Protein AF-A0A938UM24-F1 (afdb_monomer)

Mean predicted aligned error: 14.33 Å

Secondary structure (DSSP, 8-state):
--SSPPPTTEEE-SSPPEEPPP--GGGEEEEEEEEEEE-SS-EEEEEEEEETTS-EEEESGGGTS--TTHHHHHHHHHHHHTSPPEEEE-SSEEEEEEEEEE--SSS-TTT-EEEEEEEEEEEE-SS----EEEEEEEEEEHHHHHHHHHHHHSSPEEESTT--EEE--EEEE-S-HHHHHHT-SEEEE-------TTS----HHHHHHHHHHHHHHHHHHHHHH-SSSHHHHS---BS--HHHHHHHHHTTPEEETTEEEE--TTS--EEEEPPPBP-HHHHHHHHHHHHHHHHTTT-S-HHHHHHHTTEEE-SPPP-----PPPPP---------------------TTGGGT---------------------------------PPPPPGGGGGG-

Radius of gyration: 28.02 Å; Cα contacts (8 Å, |Δi|>4): 651; chains: 1; bounding box: 81×69×80 Å

Nearest PDB structures (foldseek):
  7ope-assembly1_0  TM=1.272E-01  e=2.680E-01  Bacillus subtilis subsp. subtilis str. 168

pLDDT: mean 76.03, std 21.21, range [28.14, 97.38]

Structure (mmCIF, N/CA/C/O backbone):
data_AF-A0A938UM24-F1
#
_entry.id   AF-A0A938UM24-F1
#
loop_
_atom_site.group_PDB
_atom_site.id
_atom_site.type_symbol
_atom_site.label_atom_id
_atom_site.label_alt_id
_atom_site.label_comp_id
_atom_site.label_asym_id
_atom_site.label_entity_id
_atom_site.label_seq_id
_atom_site.pdbx_PDB_ins_code
_atom_site.Cartn_x
_atom_site.Cartn_y
_atom_site.Cartn_z
_atom_site.occupancy
_atom_site.B_iso_or_equiv
_atom_site.auth_seq_id
_atom_site.auth_comp_id
_atom_site.auth_asym_id
_atom_site.auth_atom_id
_atom_site.pdbx_PDB_model_num
ATOM 1 N N . MET A 1 1 ? -2.644 -13.363 26.433 1.00 44.47 1 MET A N 1
ATOM 2 C CA . MET A 1 1 ? -3.229 -13.835 25.159 1.00 44.47 1 MET A CA 1
ATOM 3 C C . MET A 1 1 ? -4.357 -12.906 24.751 1.00 44.47 1 MET A C 1
ATOM 5 O O . MET A 1 1 ? -5.141 -12.555 25.632 1.00 44.47 1 MET A O 1
ATOM 9 N N . PRO A 1 2 ? -4.442 -12.501 23.475 1.00 47.75 2 PRO A N 1
ATOM 10 C CA . PRO A 1 2 ? -5.580 -11.743 22.968 1.00 47.75 2 PRO A CA 1
ATOM 11 C C . PRO A 1 2 ? -6.864 -12.579 23.058 1.00 47.75 2 PRO A C 1
ATOM 13 O O . PRO A 1 2 ? -6.826 -13.803 22.943 1.00 47.75 2 PRO A O 1
ATOM 16 N N . THR A 1 3 ? -8.002 -11.929 23.304 1.00 50.56 3 THR A N 1
ATOM 17 C CA . THR A 1 3 ? -9.302 -12.603 23.487 1.00 50.56 3 THR A CA 1
ATOM 18 C C . THR A 1 3 ? -10.086 -12.805 22.187 1.00 50.56 3 THR A C 1
ATOM 20 O O . THR A 1 3 ? -11.150 -13.421 22.216 1.00 50.56 3 THR A O 1
ATOM 23 N N . GLY A 1 4 ? -9.567 -12.313 21.060 1.00 64.50 4 GLY A N 1
ATOM 24 C CA . GLY A 1 4 ? -10.076 -12.555 19.709 1.00 64.50 4 GLY A CA 1
ATOM 25 C C . GLY A 1 4 ? -8.992 -13.147 18.797 1.00 64.50 4 GLY A C 1
ATOM 26 O O . GLY A 1 4 ? -7.808 -13.071 19.142 1.00 64.50 4 GLY A O 1
ATOM 27 N N . PRO A 1 5 ? -9.377 -13.751 17.658 1.00 80.44 5 PRO A N 1
ATOM 28 C CA . PRO A 1 5 ? -8.429 -14.253 16.668 1.00 80.44 5 PRO A CA 1
ATOM 29 C C . PRO A 1 5 ? -7.620 -13.105 16.048 1.00 80.44 5 PRO A C 1
ATOM 31 O O . PRO A 1 5 ? -8.107 -11.982 15.947 1.00 80.44 5 PRO A O 1
ATOM 34 N N . LEU A 1 6 ? -6.392 -13.403 15.624 1.00 90.12 6 LEU A N 1
ATOM 35 C CA . LEU A 1 6 ? -5.612 -12.538 14.731 1.00 90.12 6 LEU A CA 1
ATOM 36 C C . LEU A 1 6 ? -6.188 -12.613 13.300 1.00 90.12 6 LEU A C 1
ATOM 38 O O . LEU A 1 6 ? -6.908 -13.572 13.000 1.00 90.12 6 LEU A O 1
ATOM 42 N N . PRO A 1 7 ? -5.855 -11.666 12.401 1.00 92.12 7 PRO A N 1
ATOM 43 C CA . PRO A 1 7 ? -6.153 -11.796 10.977 1.00 92.12 7 PRO A CA 1
ATOM 44 C C . PRO A 1 7 ? -5.663 -13.143 10.429 1.00 92.12 7 PRO A C 1
ATOM 46 O O . PRO A 1 7 ? -4.552 -13.572 10.737 1.00 92.12 7 PRO A O 1
ATOM 49 N N . ARG A 1 8 ? -6.474 -13.801 9.594 1.00 92.12 8 ARG A N 1
ATOM 50 C CA . ARG A 1 8 ? -6.256 -15.162 9.075 1.00 92.12 8 ARG A CA 1
ATOM 51 C C . ARG A 1 8 ? -4.894 -15.346 8.400 1.00 92.12 8 ARG A C 1
ATOM 53 O O . ARG A 1 8 ? -4.319 -16.426 8.491 1.00 92.12 8 ARG A O 1
ATOM 60 N N . TYR A 1 9 ? -4.390 -14.305 7.737 1.00 93.31 9 TYR A N 1
ATOM 61 C CA . TYR A 1 9 ? -3.117 -14.319 7.007 1.00 93.31 9 TYR A CA 1
ATOM 62 C C . TYR A 1 9 ? -1.963 -13.639 7.761 1.00 93.31 9 TYR A C 1
ATOM 64 O O . TYR A 1 9 ? -0.918 -13.369 7.167 1.00 93.31 9 TYR A O 1
ATOM 72 N N . PHE A 1 10 ? -2.140 -13.341 9.054 1.00 95.88 10 PHE A N 1
ATOM 73 C CA . PHE A 1 10 ? -1.097 -12.780 9.908 1.00 95.88 10 PHE A CA 1
ATOM 74 C C . PHE A 1 10 ? -0.447 -13.863 10.778 1.00 95.88 10 PHE A C 1
ATOM 76 O O . PHE A 1 10 ? -1.109 -14.522 11.580 1.00 95.88 10 PHE A O 1
ATOM 83 N N . VAL A 1 11 ? 0.872 -14.001 10.658 1.00 95.25 11 VAL A N 1
ATOM 84 C CA . VAL A 1 11 ? 1.699 -14.875 11.493 1.00 95.25 11 VAL A CA 1
ATOM 85 C C . VAL A 1 11 ? 2.486 -14.003 12.463 1.00 95.25 11 VAL A C 1
ATOM 87 O O . VAL A 1 11 ? 3.344 -13.227 12.046 1.00 95.25 11 VAL A O 1
ATOM 90 N N . ALA A 1 12 ? 2.192 -14.125 13.756 1.00 94.62 12 ALA A N 1
ATOM 91 C CA . ALA A 1 12 ? 2.945 -13.444 14.802 1.00 94.62 12 ALA A CA 1
ATOM 92 C C . ALA A 1 12 ? 4.370 -14.006 14.918 1.00 94.62 12 ALA A C 1
ATOM 94 O O . ALA A 1 12 ? 4.564 -15.223 14.865 1.00 94.62 12 ALA A O 1
ATOM 95 N N . ASP A 1 13 ? 5.347 -13.127 15.133 1.00 92.38 13 ASP A N 1
ATOM 96 C CA . ASP A 1 13 ? 6.695 -13.534 15.526 1.00 92.38 13 ASP A CA 1
ATOM 97 C C . ASP A 1 13 ? 6.725 -14.028 16.986 1.00 92.38 13 ASP A C 1
ATOM 99 O O . ASP A 1 13 ? 5.757 -13.902 17.742 1.00 92.38 13 ASP A O 1
ATOM 103 N N . ALA A 1 14 ? 7.852 -14.616 17.397 1.00 80.00 14 ALA A N 1
ATOM 104 C CA . ALA A 1 14 ? 8.055 -15.149 18.743 1.00 80.00 14 ALA A CA 1
ATOM 105 C C . ALA A 1 14 ? 8.203 -14.030 19.800 1.00 80.00 14 ALA A C 1
ATOM 107 O O . ALA A 1 14 ? 9.290 -13.776 20.318 1.00 80.00 14 ALA A O 1
ATOM 108 N N . GLY A 1 15 ? 7.094 -13.369 20.136 1.00 76.50 15 GLY A N 1
ATOM 109 C CA . GLY A 1 15 ? 7.015 -12.312 21.141 1.00 76.50 15 GLY A CA 1
ATOM 110 C C . GLY A 1 15 ? 5.625 -12.210 21.771 1.00 76.50 15 GLY A C 1
ATOM 111 O O . GLY A 1 15 ? 4.619 -12.600 21.178 1.00 76.50 15 GLY A O 1
ATOM 112 N N . GLU A 1 16 ? 5.551 -11.692 22.997 1.00 81.25 16 GLU A N 1
ATOM 113 C CA . GLU A 1 16 ? 4.261 -11.490 23.661 1.00 81.25 16 GLU A CA 1
ATOM 114 C C . GLU A 1 16 ? 3.536 -10.240 23.120 1.00 81.25 16 GLU A C 1
ATOM 116 O O . GLU A 1 16 ? 4.159 -9.178 23.000 1.00 81.25 16 GLU A O 1
ATOM 121 N N . PRO A 1 17 ? 2.218 -10.316 22.836 1.00 88.50 17 PRO A N 1
ATOM 122 C CA . PRO A 1 17 ? 1.439 -9.152 22.431 1.00 88.50 17 PRO A CA 1
ATOM 123 C C . PRO A 1 17 ? 1.460 -8.070 23.517 1.00 88.50 17 PRO A C 1
ATOM 125 O O . PRO A 1 17 ? 1.055 -8.303 24.659 1.00 88.50 17 PRO A O 1
ATOM 128 N N . ARG A 1 18 ? 1.896 -6.862 23.151 1.00 89.56 18 ARG A N 1
ATOM 129 C CA . ARG A 1 18 ? 2.012 -5.714 24.058 1.00 89.56 18 ARG A CA 1
ATOM 130 C C . ARG A 1 18 ? 0.671 -4.989 24.126 1.00 89.56 18 ARG A C 1
ATOM 132 O O . ARG A 1 18 ? 0.194 -4.506 23.104 1.00 89.56 18 ARG A O 1
ATOM 139 N N . ALA A 1 19 ? 0.064 -4.878 25.306 1.00 89.31 19 ALA A N 1
ATOM 140 C CA . ALA A 1 19 ? -1.173 -4.110 25.468 1.00 89.31 19 ALA A CA 1
ATOM 141 C C . ALA A 1 19 ? -0.981 -2.652 25.006 1.00 89.31 19 ALA A C 1
ATOM 143 O O . ALA A 1 19 ? 0.028 -2.018 25.335 1.00 89.31 19 ALA A O 1
ATOM 144 N N . LEU A 1 20 ? -1.940 -2.122 24.244 1.00 86.56 20 LEU A N 1
ATOM 145 C CA . LEU A 1 20 ? -1.941 -0.710 23.875 1.00 86.56 20 LEU A CA 1
ATOM 146 C C . LEU A 1 20 ? -2.506 0.125 25.033 1.00 86.56 20 LEU A C 1
ATOM 148 O O . LEU A 1 20 ? -3.444 -0.316 25.704 1.00 86.56 20 LEU A O 1
ATOM 152 N N . PRO A 1 21 ? -1.938 1.316 25.301 1.00 81.19 21 PRO A N 1
ATOM 153 C CA . PRO A 1 21 ? -2.508 2.224 26.285 1.00 81.19 21 PRO A CA 1
ATOM 154 C C . PRO A 1 21 ? -3.910 2.658 25.842 1.00 81.19 21 PRO A C 1
ATOM 156 O O . PRO A 1 21 ? -4.210 2.725 24.648 1.00 81.19 21 PRO A O 1
ATOM 159 N N . GLN A 1 22 ? -4.769 3.007 26.803 1.00 77.88 22 GLN A N 1
ATOM 160 C CA . GLN A 1 22 ? -5.949 3.796 26.456 1.00 77.88 22 GLN A CA 1
ATOM 161 C C . GLN A 1 22 ? -5.476 5.153 25.913 1.00 77.88 22 GLN A C 1
ATOM 163 O O . GLN A 1 22 ? -4.592 5.756 26.528 1.00 77.88 22 GLN A O 1
ATOM 168 N N . PRO A 1 23 ? -6.027 5.640 24.789 1.00 70.81 23 PRO A N 1
ATOM 169 C CA . PRO A 1 23 ? -5.589 6.895 24.200 1.00 70.81 23 PRO A CA 1
ATOM 170 C C . PRO A 1 23 ? -5.941 8.064 25.122 1.00 70.81 23 PRO A C 1
ATOM 172 O O . PRO A 1 23 ? -7.103 8.433 25.269 1.00 70.81 23 PRO A O 1
ATOM 175 N N . GLN A 1 24 ? -4.922 8.653 25.741 1.00 69.75 24 GLN A N 1
ATOM 176 C CA . GLN A 1 24 ? -5.032 9.882 26.525 1.00 69.75 24 GLN A CA 1
ATOM 177 C C . GLN A 1 24 ? -4.437 11.029 25.714 1.00 69.75 24 GLN A C 1
ATOM 179 O O . GLN A 1 24 ? -3.388 10.841 25.101 1.00 69.75 24 GLN A O 1
ATOM 184 N N . ALA A 1 25 ? -5.046 12.219 25.736 1.00 64.38 25 ALA A N 1
ATOM 185 C CA . ALA A 1 25 ? -4.606 13.351 24.910 1.00 64.38 25 ALA A CA 1
ATOM 186 C C . ALA A 1 25 ? -3.092 13.637 25.022 1.00 64.38 25 ALA A C 1
ATOM 188 O O . ALA A 1 25 ? -2.422 13.792 24.009 1.00 64.38 25 ALA A O 1
ATOM 189 N N . ALA A 1 26 ? -2.531 13.575 26.237 1.00 61.16 26 ALA A N 1
ATOM 190 C CA . ALA A 1 26 ? -1.104 13.790 26.509 1.00 61.16 26 ALA A CA 1
ATOM 191 C C . ALA A 1 26 ? -0.146 12.711 25.945 1.00 61.16 26 ALA A C 1
ATOM 193 O O . ALA A 1 26 ? 1.067 12.858 26.053 1.00 61.16 26 ALA A O 1
ATOM 194 N N . THR A 1 27 ? -0.671 11.618 25.381 1.00 67.12 27 THR A N 1
ATOM 195 C CA . THR A 1 27 ? 0.107 10.521 24.769 1.00 67.12 27 THR A CA 1
ATOM 196 C C . THR A 1 27 ? 0.043 10.510 23.241 1.00 67.12 27 THR A C 1
ATOM 198 O O . THR A 1 27 ? 0.725 9.697 22.619 1.00 67.12 27 THR A O 1
ATOM 201 N N . LEU A 1 28 ? -0.768 11.388 22.637 1.00 70.06 28 LEU A N 1
ATOM 202 C CA . LEU A 1 28 ? -0.963 11.464 21.190 1.00 70.06 28 LEU A CA 1
ATOM 203 C C . LEU A 1 28 ? 0.011 12.479 20.586 1.00 70.06 28 LEU A C 1
ATOM 205 O O . LEU A 1 28 ? 0.044 13.630 21.013 1.00 70.06 28 LEU A O 1
ATOM 209 N N . CYS A 1 29 ? 0.783 12.061 19.585 1.00 70.94 29 CYS A N 1
ATOM 210 C CA . CYS A 1 29 ? 1.823 12.900 18.980 1.00 70.94 29 CYS A CA 1
ATOM 211 C C . CYS A 1 29 ? 1.461 13.368 17.575 1.00 70.94 29 CYS A C 1
ATOM 213 O O . CYS A 1 29 ? 1.752 14.499 17.198 1.00 70.94 29 CYS A O 1
ATOM 215 N N . GLU A 1 30 ? 0.837 12.488 16.798 1.00 80.00 30 GLU A N 1
ATOM 216 C CA . GLU A 1 30 ? 0.706 12.651 15.356 1.00 80.00 30 GLU A CA 1
ATOM 217 C C . GLU A 1 30 ? -0.653 12.128 14.886 1.00 80.00 30 GLU A C 1
ATOM 219 O O . GLU A 1 30 ? -1.087 11.051 15.303 1.00 80.00 30 GLU A O 1
ATOM 224 N N . ALA A 1 31 ? -1.325 12.874 14.009 1.00 82.81 31 ALA A N 1
ATOM 225 C CA . ALA A 1 31 ? -2.489 12.385 13.278 1.00 82.81 31 ALA A CA 1
ATOM 226 C C . ALA A 1 31 ? -2.028 11.753 11.958 1.00 82.81 31 ALA A C 1
ATOM 228 O O . ALA A 1 31 ? -1.295 12.380 11.201 1.00 82.81 31 ALA A O 1
ATOM 229 N N . VAL A 1 32 ? -2.478 10.527 11.697 1.00 87.38 32 VAL A N 1
ATOM 230 C CA . VAL A 1 32 ? -2.068 9.692 10.555 1.00 87.38 32 VAL A CA 1
ATOM 231 C C . VAL A 1 32 ? -3.199 9.576 9.527 1.00 87.38 32 VAL A C 1
ATOM 233 O O . VAL A 1 32 ? -2.945 9.549 8.326 1.00 87.38 32 VAL A O 1
ATOM 236 N N . ASP A 1 33 ? -4.457 9.513 9.981 1.00 88.56 33 ASP A N 1
ATOM 237 C CA . ASP A 1 33 ? -5.648 9.498 9.120 1.00 88.56 33 ASP A CA 1
ATOM 238 C C . ASP A 1 33 ? -6.914 9.899 9.899 1.00 88.56 33 ASP A C 1
ATOM 240 O O . ASP A 1 33 ? -6.935 9.904 11.133 1.00 88.56 33 ASP A O 1
ATOM 244 N N . VAL A 1 34 ? -8.010 10.169 9.182 1.00 87.12 34 VAL A N 1
ATOM 245 C CA . VAL A 1 34 ? -9.359 10.286 9.765 1.00 87.12 34 VAL A CA 1
ATOM 246 C C . VAL A 1 34 ? -10.324 9.412 8.976 1.00 87.12 34 VAL A C 1
ATOM 248 O O . VAL A 1 34 ? -10.621 9.681 7.804 1.00 87.12 34 VAL A O 1
ATOM 251 N N . VAL A 1 35 ? -10.837 8.386 9.653 1.00 86.88 35 VAL A N 1
ATOM 252 C CA . VAL A 1 35 ? -11.687 7.334 9.087 1.00 86.88 35 VAL A CA 1
ATOM 253 C C . VAL A 1 35 ? -13.045 7.330 9.783 1.00 86.88 35 VAL A C 1
ATOM 255 O O . VAL A 1 35 ? -13.128 7.452 11.001 1.00 86.88 35 VAL A O 1
ATOM 258 N N . THR A 1 36 ? -14.131 7.169 9.035 1.00 85.38 36 THR A N 1
ATOM 259 C CA . THR A 1 36 ? -15.451 6.878 9.605 1.00 85.38 36 THR A CA 1
ATOM 260 C C . THR A 1 36 ? -15.696 5.382 9.500 1.00 85.38 36 THR A C 1
ATOM 262 O O . THR A 1 36 ? -15.870 4.872 8.396 1.00 85.38 36 THR A O 1
ATOM 265 N N . LEU A 1 37 ? -15.720 4.679 10.632 1.00 84.44 37 LEU A N 1
ATOM 266 C CA . LEU A 1 37 ? -16.090 3.267 10.676 1.00 84.44 37 LEU A CA 1
ATOM 267 C C . LEU A 1 37 ? -17.609 3.131 10.682 1.00 84.44 37 LEU A C 1
ATOM 269 O O . LEU A 1 37 ? -18.276 3.766 11.494 1.00 84.44 37 LEU A O 1
ATOM 273 N N . GLY A 1 38 ? -18.154 2.316 9.784 1.00 75.88 38 GLY A N 1
ATOM 274 C CA . GLY A 1 38 ? -19.580 2.000 9.747 1.00 75.88 38 GLY A CA 1
ATOM 275 C C . GLY A 1 38 ? -19.869 0.560 10.143 1.00 75.88 38 GLY A C 1
ATOM 276 O O . GLY A 1 38 ? -19.432 -0.358 9.450 1.00 75.88 38 GLY A O 1
ATOM 277 N N . ASP A 1 39 ? -20.667 0.376 11.194 1.00 71.00 39 ASP A N 1
ATOM 278 C CA . ASP A 1 39 ? -21.250 -0.908 11.590 1.00 71.00 39 ASP A CA 1
ATOM 279 C C . ASP A 1 39 ? -22.797 -0.848 11.578 1.00 71.00 39 ASP A C 1
ATOM 281 O O . ASP A 1 39 ? -23.403 0.100 11.073 1.00 71.00 39 ASP A O 1
ATOM 285 N N . ALA A 1 40 ? -23.457 -1.865 12.142 1.00 61.19 40 ALA A N 1
ATOM 286 C CA . ALA A 1 40 ? -24.917 -1.914 12.269 1.00 61.19 40 ALA A CA 1
ATOM 287 C C . ALA A 1 40 ? -25.513 -0.913 13.288 1.00 61.19 40 ALA A C 1
ATOM 289 O O . ALA A 1 40 ? -26.735 -0.799 13.379 1.00 61.19 40 ALA A O 1
ATOM 290 N N . ARG A 1 41 ? -24.684 -0.214 14.075 1.00 63.56 41 ARG A N 1
ATOM 291 C CA . ARG A 1 41 ? -25.086 0.799 15.067 1.00 63.56 41 ARG A CA 1
ATOM 292 C C . ARG A 1 41 ? -24.931 2.220 14.528 1.00 63.56 41 ARG A C 1
ATOM 294 O O . ARG A 1 41 ? -25.632 3.114 14.994 1.00 63.56 41 ARG A O 1
ATOM 301 N N . GLY A 1 42 ? -24.058 2.419 13.542 1.00 71.25 42 GLY A N 1
ATOM 302 C CA . GLY A 1 42 ? -23.948 3.652 12.768 1.00 71.25 42 GLY A CA 1
ATOM 303 C C . GLY A 1 42 ? -22.503 4.072 12.478 1.00 71.25 42 GLY A C 1
ATOM 304 O O . GLY A 1 42 ? -21.556 3.402 12.885 1.00 71.25 42 GLY A O 1
ATOM 305 N N . PRO A 1 43 ? -22.312 5.186 11.750 1.00 80.06 43 PRO A N 1
ATOM 306 C CA . PRO A 1 43 ? -20.991 5.738 11.476 1.00 80.06 43 PRO A CA 1
ATOM 307 C C . PRO A 1 43 ? -20.358 6.371 12.727 1.00 80.06 43 PRO A C 1
ATOM 309 O O . PRO A 1 43 ? -20.904 7.319 13.290 1.00 80.06 43 PRO A O 1
ATOM 312 N N . ALA A 1 44 ? -19.163 5.914 13.103 1.00 79.88 44 ALA A N 1
ATOM 313 C CA . ALA A 1 44 ? -18.306 6.526 14.117 1.00 79.88 44 ALA A CA 1
ATOM 314 C C . ALA A 1 44 ? -17.024 7.068 13.464 1.00 79.88 44 ALA A C 1
ATOM 316 O O . ALA A 1 44 ? -16.266 6.315 12.854 1.00 79.88 44 ALA A O 1
ATOM 317 N N . THR A 1 45 ? -16.773 8.375 13.569 1.00 83.62 45 THR A N 1
ATOM 318 C CA . THR A 1 45 ? -15.541 8.986 13.042 1.00 83.62 45 THR A CA 1
ATOM 319 C C . THR A 1 45 ? -14.419 8.882 14.065 1.00 83.62 45 THR A C 1
ATOM 321 O O . THR A 1 45 ? -14.533 9.404 15.167 1.00 83.62 45 THR A O 1
ATOM 324 N N . CYS A 1 46 ? -13.326 8.242 13.666 1.00 85.00 46 CYS A N 1
ATOM 325 C CA . CYS A 1 46 ? -12.136 8.001 14.464 1.00 85.00 46 CYS A CA 1
ATOM 326 C C . CYS A 1 46 ? -10.927 8.706 13.841 1.00 85.00 46 CYS A C 1
ATOM 328 O O . CYS A 1 46 ? -10.763 8.716 12.618 1.00 85.00 46 CYS A O 1
ATOM 330 N N . ALA A 1 47 ? -10.036 9.225 14.681 1.00 86.50 47 ALA A N 1
ATOM 331 C CA . ALA A 1 47 ? -8.683 9.557 14.250 1.00 86.50 47 ALA A CA 1
ATOM 332 C C . ALA A 1 47 ? -7.798 8.304 14.346 1.00 86.50 47 ALA A C 1
ATOM 334 O O . ALA A 1 47 ? -7.854 7.586 15.349 1.00 86.50 47 ALA A O 1
ATOM 335 N N . VAL A 1 48 ? -6.980 8.054 13.325 1.00 89.69 48 VAL A N 1
ATOM 336 C CA . VAL A 1 48 ? -5.810 7.177 13.435 1.00 89.69 48 VAL A CA 1
ATOM 337 C C . VAL A 1 48 ? -4.654 8.062 13.873 1.00 89.69 48 VAL A C 1
ATOM 339 O O . VAL A 1 48 ? -4.377 9.076 13.231 1.00 89.69 48 VAL A O 1
ATOM 342 N N . VAL A 1 49 ? -4.010 7.713 14.982 1.00 87.25 49 VAL A N 1
ATOM 343 C CA . VAL A 1 49 ? -2.958 8.531 15.596 1.00 87.25 49 VAL A CA 1
ATOM 344 C C . VAL A 1 49 ? -1.762 7.682 16.000 1.00 87.25 49 VAL A C 1
ATOM 346 O O . VAL A 1 49 ? -1.899 6.480 16.240 1.00 87.25 49 VAL A O 1
ATOM 349 N N . ARG A 1 50 ? -0.600 8.326 16.102 1.00 85.81 50 ARG A N 1
ATOM 350 C CA . ARG A 1 50 ? 0.636 7.726 16.598 1.00 85.81 50 ARG A CA 1
ATOM 351 C C . ARG A 1 50 ? 0.930 8.182 18.026 1.00 85.81 50 ARG A C 1
ATOM 353 O O . ARG A 1 50 ? 0.800 9.371 18.330 1.00 85.81 50 ARG A O 1
ATOM 360 N N . ASP A 1 51 ? 1.314 7.243 18.889 1.00 83.44 51 ASP A N 1
ATOM 361 C CA . ASP A 1 51 ? 1.780 7.538 20.251 1.00 83.44 51 ASP A CA 1
ATOM 362 C C . ASP A 1 51 ? 3.289 7.856 20.310 1.00 83.44 51 ASP A C 1
ATOM 364 O O . ASP A 1 51 ? 4.026 7.648 19.342 1.00 83.44 51 ASP A O 1
ATOM 368 N N . LEU A 1 52 ? 3.765 8.323 21.473 1.00 79.38 52 LEU A N 1
ATOM 369 C CA . LEU A 1 52 ? 5.191 8.596 21.750 1.00 79.38 52 LEU A CA 1
ATOM 370 C C . LEU A 1 52 ? 6.121 7.387 21.522 1.00 79.38 52 LEU A C 1
ATOM 372 O O . LEU A 1 52 ? 7.328 7.559 21.378 1.00 79.38 52 LEU A O 1
ATOM 376 N N . ALA A 1 53 ? 5.586 6.163 21.526 1.00 82.94 53 ALA A N 1
ATOM 377 C CA . ALA A 1 53 ? 6.328 4.931 21.277 1.00 82.94 53 ALA A CA 1
ATOM 378 C C . ALA A 1 53 ? 6.218 4.464 19.811 1.00 82.94 53 ALA A C 1
ATOM 380 O O . ALA A 1 53 ? 6.613 3.341 19.493 1.00 82.94 53 ALA A O 1
ATOM 381 N N . GLY A 1 54 ? 5.678 5.306 18.924 1.00 82.81 54 GLY A N 1
ATOM 382 C CA . GLY A 1 54 ? 5.550 5.054 17.495 1.00 82.81 54 GLY A CA 1
ATOM 383 C C . GLY A 1 54 ? 4.399 4.123 17.099 1.00 82.81 54 GLY A C 1
ATOM 384 O O . GLY A 1 54 ? 4.332 3.749 15.925 1.00 82.81 54 GLY A O 1
ATOM 385 N N . ARG A 1 55 ? 3.514 3.745 18.032 1.00 88.56 55 ARG A N 1
ATOM 386 C CA . ARG A 1 55 ? 2.430 2.765 17.833 1.00 88.56 55 ARG A CA 1
ATOM 387 C C . ARG A 1 55 ? 1.183 3.432 17.274 1.00 88.56 55 ARG A C 1
ATOM 389 O O . ARG A 1 55 ? 0.885 4.570 17.630 1.00 88.56 55 ARG A O 1
ATOM 396 N N . LEU A 1 56 ? 0.419 2.705 16.460 1.00 91.12 56 LEU A N 1
ATOM 397 C CA . LEU A 1 56 ? -0.873 3.181 15.969 1.00 91.12 56 LEU A CA 1
ATOM 398 C C . LEU A 1 56 ? -2.008 2.889 16.956 1.00 91.12 56 LEU A C 1
ATOM 400 O O . LEU A 1 56 ? -2.187 1.759 17.414 1.00 91.12 56 LEU A O 1
ATOM 404 N N . LEU A 1 57 ? -2.814 3.916 17.218 1.00 89.44 57 LEU A N 1
ATOM 405 C CA . LEU A 1 57 ? -4.046 3.858 17.998 1.00 89.44 57 LEU A CA 1
ATOM 406 C C . LEU A 1 57 ? -5.220 4.326 17.129 1.00 89.44 57 LEU A C 1
ATOM 408 O O . LEU A 1 57 ? -5.088 5.276 16.352 1.00 89.44 57 LEU A O 1
ATOM 412 N N . LEU A 1 58 ? -6.385 3.691 17.288 1.00 88.44 58 LEU A N 1
ATOM 413 C CA . LEU A 1 58 ? -7.645 4.194 16.744 1.00 88.44 58 LEU A CA 1
ATOM 414 C C . LEU A 1 58 ? -8.455 4.871 17.852 1.00 88.44 58 LEU A C 1
ATOM 416 O O . LEU A 1 58 ? -8.847 4.231 18.828 1.00 88.44 58 LEU A O 1
ATOM 420 N N . CYS A 1 59 ? -8.748 6.154 17.670 1.00 84.44 59 CYS A N 1
ATOM 421 C CA . CYS A 1 59 ? -9.333 6.993 18.706 1.00 84.44 59 CYS A CA 1
ATOM 422 C C . CYS A 1 59 ? -10.684 7.571 18.243 1.00 84.44 59 CYS A C 1
ATOM 424 O O . CYS A 1 59 ? -10.691 8.590 17.544 1.00 84.44 59 CYS A O 1
ATOM 426 N N . PRO A 1 60 ? -11.832 6.970 18.625 1.00 76.69 60 PRO A N 1
ATOM 427 C CA . PRO A 1 60 ? -13.157 7.490 18.269 1.00 76.69 60 PRO A CA 1
ATOM 428 C C . PRO A 1 60 ? -13.429 8.860 18.902 1.00 76.69 60 PRO A C 1
ATOM 430 O O . PRO A 1 60 ? -13.985 9.750 18.268 1.00 76.69 60 PRO A O 1
ATOM 433 N N . GLU A 1 61 ? -12.981 9.073 20.140 1.00 70.19 61 GLU A N 1
ATOM 434 C CA . GLU A 1 61 ? -13.222 10.331 20.852 1.00 70.19 61 GLU A CA 1
ATOM 435 C C . GLU A 1 61 ? -12.200 11.424 20.517 1.00 70.19 61 GLU A C 1
ATOM 437 O O . GLU A 1 61 ? -12.477 12.595 20.763 1.00 70.19 61 GLU A O 1
ATOM 442 N N . ALA A 1 62 ? -11.056 11.099 19.899 1.00 67.06 62 ALA A N 1
ATOM 443 C CA . ALA A 1 62 ? -9.990 12.077 19.648 1.00 67.06 62 ALA A CA 1
ATOM 444 C C . ALA A 1 62 ? -10.390 13.208 18.692 1.00 67.06 62 ALA A C 1
ATOM 446 O O . ALA A 1 62 ? -9.767 14.258 18.732 1.00 67.06 62 ALA A O 1
ATOM 447 N N . VAL A 1 63 ? -11.434 13.048 17.871 1.00 66.69 63 VAL A N 1
ATOM 448 C CA . VAL A 1 63 ? -11.970 14.157 17.056 1.00 66.69 63 VAL A CA 1
ATOM 449 C C . VAL A 1 63 ? -12.748 15.159 17.923 1.00 66.69 63 VAL A C 1
ATOM 451 O O . VAL A 1 63 ? -12.679 16.365 17.691 1.00 66.69 63 VAL A O 1
ATOM 454 N N . ALA A 1 64 ? -13.457 14.681 18.951 1.00 66.62 64 ALA A N 1
ATOM 455 C CA . ALA A 1 64 ? -14.227 15.512 19.879 1.00 66.62 64 ALA A CA 1
ATOM 456 C C . ALA A 1 64 ? -13.364 16.083 21.021 1.00 66.62 64 ALA A C 1
ATOM 458 O O . ALA A 1 64 ? -13.553 17.227 21.429 1.00 66.62 64 ALA A O 1
ATOM 459 N N . GLN A 1 65 ? -12.403 15.292 21.505 1.00 66.00 65 GLN A N 1
ATOM 460 C CA . GLN A 1 65 ? -11.485 15.602 22.605 1.00 66.00 65 GLN A CA 1
ATOM 461 C C . GLN A 1 65 ? -10.111 16.099 22.121 1.00 66.00 65 GLN A C 1
ATOM 463 O O . GLN A 1 65 ? -9.180 16.180 22.920 1.00 66.00 65 GLN A O 1
ATOM 468 N N . ALA A 1 66 ? -9.971 16.426 20.829 1.00 67.38 66 ALA A N 1
ATOM 469 C CA . ALA A 1 66 ? -8.742 16.974 20.262 1.00 67.38 66 ALA A CA 1
ATOM 470 C C . ALA A 1 66 ? -8.272 18.193 21.070 1.00 67.38 66 ALA A C 1
ATOM 472 O O . ALA A 1 66 ? -8.996 19.190 21.186 1.00 67.38 66 ALA A O 1
ATOM 473 N N . ASP A 1 67 ? -7.055 18.110 21.598 1.00 69.25 67 ASP A N 1
ATOM 474 C CA . ASP A 1 67 ? -6.408 19.198 22.316 1.00 69.25 67 ASP A CA 1
ATOM 475 C C . ASP A 1 67 ? -5.954 20.311 21.348 1.00 69.25 67 ASP A C 1
ATOM 477 O O . ASP A 1 67 ? -6.198 20.273 20.136 1.00 69.25 67 ASP A O 1
ATOM 481 N N . ALA A 1 68 ? -5.278 21.332 21.877 1.00 68.56 68 ALA A N 1
ATOM 482 C CA . ALA A 1 68 ? -4.753 22.428 21.063 1.00 68.56 68 ALA A CA 1
ATOM 483 C C . ALA A 1 68 ? -3.698 21.979 20.026 1.00 68.56 68 ALA A C 1
ATOM 485 O O . ALA A 1 68 ? -3.464 22.709 19.064 1.00 68.56 68 ALA A O 1
ATOM 486 N N . THR A 1 69 ? -3.101 20.795 20.200 1.00 68.88 69 THR A N 1
ATOM 487 C CA . THR A 1 69 ? -2.045 20.229 19.349 1.00 68.88 69 THR A CA 1
ATOM 488 C C . THR A 1 69 ? -2.628 19.427 18.184 1.00 68.88 69 THR A C 1
ATOM 490 O O . THR A 1 69 ? -2.288 19.660 17.024 1.00 68.88 69 THR A O 1
ATOM 493 N N . LEU A 1 70 ? -3.560 18.513 18.471 1.00 72.94 70 LEU A N 1
ATOM 494 C CA . LEU A 1 70 ? -4.159 17.606 17.492 1.00 72.94 70 LEU A CA 1
ATOM 495 C C . LEU A 1 70 ? -5.231 18.303 16.639 1.00 72.94 70 LEU A C 1
ATOM 497 O O . LEU A 1 70 ? -5.363 18.035 15.443 1.00 72.94 70 LEU A O 1
ATOM 501 N N . LYS A 1 71 ? -6.002 19.227 17.229 1.00 77.69 71 LYS A N 1
ATOM 502 C CA . LYS A 1 71 ? -7.153 19.860 16.562 1.00 77.69 71 LYS A CA 1
ATOM 503 C C . LYS A 1 71 ? -6.782 20.642 15.291 1.00 77.69 71 LYS A C 1
ATOM 505 O O . LYS A 1 71 ? -7.490 20.475 14.297 1.00 77.69 71 LYS A O 1
ATOM 510 N N . PRO A 1 72 ? -5.696 21.444 15.246 1.00 74.81 72 PRO A N 1
ATOM 511 C CA . PRO A 1 72 ? -5.266 22.108 14.016 1.00 74.81 72 PRO A CA 1
ATOM 512 C C . PRO A 1 72 ? -4.865 21.135 12.901 1.00 74.81 72 PRO A C 1
ATOM 514 O O .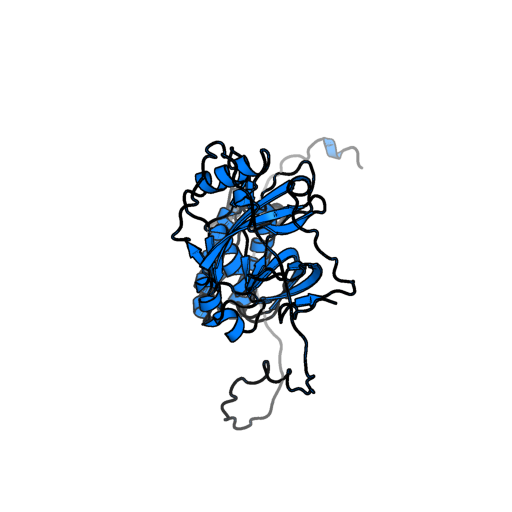 PRO A 1 72 ? -5.123 21.436 11.738 1.00 74.81 72 PRO A O 1
ATOM 517 N N . LEU A 1 73 ? -4.277 19.979 13.236 1.00 73.12 73 LEU A N 1
ATOM 518 C CA . LEU A 1 73 ? -3.886 18.955 12.259 1.00 73.12 73 LEU A CA 1
ATOM 519 C C . LEU A 1 73 ? -5.116 18.286 11.637 1.00 73.12 73 LEU A C 1
ATOM 521 O O . LEU A 1 73 ? -5.229 18.233 10.415 1.00 73.12 73 LEU A O 1
ATOM 525 N N . LEU A 1 74 ? -6.076 17.858 12.465 1.00 77.06 74 LEU A N 1
ATOM 526 C CA . LEU A 1 74 ? -7.326 17.245 11.999 1.00 77.06 74 LEU A CA 1
ATOM 527 C C . LEU A 1 74 ? -8.143 18.206 11.118 1.00 77.06 74 LEU A C 1
ATOM 529 O O . LEU A 1 74 ? -8.610 17.817 10.048 1.00 77.06 74 LEU A O 1
ATOM 533 N N . VAL A 1 75 ? -8.268 19.473 11.535 1.00 76.75 75 VAL A N 1
ATOM 534 C CA . VAL A 1 75 ? -8.954 20.518 10.753 1.00 76.75 75 VAL A CA 1
ATOM 535 C C . VAL A 1 75 ? -8.208 20.817 9.452 1.00 76.75 75 VAL A C 1
ATOM 537 O O . VAL A 1 75 ? -8.843 20.979 8.412 1.00 76.75 75 VAL A O 1
ATOM 540 N N . HIS A 1 76 ? -6.872 20.877 9.473 1.00 74.62 76 HIS A N 1
ATOM 541 C CA . HIS A 1 76 ? -6.113 21.104 8.248 1.00 74.62 76 HIS A CA 1
ATOM 542 C C . HIS A 1 76 ? -6.285 19.953 7.254 1.00 74.62 76 HIS A C 1
ATOM 544 O O . HIS A 1 76 ? -6.571 20.215 6.091 1.00 74.62 76 HIS A O 1
ATOM 550 N N . ALA A 1 77 ? -6.189 18.700 7.702 1.00 73.31 77 ALA A N 1
ATOM 551 C CA . ALA A 1 77 ? -6.357 17.540 6.835 1.00 73.31 77 ALA A CA 1
ATOM 552 C C . ALA A 1 77 ? -7.762 17.456 6.208 1.00 73.31 77 ALA A C 1
ATOM 554 O O . ALA A 1 77 ? -7.895 17.042 5.056 1.00 73.31 77 ALA A O 1
ATOM 555 N N . GLU A 1 78 ? -8.814 17.886 6.919 1.00 73.75 78 GLU A N 1
ATOM 556 C CA . GLU A 1 78 ? -10.161 18.014 6.343 1.00 73.75 78 GLU A CA 1
ATOM 557 C C . GLU A 1 78 ? -10.211 19.085 5.239 1.00 73.75 78 GLU A C 1
ATOM 559 O O . GLU A 1 78 ? -10.718 18.814 4.147 1.00 73.75 78 GLU A O 1
ATOM 564 N N . ILE A 1 79 ? -9.643 20.272 5.493 1.00 74.94 79 ILE A N 1
ATOM 565 C CA . ILE A 1 79 ? -9.598 21.382 4.526 1.00 74.94 79 ILE A CA 1
ATOM 566 C C . ILE A 1 79 ? -8.772 21.000 3.289 1.00 74.94 79 ILE A C 1
ATOM 568 O O . ILE A 1 79 ? -9.246 21.164 2.167 1.00 74.94 79 ILE A O 1
ATOM 572 N N . ALA A 1 80 ? -7.564 20.470 3.485 1.00 73.00 80 ALA A N 1
ATOM 573 C CA . ALA A 1 80 ? -6.630 20.119 2.418 1.00 73.00 80 ALA A CA 1
ATOM 574 C C . ALA A 1 80 ? -7.139 18.968 1.541 1.00 73.00 80 ALA A C 1
ATOM 576 O O . ALA A 1 80 ? -6.976 19.010 0.325 1.00 73.00 80 ALA A O 1
ATOM 577 N N . ARG A 1 81 ? -7.820 17.968 2.122 1.00 71.94 81 ARG A N 1
ATOM 578 C CA . ARG A 1 81 ? -8.439 16.890 1.334 1.00 71.94 81 ARG A CA 1
ATOM 579 C C . ARG A 1 81 ? -9.664 17.368 0.541 1.00 71.94 81 ARG A C 1
ATOM 581 O O . ARG A 1 81 ? -10.078 16.683 -0.391 1.00 71.94 81 ARG A O 1
ATOM 588 N N . GLY A 1 82 ? -10.293 18.485 0.927 1.00 70.62 82 GLY A N 1
ATOM 589 C CA . GLY A 1 82 ? -11.478 19.044 0.256 1.00 70.62 82 GLY A CA 1
ATOM 590 C C . GLY A 1 82 ? -12.699 18.110 0.223 1.00 70.62 82 GLY A C 1
ATOM 591 O O . GLY A 1 82 ? -13.638 18.332 -0.541 1.00 70.62 82 GLY A O 1
ATOM 592 N N . ALA A 1 83 ? -12.685 17.041 1.023 1.00 68.69 83 ALA A N 1
ATOM 593 C CA . ALA A 1 83 ? -13.632 15.934 0.970 1.00 68.69 83 ALA A CA 1
ATOM 594 C C . ALA A 1 83 ? -13.852 15.339 2.373 1.00 68.69 83 ALA A C 1
ATOM 596 O O . ALA A 1 83 ? -12.912 15.322 3.181 1.00 68.69 83 ALA A O 1
ATOM 597 N N . PRO A 1 84 ? -15.056 14.808 2.670 1.00 69.81 84 PRO A N 1
ATOM 598 C CA . PRO A 1 84 ? -15.370 14.213 3.969 1.00 69.81 84 PRO A CA 1
ATOM 599 C C . PRO A 1 84 ? -14.489 12.984 4.270 1.00 69.81 84 PRO A C 1
ATOM 601 O O . PRO A 1 84 ? -13.890 12.423 3.345 1.00 69.81 84 PRO A O 1
ATOM 604 N N . PRO A 1 85 ? -14.389 12.557 5.548 1.00 75.88 85 PRO A N 1
ATOM 605 C CA . PRO A 1 85 ? -13.636 11.371 5.957 1.00 75.88 85 PRO A CA 1
ATOM 606 C C . PRO A 1 85 ? -13.895 10.147 5.079 1.00 75.88 85 PRO A C 1
ATOM 608 O O . PRO A 1 85 ? -15.013 9.939 4.592 1.00 75.88 85 PRO A O 1
ATOM 611 N N . ARG A 1 86 ? -12.863 9.313 4.891 1.00 84.44 86 ARG A N 1
ATOM 612 C CA . ARG A 1 86 ? -13.054 8.031 4.206 1.00 84.44 86 ARG A CA 1
ATOM 613 C C . ARG A 1 86 ? -13.975 7.177 5.070 1.00 84.44 86 ARG A C 1
ATOM 615 O O . ARG A 1 86 ? -13.721 6.999 6.259 1.00 84.44 86 ARG A O 1
ATOM 622 N N . PHE A 1 87 ? -15.060 6.692 4.489 1.00 85.00 87 PHE A N 1
ATOM 623 C CA . PHE A 1 87 ? -15.951 5.756 5.150 1.00 85.00 87 PHE A CA 1
ATOM 624 C C . PHE A 1 87 ? -15.432 4.348 4.899 1.00 85.00 87 PHE A C 1
ATOM 626 O O . PHE A 1 87 ? -15.246 3.973 3.745 1.00 85.00 87 PHE A O 1
ATOM 633 N N . VAL A 1 88 ? -15.192 3.591 5.964 1.00 86.44 88 VAL A N 1
ATOM 634 C CA . VAL A 1 88 ? -14.790 2.186 5.909 1.00 86.44 88 VAL A CA 1
ATOM 635 C C . VAL A 1 88 ? -15.887 1.389 6.597 1.00 86.44 88 VAL A C 1
ATOM 637 O O . VAL A 1 88 ? -16.066 1.480 7.812 1.00 86.44 88 VAL A O 1
ATOM 640 N N . GLN A 1 89 ? -16.657 0.627 5.826 1.00 86.81 89 GLN A N 1
ATOM 641 C CA . GLN A 1 89 ? -17.682 -0.238 6.403 1.00 86.81 89 GLN A CA 1
ATOM 642 C C . GLN A 1 89 ? -17.012 -1.490 6.978 1.00 86.81 89 GLN A C 1
ATOM 644 O O . GLN A 1 89 ? -16.681 -2.410 6.233 1.00 86.81 89 GLN A O 1
ATOM 649 N N . ALA A 1 90 ? -16.793 -1.506 8.293 1.00 85.69 90 ALA A N 1
ATOM 650 C CA . ALA A 1 90 ? -16.106 -2.587 8.985 1.00 85.69 90 ALA A CA 1
ATOM 651 C C . ALA A 1 90 ? -16.677 -2.813 10.391 1.00 85.69 90 ALA A C 1
ATOM 653 O O . ALA A 1 90 ? -16.836 -1.870 11.166 1.00 85.69 90 ALA A O 1
ATOM 654 N N . SER A 1 91 ? -16.927 -4.076 10.743 1.00 80.88 91 SER A N 1
ATOM 655 C CA . SER A 1 91 ? -17.262 -4.488 12.113 1.00 80.88 91 SER A CA 1
ATOM 656 C C . SER A 1 91 ? -16.021 -4.718 12.982 1.00 80.88 91 SER A C 1
ATOM 658 O O . SER A 1 91 ? -16.108 -4.633 14.206 1.00 80.88 91 SER A O 1
ATOM 660 N N . SER A 1 92 ? -14.877 -5.016 12.360 1.00 84.69 92 SER A N 1
ATOM 661 C CA . SER A 1 92 ? -13.567 -5.064 13.011 1.00 84.69 92 SER A CA 1
ATOM 662 C C . SER A 1 92 ? -12.481 -4.591 12.046 1.00 84.69 92 SER A C 1
ATOM 664 O O . SER A 1 92 ? -12.498 -4.904 10.853 1.00 84.69 92 SER A O 1
ATOM 666 N N . LEU A 1 93 ? -11.557 -3.795 12.575 1.00 90.75 93 LEU A N 1
ATOM 667 C CA . LEU A 1 93 ? -10.460 -3.176 11.848 1.00 90.75 93 LEU A CA 1
ATOM 668 C C . LEU A 1 93 ? -9.150 -3.406 12.601 1.00 90.75 93 LEU A C 1
ATOM 670 O O . LEU A 1 93 ? -9.065 -3.198 13.811 1.00 90.75 93 LEU A O 1
ATOM 674 N N . TRP A 1 94 ? -8.109 -3.745 11.861 1.00 94.50 94 TRP A N 1
ATOM 675 C CA . TRP A 1 94 ? -6.732 -3.757 12.327 1.00 94.50 94 TRP A CA 1
ATOM 676 C C . TRP A 1 94 ? -5.952 -2.637 11.646 1.00 94.50 94 TRP A C 1
ATOM 678 O O . TRP A 1 94 ? -6.194 -2.324 10.479 1.00 94.50 94 TRP A O 1
ATOM 688 N N . LEU A 1 95 ? -5.003 -2.045 12.362 1.00 95.75 95 LEU A N 1
ATOM 689 C CA . LEU A 1 95 ? -4.036 -1.113 11.789 1.00 95.75 95 LEU A CA 1
ATOM 690 C C . LEU A 1 95 ? -2.696 -1.839 11.677 1.00 95.75 95 LEU A C 1
ATOM 692 O O . LEU A 1 95 ? -2.276 -2.506 12.620 1.00 95.75 95 LEU A O 1
ATOM 696 N N . PHE A 1 96 ? -2.013 -1.729 10.546 1.00 96.75 96 PHE A N 1
ATOM 697 C CA . PHE A 1 96 ? -0.735 -2.404 10.327 1.00 96.75 96 PHE A CA 1
ATOM 698 C C . PHE A 1 96 ? 0.337 -1.391 9.938 1.00 96.75 96 PHE A C 1
ATOM 700 O O . PHE A 1 96 ? 0.100 -0.543 9.084 1.00 96.75 96 PHE A O 1
ATOM 707 N N . VAL A 1 97 ? 1.511 -1.469 10.558 1.00 95.50 97 VAL A N 1
ATOM 708 C CA . VAL A 1 97 ? 2.684 -0.680 10.163 1.00 95.50 97 VAL A CA 1
ATOM 709 C C . VAL A 1 97 ? 3.675 -1.637 9.508 1.00 95.50 97 VAL A C 1
ATOM 711 O O . VAL A 1 97 ? 4.462 -2.252 10.231 1.00 95.50 97 VAL A O 1
ATOM 714 N N . PRO A 1 98 ? 3.620 -1.833 8.176 1.00 95.12 98 PRO A N 1
ATOM 715 C CA . PRO A 1 98 ? 4.680 -2.535 7.468 1.00 95.12 98 PRO A CA 1
ATOM 716 C C . PRO A 1 98 ? 5.997 -1.760 7.615 1.00 95.12 98 PRO A C 1
ATOM 718 O O . PRO A 1 98 ? 6.024 -0.537 7.484 1.00 95.12 98 PRO A O 1
ATOM 721 N N . GLY A 1 99 ? 7.079 -2.484 7.890 1.00 91.62 99 GLY A N 1
ATOM 722 C CA . GLY A 1 99 ? 8.455 -1.986 7.887 1.00 91.62 99 GLY A CA 1
ATOM 723 C C . GLY A 1 99 ? 9.293 -2.546 6.733 1.00 91.62 99 GLY A C 1
ATOM 724 O O . GLY A 1 99 ? 10.245 -1.898 6.310 1.00 91.62 99 GLY A O 1
ATOM 725 N N . ALA A 1 100 ? 8.927 -3.713 6.194 1.00 92.12 100 ALA A N 1
ATOM 726 C CA . ALA A 1 100 ? 9.548 -4.313 5.014 1.00 92.12 100 ALA A CA 1
ATOM 727 C C . ALA A 1 100 ? 8.540 -5.178 4.240 1.00 92.12 100 ALA A C 1
ATOM 729 O O . ALA A 1 100 ? 7.505 -5.577 4.780 1.00 92.12 100 ALA A O 1
ATOM 730 N N . ALA A 1 101 ? 8.867 -5.495 2.989 1.00 93.12 101 ALA A N 1
ATOM 731 C CA . ALA A 1 101 ? 8.132 -6.437 2.158 1.00 93.12 101 ALA A CA 1
ATOM 732 C C . ALA A 1 101 ? 9.104 -7.469 1.568 1.00 93.12 101 ALA A C 1
ATOM 734 O O . ALA A 1 101 ? 10.176 -7.109 1.096 1.00 93.12 101 ALA A O 1
ATOM 735 N N . GLU A 1 102 ? 8.726 -8.743 1.586 1.00 93.38 102 GLU A N 1
ATOM 736 C CA . GLU A 1 102 ? 9.399 -9.822 0.863 1.00 93.38 102 GLU A CA 1
ATOM 737 C C . GLU A 1 102 ? 8.562 -10.159 -0.377 1.00 93.38 102 GLU A C 1
ATOM 739 O O . GLU A 1 102 ? 7.436 -10.664 -0.269 1.00 93.38 102 GLU A O 1
ATOM 744 N N . LEU A 1 103 ? 9.106 -9.851 -1.557 1.00 89.56 103 LEU A N 1
ATOM 745 C CA . LEU A 1 103 ? 8.482 -10.106 -2.851 1.00 89.56 103 LEU A CA 1
ATOM 746 C C . LEU A 1 103 ? 9.196 -11.287 -3.531 1.00 89.56 103 LEU A C 1
ATOM 748 O O . LEU A 1 103 ? 10.284 -11.095 -4.073 1.00 89.56 103 LEU A O 1
ATOM 752 N N . PRO A 1 104 ? 8.626 -12.509 -3.545 1.00 86.69 104 PRO A N 1
ATOM 753 C CA . PRO A 1 104 ? 9.206 -13.603 -4.323 1.00 86.69 104 PRO A CA 1
ATOM 754 C C . PRO A 1 104 ? 9.220 -13.233 -5.812 1.00 86.69 104 PRO A C 1
ATOM 756 O O . PRO A 1 104 ? 8.307 -12.555 -6.284 1.00 86.69 104 PRO A O 1
ATOM 759 N N . GLU A 1 105 ? 10.231 -13.669 -6.564 1.00 81.50 105 GLU A N 1
ATOM 760 C CA . GLU A 1 105 ? 10.329 -13.404 -8.011 1.00 81.50 105 GLU A CA 1
ATOM 761 C C . GLU A 1 105 ? 9.307 -14.232 -8.813 1.00 81.50 105 GLU A C 1
ATOM 763 O O . GLU A 1 105 ? 8.653 -13.722 -9.723 1.00 81.50 105 GLU A O 1
ATOM 768 N N . ASP A 1 106 ? 9.098 -15.490 -8.420 1.00 82.00 106 ASP A N 1
ATOM 769 C CA . ASP A 1 106 ? 8.215 -16.439 -9.103 1.00 82.00 106 ASP A CA 1
ATOM 770 C C . ASP A 1 106 ? 6.725 -16.274 -8.756 1.00 82.00 106 ASP A C 1
ATOM 772 O O . ASP A 1 106 ? 6.349 -15.748 -7.709 1.00 82.00 106 ASP A O 1
ATOM 776 N N . GLY A 1 107 ? 5.850 -16.788 -9.627 1.00 86.75 107 GLY A N 1
ATOM 777 C CA . GLY A 1 107 ? 4.407 -16.913 -9.387 1.00 86.75 107 GLY A CA 1
ATOM 778 C C . GLY A 1 107 ? 3.534 -15.971 -10.221 1.00 86.75 107 GLY A C 1
ATOM 779 O O . GLY A 1 107 ? 4.020 -15.045 -10.870 1.00 86.75 107 GLY A O 1
ATOM 780 N N . GLU A 1 108 ? 2.220 -16.219 -10.208 1.00 90.50 108 GLU A N 1
ATOM 781 C CA . GLU A 1 108 ? 1.258 -15.488 -11.042 1.00 90.50 108 GLU A CA 1
ATOM 782 C C . GLU A 1 108 ? 1.258 -13.970 -10.774 1.00 90.50 108 GLU A C 1
ATOM 784 O O . GLU A 1 108 ? 1.322 -13.560 -9.611 1.00 90.50 108 GLU A O 1
ATOM 789 N N . PRO A 1 109 ? 1.111 -13.117 -11.811 1.00 91.12 109 PRO A N 1
ATOM 790 C CA . PRO A 1 109 ? 1.235 -11.664 -11.684 1.00 91.12 109 PRO A CA 1
ATOM 791 C C . PRO A 1 109 ? 0.431 -11.044 -10.534 1.00 91.12 109 PRO A C 1
ATOM 793 O O . PRO A 1 109 ? 0.999 -10.359 -9.689 1.00 91.12 109 PRO A O 1
ATOM 796 N N . ALA A 1 110 ? -0.878 -11.304 -10.469 1.00 92.00 110 ALA A N 1
ATOM 797 C CA . ALA A 1 110 ? -1.741 -10.752 -9.424 1.00 92.00 110 ALA A CA 1
ATOM 798 C C . ALA A 1 110 ? -1.760 -11.593 -8.141 1.00 92.00 110 ALA A C 1
ATOM 800 O O . ALA A 1 110 ? -1.795 -11.024 -7.050 1.00 92.00 110 ALA A O 1
ATOM 801 N N . ALA A 1 111 ? -1.799 -12.923 -8.273 1.00 93.19 111 ALA A N 1
ATOM 802 C CA . ALA A 1 111 ? -2.157 -13.834 -7.187 1.00 93.19 111 ALA A CA 1
ATOM 803 C C . ALA A 1 111 ? -0.974 -14.313 -6.334 1.00 93.19 111 ALA A C 1
ATOM 805 O O . ALA A 1 111 ? -1.204 -14.829 -5.240 1.00 93.19 111 ALA A O 1
ATOM 806 N N . ALA A 1 112 ? 0.270 -14.138 -6.794 1.00 93.62 112 ALA A N 1
ATOM 807 C CA . ALA A 1 112 ? 1.441 -14.516 -6.012 1.00 93.62 112 ALA A CA 1
ATOM 808 C C . ALA A 1 112 ? 1.457 -13.814 -4.637 1.00 93.62 112 ALA A C 1
ATOM 810 O O . ALA A 1 112 ? 1.146 -12.616 -4.554 1.00 93.62 112 ALA A O 1
ATOM 811 N N . PRO A 1 113 ? 1.811 -14.540 -3.563 1.00 94.94 113 PRO A N 1
ATOM 812 C CA . PRO A 1 113 ? 1.873 -13.979 -2.225 1.00 94.94 113 PRO A CA 1
ATOM 813 C C . PRO A 1 113 ? 3.097 -13.073 -2.068 1.00 94.94 113 PRO A C 1
ATOM 815 O O . PRO A 1 113 ? 4.171 -13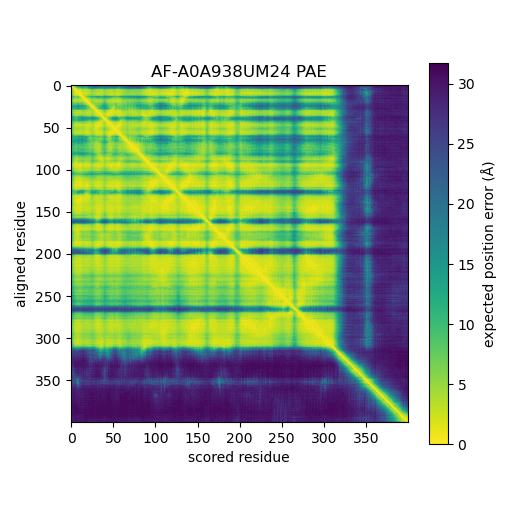.362 -2.589 1.00 94.94 113 PRO A O 1
ATOM 818 N N . ILE A 1 114 ? 2.941 -12.017 -1.281 1.00 95.31 114 ILE A N 1
ATOM 819 C CA . ILE A 1 114 ? 4.030 -11.232 -0.697 1.00 95.31 114 ILE A CA 1
ATOM 820 C C . ILE A 1 114 ? 3.886 -11.275 0.823 1.00 95.31 114 ILE A C 1
ATOM 822 O O . ILE A 1 114 ? 2.764 -11.362 1.336 1.00 95.31 114 ILE A O 1
ATOM 826 N N . GLN A 1 115 ? 4.999 -11.194 1.549 1.00 96.19 115 GLN A N 1
ATOM 827 C CA . GLN A 1 115 ? 4.971 -11.084 3.008 1.00 96.19 115 GLN A CA 1
ATOM 828 C C . GLN A 1 115 ? 5.322 -9.658 3.412 1.00 96.19 115 GLN A C 1
ATOM 830 O O . GLN A 1 115 ? 6.409 -9.174 3.119 1.00 96.19 115 GLN A O 1
ATOM 835 N N . LEU A 1 116 ? 4.406 -8.976 4.091 1.00 96.81 116 LEU A N 1
ATOM 836 C CA . LEU A 1 116 ? 4.650 -7.665 4.676 1.00 96.81 116 LEU A CA 1
ATOM 837 C C . LEU A 1 116 ? 5.048 -7.867 6.141 1.00 96.81 116 LEU A C 1
ATOM 839 O O . LEU A 1 116 ? 4.240 -8.340 6.940 1.00 96.81 116 LEU A O 1
ATOM 843 N N . LEU A 1 117 ? 6.285 -7.530 6.496 1.00 96.19 117 LEU A N 1
ATOM 844 C CA . LEU A 1 117 ? 6.804 -7.624 7.861 1.00 96.19 117 LEU A CA 1
ATOM 845 C C . LEU A 1 117 ? 6.511 -6.318 8.592 1.00 96.19 117 LEU A C 1
ATOM 847 O O . LEU A 1 117 ? 6.732 -5.242 8.034 1.00 96.19 117 LEU A O 1
ATOM 851 N N . GLY A 1 118 ? 6.033 -6.380 9.833 1.00 95.19 118 GLY A N 1
ATOM 852 C CA . GLY A 1 118 ? 5.687 -5.171 10.574 1.00 95.19 118 GLY A CA 1
ATOM 853 C C . GLY A 1 118 ? 4.912 -5.406 11.863 1.00 95.19 118 GLY A C 1
ATOM 854 O O . GLY A 1 118 ? 4.858 -6.516 12.392 1.00 95.19 118 GLY A O 1
ATOM 855 N N . THR A 1 119 ? 4.279 -4.342 12.357 1.00 95.81 119 THR A N 1
ATOM 856 C CA . THR A 1 119 ? 3.542 -4.361 13.628 1.00 95.81 119 THR A CA 1
ATOM 857 C C . THR A 1 119 ? 2.044 -4.204 13.399 1.00 95.81 119 THR A C 1
ATOM 859 O O . THR A 1 119 ? 1.568 -3.175 12.908 1.00 95.81 119 THR A O 1
ATOM 862 N N . LEU A 1 120 ? 1.283 -5.217 13.803 1.00 96.00 120 LEU A N 1
ATOM 863 C CA . LEU A 1 120 ? -0.174 -5.224 13.795 1.00 96.00 120 LEU A CA 1
ATOM 864 C C . LEU A 1 120 ? -0.712 -4.650 15.109 1.00 96.00 120 LEU A C 1
ATOM 866 O O . LEU A 1 120 ? -0.258 -5.021 16.188 1.00 96.00 120 LEU A O 1
ATOM 870 N N . HIS A 1 121 ? -1.693 -3.760 15.004 1.00 94.69 121 HIS A N 1
ATOM 871 C CA . HIS A 1 121 ? -2.327 -3.046 16.105 1.00 94.69 121 HIS A CA 1
ATOM 872 C C . HIS A 1 121 ? -3.842 -3.272 16.059 1.00 94.69 121 HIS A C 1
ATOM 874 O O . HIS A 1 121 ? -4.468 -3.095 15.010 1.00 94.69 121 HIS A O 1
ATOM 880 N N . GLY A 1 122 ? -4.445 -3.636 17.190 1.00 92.12 122 GLY A N 1
ATOM 881 C CA . GLY A 1 122 ? -5.890 -3.855 17.293 1.00 92.12 122 GLY A CA 1
ATOM 882 C C . GLY A 1 122 ? -6.248 -5.083 18.138 1.00 92.12 122 GLY A C 1
ATOM 883 O O . GLY A 1 122 ? -5.476 -5.436 19.028 1.00 92.12 122 GLY A O 1
ATOM 884 N N . PRO A 1 123 ? -7.413 -5.717 17.907 1.00 90.19 123 PRO A N 1
ATOM 885 C CA . PRO A 1 123 ? -8.451 -5.286 16.973 1.00 90.19 123 PRO A CA 1
ATOM 886 C C . PRO A 1 123 ? -9.151 -4.024 17.486 1.00 90.19 123 PRO A C 1
ATOM 888 O O . PRO A 1 123 ? -9.350 -3.847 18.689 1.00 90.19 123 PRO A O 1
ATOM 891 N N . PHE A 1 124 ? -9.580 -3.173 16.564 1.00 87.31 124 PHE A N 1
ATOM 892 C CA . PHE A 1 124 ? -10.443 -2.032 16.839 1.00 87.31 124 PHE A CA 1
ATOM 893 C C . PHE A 1 124 ? -11.855 -2.322 16.320 1.00 87.31 124 PHE A C 1
ATOM 895 O O . PHE A 1 124 ? -12.035 -2.860 15.229 1.00 87.31 124 PHE A O 1
ATOM 902 N N . GLY A 1 125 ? -12.875 -1.981 17.102 1.00 75.12 125 GLY A N 1
ATOM 903 C CA . GLY A 1 125 ? -14.268 -2.252 16.754 1.00 75.12 125 GLY A CA 1
ATOM 904 C C . GLY A 1 125 ? -15.252 -1.613 17.739 1.00 75.12 125 GLY A C 1
ATOM 905 O O . GLY A 1 125 ? -14.828 -1.001 18.720 1.00 75.12 125 GLY A O 1
ATOM 906 N N . PRO A 1 126 ? -16.569 -1.765 17.518 1.00 61.28 126 PRO A N 1
ATOM 907 C CA . PRO A 1 126 ? -17.637 -1.075 18.253 1.00 61.28 126 PRO A CA 1
ATOM 908 C C . PRO A 1 126 ? -17.888 -1.640 19.670 1.00 61.28 126 PRO A C 1
ATOM 910 O O . PRO A 1 126 ? -19.013 -1.643 20.174 1.00 61.28 126 PRO A O 1
ATOM 913 N N . GLY A 1 127 ? -16.868 -2.171 20.340 1.00 63.78 127 GLY A N 1
ATOM 914 C CA . GLY A 1 127 ? -16.980 -2.759 21.672 1.00 63.78 127 GLY A CA 1
ATOM 915 C C . GLY A 1 127 ? -15.667 -2.685 22.449 1.00 63.78 127 GLY A C 1
ATOM 916 O O . GLY A 1 127 ? -14.613 -2.505 21.839 1.00 63.78 127 GLY A O 1
ATOM 917 N N . PRO A 1 128 ? -15.711 -2.838 23.787 1.00 62.16 128 PRO A N 1
ATOM 918 C CA . PRO A 1 128 ? -14.541 -2.752 24.657 1.00 62.16 128 PRO A CA 1
ATOM 919 C C . PRO A 1 128 ? -13.649 -3.988 24.479 1.00 62.16 128 PRO A C 1
ATOM 921 O O . PRO A 1 128 ? -13.680 -4.925 25.278 1.00 62.16 128 PRO A O 1
ATOM 924 N N . THR A 1 129 ? -12.875 -3.986 23.399 1.00 70.19 129 THR A N 1
ATOM 925 C CA . THR A 1 129 ? -11.863 -4.994 23.091 1.00 70.19 129 THR A CA 1
ATOM 926 C C . THR A 1 129 ? -10.507 -4.413 23.455 1.00 70.19 129 THR A C 1
ATOM 928 O O . THR A 1 129 ? -10.187 -3.293 23.061 1.00 70.19 129 THR A O 1
ATOM 931 N N . ALA A 1 130 ? -9.725 -5.142 24.250 1.00 80.25 130 ALA A N 1
ATOM 932 C CA . ALA A 1 130 ? -8.387 -4.702 24.618 1.00 80.25 130 ALA A CA 1
ATOM 933 C C . ALA A 1 130 ? -7.482 -4.781 23.383 1.00 80.25 130 ALA A C 1
ATOM 935 O O . ALA A 1 130 ? -7.118 -5.877 22.955 1.00 80.25 130 ALA A O 1
ATOM 936 N N . ALA A 1 131 ? -7.156 -3.625 22.810 1.00 87.62 131 ALA A N 1
ATOM 937 C CA . ALA A 1 131 ? -6.241 -3.538 21.686 1.00 87.62 131 ALA A CA 1
ATOM 938 C C . ALA A 1 131 ? -4.795 -3.798 22.144 1.00 87.62 131 ALA A C 1
ATOM 940 O O . ALA A 1 131 ? -4.393 -3.457 23.260 1.00 87.62 131 ALA A O 1
ATOM 941 N N . PHE A 1 132 ? -4.005 -4.406 21.271 1.00 91.62 132 PHE A N 1
ATOM 942 C CA . PHE A 1 132 ? -2.606 -4.747 21.502 1.00 91.62 132 PHE A CA 1
ATOM 943 C C . PHE A 1 132 ? -1.784 -4.499 20.234 1.00 91.62 132 PHE A C 1
ATOM 945 O O . PHE A 1 132 ? -2.336 -4.374 19.143 1.00 91.62 132 PHE A O 1
ATOM 952 N N . ALA A 1 133 ? -0.467 -4.420 20.399 1.00 93.56 133 ALA A N 1
ATOM 953 C CA . ALA A 1 133 ? 0.519 -4.422 19.330 1.00 93.56 133 ALA A CA 1
ATOM 954 C C . ALA A 1 133 ? 1.248 -5.772 19.305 1.00 93.56 133 ALA A C 1
ATOM 956 O O . ALA A 1 133 ? 1.634 -6.293 20.356 1.00 93.56 133 ALA A O 1
ATOM 957 N N . ILE A 1 134 ? 1.450 -6.329 18.114 1.00 94.62 134 ILE A N 1
ATOM 958 C CA . ILE A 1 134 ? 2.175 -7.582 17.900 1.00 94.62 134 ILE A CA 1
ATOM 959 C C . ILE A 1 134 ? 3.017 -7.490 16.623 1.00 94.62 134 ILE A C 1
ATOM 961 O O . ILE A 1 134 ? 2.542 -7.023 15.589 1.00 94.62 134 ILE A O 1
ATOM 965 N N . GLU A 1 135 ? 4.281 -7.889 16.715 1.00 95.56 135 GLU A N 1
ATOM 966 C CA . GLU A 1 135 ? 5.206 -7.965 15.577 1.00 95.56 135 GLU A CA 1
ATOM 967 C C . GLU A 1 135 ? 4.967 -9.285 14.817 1.00 95.56 135 GLU A C 1
ATOM 969 O O . GLU A 1 135 ? 4.585 -10.297 15.416 1.00 95.56 135 GLU A O 1
ATOM 974 N N . GLY A 1 136 ? 5.111 -9.270 13.493 1.00 95.94 136 GLY A N 1
ATOM 975 C CA . GLY A 1 136 ? 4.871 -10.445 12.656 1.00 95.94 136 GLY A CA 1
ATOM 976 C C . GLY A 1 136 ? 4.814 -10.144 11.160 1.00 95.94 136 GLY A C 1
ATOM 977 O O . GLY A 1 136 ? 5.237 -9.084 10.691 1.00 95.94 136 GLY A O 1
ATOM 978 N N . ARG A 1 137 ? 4.258 -11.095 10.403 1.00 96.38 137 ARG A N 1
ATOM 979 C CA . ARG A 1 137 ? 4.161 -11.062 8.937 1.00 96.38 137 ARG A CA 1
ATOM 980 C C . ARG A 1 137 ? 2.711 -11.173 8.488 1.00 96.38 137 ARG A C 1
ATOM 982 O O . ARG A 1 137 ? 2.028 -12.128 8.852 1.00 96.38 137 ARG A O 1
ATOM 989 N N . LEU A 1 138 ? 2.249 -10.233 7.669 1.00 97.25 138 LEU A N 1
ATOM 990 C CA . LEU A 1 138 ? 0.964 -10.299 6.974 1.00 97.25 138 LEU A CA 1
ATOM 991 C C . LEU A 1 138 ? 1.192 -10.783 5.538 1.00 97.25 138 LEU A C 1
ATOM 993 O O . LEU A 1 138 ? 1.894 -10.125 4.773 1.00 97.25 138 LEU A O 1
ATOM 997 N N . THR A 1 139 ? 0.582 -11.904 5.157 1.00 96.88 139 THR A N 1
ATOM 998 C CA . THR A 1 139 ? 0.615 -12.383 3.766 1.00 96.88 139 THR A CA 1
ATOM 999 C C . THR A 1 139 ? -0.547 -11.783 2.977 1.00 96.88 139 THR A C 1
ATOM 1001 O O . THR A 1 139 ? -1.699 -11.925 3.381 1.00 96.88 139 THR A O 1
ATOM 1004 N N . VAL A 1 140 ? -0.263 -11.143 1.841 1.00 95.75 140 VAL A N 1
ATOM 1005 C CA . VAL A 1 140 ? -1.274 -10.624 0.894 1.00 95.75 140 VAL A CA 1
ATOM 1006 C C . VAL A 1 140 ? -0.880 -10.954 -0.544 1.00 95.75 140 VAL A C 1
ATOM 1008 O O . VAL A 1 140 ? 0.242 -11.388 -0.790 1.00 95.75 140 VAL A O 1
ATOM 1011 N N . ARG A 1 141 ? -1.777 -10.764 -1.517 1.00 95.38 141 ARG A N 1
ATOM 1012 C CA . ARG A 1 141 ? -1.448 -10.956 -2.941 1.00 95.38 141 ARG A CA 1
ATOM 1013 C C . ARG A 1 141 ? -0.788 -9.695 -3.511 1.00 95.38 141 ARG A C 1
ATOM 1015 O O . ARG A 1 141 ? -1.179 -8.587 -3.136 1.00 95.38 141 ARG A O 1
ATOM 1022 N N . ARG A 1 142 ? 0.140 -9.836 -4.471 1.00 95.12 142 ARG A N 1
ATOM 1023 C CA . ARG A 1 142 ? 0.756 -8.696 -5.200 1.00 95.12 142 ARG A CA 1
ATOM 1024 C C . ARG A 1 142 ? -0.292 -7.701 -5.711 1.00 95.12 142 ARG A C 1
ATOM 1026 O O . ARG A 1 142 ? -0.132 -6.492 -5.553 1.00 95.12 142 ARG A O 1
ATOM 1033 N N . GLY A 1 143 ? -1.382 -8.214 -6.290 1.00 96.06 143 GLY A N 1
ATOM 1034 C CA . GLY A 1 143 ? -2.483 -7.404 -6.809 1.00 96.06 143 GLY A CA 1
ATOM 1035 C C . GLY A 1 143 ? -3.228 -6.614 -5.729 1.00 96.06 143 GLY A C 1
ATOM 1036 O O . GLY A 1 143 ? -3.567 -5.452 -5.966 1.00 96.06 143 GLY A O 1
ATOM 1037 N N . ASP A 1 144 ? -3.465 -7.205 -4.551 1.00 96.38 144 ASP A N 1
ATOM 1038 C CA . ASP A 1 144 ? -4.151 -6.530 -3.436 1.00 96.38 144 ASP A CA 1
ATOM 1039 C C . ASP A 1 144 ? -3.272 -5.412 -2.862 1.00 96.38 144 ASP A C 1
ATOM 1041 O O . ASP A 1 144 ? -3.765 -4.330 -2.553 1.00 96.38 144 ASP A O 1
ATOM 1045 N N . TRP A 1 145 ? -1.957 -5.640 -2.772 1.00 96.56 145 TRP A N 1
ATOM 1046 C CA . TRP A 1 145 ? -1.001 -4.635 -2.304 1.00 96.56 145 TRP A CA 1
ATOM 1047 C C . TRP A 1 145 ? -0.890 -3.449 -3.264 1.00 96.56 145 TRP A C 1
ATOM 1049 O O . TRP A 1 145 ? -1.040 -2.304 -2.838 1.00 96.56 145 TRP A O 1
ATOM 1059 N N . LEU A 1 146 ? -0.731 -3.715 -4.567 1.00 97.38 146 LEU A N 1
ATOM 1060 C CA . LEU A 1 146 ? -0.721 -2.678 -5.601 1.00 97.38 146 LEU A CA 1
ATOM 1061 C C . LEU A 1 146 ? -2.023 -1.862 -5.588 1.00 97.38 146 LEU A C 1
ATOM 1063 O O . LEU A 1 146 ? -1.991 -0.632 -5.552 1.00 97.38 146 LEU A O 1
ATOM 1067 N N . LEU A 1 147 ? -3.176 -2.541 -5.595 1.00 96.69 147 LEU A N 1
ATOM 1068 C CA . LEU A 1 147 ? -4.485 -1.888 -5.600 1.00 96.69 147 LEU A CA 1
ATOM 1069 C C . LEU A 1 147 ? -4.731 -1.100 -4.307 1.00 96.69 147 LEU A C 1
ATOM 1071 O O . LEU A 1 147 ? -5.235 0.021 -4.366 1.00 96.69 147 LEU A O 1
ATOM 1075 N N . GLY A 1 148 ? -4.334 -1.649 -3.158 1.00 95.69 148 GLY A N 1
ATOM 1076 C CA . GLY A 1 148 ? -4.396 -0.993 -1.859 1.00 95.69 148 GLY A CA 1
ATOM 1077 C C . GLY A 1 148 ? -3.582 0.297 -1.821 1.00 95.69 148 GLY A C 1
ATOM 1078 O O . GLY A 1 148 ? -4.147 1.340 -1.493 1.00 95.69 148 GLY A O 1
ATOM 1079 N N . LEU A 1 149 ? -2.303 0.247 -2.213 1.00 95.44 149 LEU A N 1
ATOM 1080 C CA . LEU A 1 149 ? -1.431 1.424 -2.273 1.00 95.44 149 LEU A CA 1
ATOM 1081 C C . LEU A 1 149 ? -1.999 2.493 -3.212 1.00 95.44 149 LEU A C 1
ATOM 1083 O O . LEU A 1 149 ? -2.139 3.645 -2.802 1.00 95.44 149 LEU A O 1
ATOM 1087 N N . LEU A 1 150 ? -2.390 2.127 -4.437 1.00 95.31 150 LEU A N 1
ATOM 1088 C CA . LEU A 1 150 ? -2.951 3.076 -5.406 1.00 95.31 150 LEU A CA 1
ATOM 1089 C C . LEU A 1 150 ? -4.225 3.745 -4.867 1.00 95.31 150 LEU A C 1
ATOM 1091 O O . LEU A 1 150 ? -4.321 4.971 -4.851 1.00 95.31 150 LEU A O 1
ATOM 1095 N N . ARG A 1 151 ? -5.173 2.964 -4.330 1.00 92.69 151 ARG A N 1
ATOM 1096 C CA . ARG A 1 151 ? -6.416 3.498 -3.745 1.00 92.69 151 ARG A CA 1
ATOM 1097 C C . ARG A 1 151 ? -6.191 4.348 -2.503 1.00 92.69 151 ARG A C 1
ATOM 1099 O O . ARG A 1 151 ? -6.943 5.296 -2.279 1.00 92.69 151 ARG A O 1
ATOM 1106 N N . GLY A 1 152 ? -5.175 4.045 -1.701 1.00 90.56 152 GLY A N 1
ATOM 1107 C CA . GLY A 1 152 ? -4.858 4.858 -0.535 1.00 90.56 152 GLY A CA 1
ATOM 1108 C C . GLY A 1 152 ? -4.185 6.189 -0.870 1.00 90.56 152 GLY A C 1
ATOM 1109 O O . GLY A 1 152 ? -4.330 7.140 -0.100 1.00 90.56 152 GLY A O 1
ATOM 1110 N N . HIS A 1 153 ? -3.529 6.278 -2.032 1.00 90.88 153 HIS A N 1
ATOM 1111 C CA . HIS A 1 153 ? -2.917 7.498 -2.568 1.00 90.88 153 HIS A CA 1
ATOM 1112 C C . HIS A 1 153 ? -3.831 8.291 -3.519 1.00 90.88 153 HIS A C 1
ATOM 1114 O O . HIS A 1 153 ? -3.528 9.444 -3.805 1.00 90.88 153 HIS A O 1
ATOM 1120 N N . ASP A 1 154 ? -4.995 7.761 -3.922 1.00 87.69 154 ASP A N 1
ATOM 1121 C CA . ASP A 1 154 ? -6.060 8.568 -4.553 1.00 87.69 154 ASP A CA 1
ATOM 1122 C C . ASP A 1 154 ? -6.552 9.690 -3.603 1.00 87.69 154 ASP A C 1
ATOM 1124 O O . ASP A 1 154 ? -7.029 10.735 -4.051 1.00 87.69 154 ASP A O 1
ATOM 1128 N N . ARG A 1 155 ? -6.494 9.459 -2.277 1.00 82.81 155 ARG A N 1
ATOM 1129 C CA . ARG A 1 155 ? -6.903 10.399 -1.209 1.00 82.81 155 ARG A CA 1
ATOM 1130 C C . ARG A 1 155 ? -6.060 10.208 0.068 1.00 82.81 155 ARG A C 1
ATOM 1132 O O . ARG A 1 155 ? -6.585 9.653 1.051 1.00 82.81 155 ARG A O 1
ATOM 1139 N N . PRO A 1 156 ? -4.785 10.637 0.074 1.00 87.69 156 PRO A N 1
ATOM 1140 C CA . PRO A 1 156 ? -3.926 10.558 1.251 1.00 87.69 156 PRO A CA 1
ATOM 1141 C C . PRO A 1 156 ? -4.401 11.514 2.355 1.00 87.69 156 PRO A C 1
ATOM 1143 O O . PRO A 1 156 ? -5.221 12.409 2.131 1.00 87.69 156 PRO A O 1
ATOM 1146 N N . PHE A 1 157 ? -3.890 11.317 3.565 1.00 86.44 157 PHE A N 1
ATOM 1147 C CA . PHE A 1 157 ? -4.007 12.276 4.656 1.00 86.44 157 PHE A CA 1
ATOM 1148 C C . PHE A 1 157 ? -2.928 13.358 4.501 1.00 86.44 157 PHE A C 1
ATOM 1150 O O . PHE A 1 157 ? -1.756 13.032 4.324 1.00 86.44 157 PHE A O 1
ATOM 1157 N N . ALA A 1 158 ? -3.321 14.634 4.533 1.00 82.69 158 ALA A N 1
ATOM 1158 C CA . ALA A 1 158 ? -2.412 15.767 4.363 1.00 82.69 158 ALA A CA 1
ATOM 1159 C C . ALA A 1 158 ? -1.883 16.261 5.719 1.00 82.69 158 ALA A C 1
ATOM 1161 O O . ALA A 1 158 ? -2.658 16.548 6.634 1.00 82.69 158 ALA A O 1
ATOM 1162 N N . LEU A 1 159 ? -0.562 16.379 5.830 1.00 75.06 159 LEU A N 1
ATOM 1163 C CA . LEU A 1 159 ? 0.161 16.749 7.043 1.00 75.06 159 LEU A CA 1
ATOM 1164 C C . LEU A 1 159 ? 0.610 18.209 6.996 1.00 75.06 159 LEU A C 1
ATOM 1166 O O . LEU A 1 159 ? 1.312 18.620 6.074 1.00 75.06 159 LEU A O 1
ATOM 1170 N N . GLY A 1 160 ? 0.296 18.953 8.059 1.00 65.25 160 GLY A N 1
ATOM 1171 C CA . GLY A 1 160 ? 0.805 20.310 8.269 1.00 65.25 160 GLY A CA 1
ATOM 1172 C C . GLY A 1 160 ? 0.237 21.347 7.295 1.00 65.25 160 GLY A C 1
ATOM 1173 O O . GLY A 1 160 ? -0.177 21.045 6.186 1.00 65.25 160 GLY A O 1
ATOM 1174 N N . ARG A 1 161 ? 0.208 22.619 7.711 1.00 53.00 161 ARG A N 1
ATOM 1175 C CA . ARG A 1 161 ? -0.540 23.677 6.996 1.00 53.00 161 ARG A CA 1
ATOM 1176 C C . ARG A 1 161 ? 0.008 24.025 5.602 1.00 53.00 161 ARG A C 1
ATOM 1178 O O . ARG A 1 161 ? -0.663 24.754 4.877 1.00 53.00 161 ARG A O 1
ATOM 1185 N N . THR A 1 162 ? 1.206 23.548 5.266 1.00 51.41 162 THR A N 1
ATOM 1186 C CA . THR A 1 162 ? 1.911 23.765 3.994 1.00 51.41 162 THR A CA 1
ATOM 1187 C C . THR A 1 162 ? 1.677 22.653 2.966 1.00 51.41 162 THR A C 1
ATOM 1189 O O . THR A 1 162 ? 1.990 22.860 1.799 1.00 51.41 162 THR A O 1
ATOM 1192 N N . GLY A 1 163 ? 1.111 21.501 3.357 1.00 55.56 163 GLY A N 1
ATOM 1193 C CA . GLY A 1 163 ? 0.908 20.355 2.459 1.00 55.56 163 GLY A CA 1
ATOM 1194 C C . GLY A 1 163 ? 2.188 19.584 2.101 1.00 55.56 163 GLY A C 1
ATOM 1195 O O . GLY A 1 163 ? 2.177 18.774 1.179 1.00 55.56 163 GLY A O 1
ATOM 1196 N N . GLU A 1 164 ? 3.292 19.811 2.818 1.00 61.66 164 GLU A N 1
ATOM 1197 C CA . GLU A 1 164 ? 4.613 19.219 2.531 1.00 61.66 164 GLU A CA 1
ATOM 1198 C C . GLU A 1 164 ? 4.752 17.746 2.968 1.00 61.66 164 GLU A C 1
ATOM 1200 O O . GLU A 1 164 ? 5.810 17.142 2.808 1.00 61.66 164 GLU A O 1
ATOM 1205 N N . GLY A 1 165 ? 3.686 17.136 3.494 1.00 75.12 165 GLY A N 1
ATOM 1206 C CA . GLY A 1 165 ? 3.644 15.715 3.826 1.00 75.12 165 GLY A CA 1
ATOM 1207 C C . GLY A 1 165 ? 2.297 15.089 3.487 1.00 75.12 165 GLY A C 1
ATOM 1208 O O . GLY A 1 165 ? 1.240 15.660 3.753 1.00 75.12 165 GLY A O 1
ATOM 1209 N N . HIS A 1 166 ? 2.340 13.881 2.933 1.00 84.94 166 HIS A N 1
ATOM 1210 C CA . HIS A 1 166 ? 1.163 13.071 2.639 1.00 84.94 166 HIS A CA 1
ATOM 1211 C C . HIS A 1 166 ? 1.365 11.663 3.203 1.00 84.94 166 HIS A C 1
ATOM 1213 O O . HIS A 1 166 ? 2.429 11.073 3.009 1.00 84.94 166 HIS A O 1
ATOM 1219 N N . ILE A 1 167 ? 0.350 11.133 3.888 1.00 89.62 167 ILE A N 1
ATOM 1220 C CA . ILE A 1 167 ? 0.287 9.734 4.323 1.00 89.62 167 ILE A CA 1
ATOM 1221 C C . ILE A 1 167 ? -0.769 9.021 3.484 1.00 89.62 167 ILE A C 1
ATOM 1223 O O . ILE A 1 167 ? -1.975 9.220 3.657 1.00 89.62 167 ILE A O 1
ATOM 1227 N N . GLY A 1 168 ? -0.321 8.177 2.560 1.00 90.62 168 GLY A N 1
ATOM 1228 C CA . GLY A 1 168 ? -1.175 7.147 1.982 1.00 90.62 168 GLY A CA 1
ATOM 1229 C C . GLY A 1 168 ? -1.255 5.907 2.873 1.00 90.62 168 GLY A C 1
ATOM 1230 O O . GLY A 1 168 ? -0.555 5.772 3.874 1.00 90.62 168 GLY A O 1
ATOM 1231 N N . HIS A 1 169 ? -2.123 4.981 2.494 1.00 93.75 169 HIS A N 1
ATOM 1232 C CA . HIS A 1 169 ? -2.357 3.715 3.191 1.00 93.75 169 HIS A CA 1
ATOM 1233 C C . HIS A 1 169 ? -2.620 2.615 2.155 1.00 93.75 169 HIS A C 1
ATOM 1235 O O . HIS A 1 169 ? -2.610 2.873 0.953 1.00 93.75 169 HIS A O 1
ATOM 1241 N N . ALA A 1 170 ? -2.896 1.402 2.612 1.00 95.69 170 ALA A N 1
ATOM 1242 C CA . ALA A 1 170 ? -3.474 0.341 1.805 1.00 95.69 170 ALA A CA 1
ATOM 1243 C C . ALA A 1 170 ? -4.560 -0.370 2.615 1.00 95.69 170 ALA A C 1
ATOM 1245 O O . ALA A 1 170 ? -4.315 -0.796 3.743 1.00 95.69 170 ALA A O 1
ATOM 1246 N N . LEU A 1 171 ? -5.761 -0.505 2.049 1.00 95.81 171 LEU A N 1
ATOM 1247 C CA . LEU A 1 171 ? -6.761 -1.421 2.594 1.00 95.81 171 LEU A CA 1
ATOM 1248 C C . LEU A 1 171 ? -6.454 -2.831 2.085 1.00 95.81 171 LEU A C 1
ATOM 1250 O O . LEU A 1 171 ? -6.400 -3.040 0.875 1.00 95.81 171 LEU A O 1
ATOM 1254 N N . LEU A 1 172 ? -6.280 -3.769 3.009 1.00 96.12 172 LEU A N 1
ATOM 1255 C CA . LEU A 1 172 ? -5.871 -5.147 2.763 1.00 96.12 172 LEU A CA 1
ATOM 1256 C C . LEU A 1 172 ? -6.839 -6.139 3.424 1.00 96.12 172 LEU A C 1
ATOM 1258 O O . LEU A 1 172 ? -7.485 -5.804 4.427 1.00 96.12 172 LEU A O 1
ATOM 1262 N N . PRO A 1 173 ? -6.946 -7.368 2.890 1.00 92.88 173 PRO A N 1
ATOM 1263 C CA . PRO A 1 173 ? -7.725 -8.414 3.528 1.00 92.88 173 PRO A CA 1
ATOM 1264 C C . PRO A 1 173 ? -7.004 -8.937 4.777 1.00 92.88 173 PRO A C 1
ATOM 1266 O O . PRO A 1 173 ? -5.817 -9.255 4.734 1.00 92.88 173 PRO A O 1
ATOM 1269 N N . GLY A 1 174 ? -7.734 -9.077 5.882 1.00 90.69 174 GLY A N 1
ATOM 1270 C CA . GLY A 1 174 ? -7.288 -9.836 7.055 1.00 90.69 174 GLY A CA 1
ATOM 1271 C C . GLY A 1 174 ? -8.204 -11.008 7.415 1.00 90.69 174 GLY A C 1
ATOM 1272 O O . GLY A 1 174 ? -7.767 -11.906 8.128 1.00 90.69 174 GLY A O 1
ATOM 1273 N N . GLY A 1 175 ? -9.435 -11.051 6.902 1.00 87.44 175 GLY A N 1
ATOM 1274 C CA . GLY A 1 175 ? -10.315 -12.219 6.961 1.00 87.44 175 GLY A CA 1
ATOM 1275 C C . GLY A 1 175 ? -10.271 -13.064 5.685 1.00 87.44 175 GLY A C 1
ATOM 1276 O O . GLY A 1 175 ? -9.647 -12.698 4.688 1.00 87.44 175 GLY A O 1
ATOM 1277 N N . ASP A 1 176 ? -10.987 -14.188 5.685 1.00 89.12 176 ASP A N 1
ATOM 1278 C CA . ASP A 1 176 ? -11.307 -14.920 4.450 1.00 89.12 176 ASP A CA 1
ATOM 1279 C C . ASP A 1 176 ? -12.223 -14.092 3.505 1.00 89.12 176 ASP A C 1
ATOM 1281 O O . ASP A 1 176 ? -12.672 -12.999 3.877 1.00 89.12 176 ASP A O 1
ATOM 1285 N N . PRO A 1 177 ? -12.514 -14.547 2.268 1.00 87.50 177 PRO A N 1
ATOM 1286 C CA . PRO A 1 177 ? -13.355 -13.785 1.345 1.00 87.50 177 PRO A CA 1
ATOM 1287 C C . PRO A 1 177 ? -14.768 -13.482 1.861 1.00 87.50 177 PRO A C 1
ATOM 1289 O O . PRO A 1 177 ? -15.277 -12.396 1.591 1.00 87.50 177 PRO A O 1
ATOM 1292 N N . ALA A 1 178 ? -15.393 -14.377 2.633 1.00 87.50 178 ALA A N 1
ATOM 1293 C CA . ALA A 1 178 ? -16.727 -14.150 3.192 1.00 87.50 178 ALA A CA 1
ATOM 1294 C C . ALA A 1 178 ? -16.685 -13.149 4.359 1.00 87.50 178 ALA A C 1
ATOM 1296 O O . ALA A 1 178 ? -17.507 -12.239 4.428 1.00 87.50 178 ALA A O 1
ATOM 1297 N N . GLN A 1 179 ? -15.679 -13.252 5.229 1.00 87.75 179 GLN A N 1
ATOM 1298 C CA . GLN A 1 179 ? -15.408 -12.280 6.290 1.00 87.75 179 GLN A CA 1
ATOM 1299 C C . GLN A 1 179 ? -15.089 -10.892 5.721 1.00 87.75 179 GLN A C 1
ATOM 1301 O O . GLN A 1 179 ? -15.646 -9.894 6.174 1.00 87.75 179 GLN A O 1
ATOM 1306 N N . THR A 1 180 ? -14.258 -10.829 4.679 1.00 86.19 180 THR A N 1
ATOM 1307 C CA . THR A 1 180 ? -13.915 -9.583 3.980 1.00 86.19 180 THR A CA 1
ATOM 1308 C C . THR A 1 180 ? -15.152 -8.960 3.337 1.00 86.19 180 THR A C 1
ATOM 1310 O O . THR A 1 180 ? -15.374 -7.755 3.468 1.00 86.19 180 THR A O 1
ATOM 1313 N N . VAL A 1 181 ? -15.998 -9.775 2.689 1.00 84.50 181 VAL A N 1
ATOM 1314 C CA . VAL A 1 181 ? -17.315 -9.334 2.212 1.00 84.50 181 VAL A CA 1
ATOM 1315 C C . VAL A 1 181 ? -18.133 -8.781 3.374 1.00 84.50 181 VAL A C 1
ATOM 1317 O O . VAL A 1 181 ? -18.652 -7.686 3.226 1.00 84.50 181 VAL A O 1
ATOM 1320 N N . ASP A 1 182 ? -18.198 -9.429 4.535 1.00 84.25 182 ASP A N 1
ATOM 1321 C CA . ASP A 1 182 ? -18.933 -8.932 5.712 1.00 84.25 182 ASP A CA 1
ATOM 1322 C C . ASP A 1 182 ? -18.341 -7.661 6.364 1.00 84.25 182 ASP A C 1
ATOM 1324 O O . ASP A 1 182 ? -18.967 -7.088 7.257 1.00 84.25 182 ASP A O 1
ATOM 1328 N N . GLY A 1 183 ? -17.156 -7.197 5.949 1.00 84.06 183 GLY A N 1
ATOM 1329 C CA . GLY A 1 183 ? -16.436 -6.105 6.619 1.00 84.06 183 GLY A CA 1
ATOM 1330 C C . GLY A 1 183 ? -15.790 -6.533 7.945 1.00 84.06 183 GLY A C 1
ATOM 1331 O O . GLY A 1 183 ? -15.579 -5.707 8.834 1.00 84.06 183 GLY A O 1
ATOM 1332 N N . LYS A 1 184 ? -15.507 -7.826 8.107 1.00 85.94 184 LYS A N 1
ATOM 1333 C CA . LYS A 1 184 ? -14.770 -8.386 9.244 1.00 85.94 184 LYS A CA 1
ATOM 1334 C C . LYS A 1 184 ? -13.283 -8.453 8.925 1.00 85.94 184 LYS A C 1
ATOM 1336 O O . LYS A 1 184 ? -12.886 -8.757 7.803 1.00 85.94 184 LYS A O 1
ATOM 1341 N N . ASP A 1 185 ? -12.497 -8.178 9.955 1.00 86.56 185 ASP A N 1
ATOM 1342 C CA . ASP A 1 185 ? -11.042 -8.277 10.009 1.00 86.56 185 ASP A CA 1
ATOM 1343 C C . ASP A 1 185 ? -10.343 -7.623 8.817 1.00 86.56 185 ASP A C 1
ATOM 1345 O O . ASP A 1 185 ? -9.423 -8.172 8.220 1.00 86.56 185 ASP A O 1
ATOM 1349 N N . LEU A 1 186 ? -10.783 -6.411 8.475 1.00 92.88 186 LEU A N 1
ATOM 1350 C CA . LEU A 1 186 ? -10.087 -5.591 7.490 1.00 92.88 186 LEU A CA 1
ATOM 1351 C C . LEU A 1 186 ? -8.777 -5.060 8.086 1.00 92.88 186 LEU A C 1
ATOM 1353 O O . LEU A 1 186 ? -8.709 -4.782 9.285 1.00 92.88 186 LEU A O 1
ATOM 1357 N N . VAL A 1 187 ? -7.752 -4.872 7.254 1.00 96.00 187 VAL A N 1
ATOM 1358 C CA . VAL A 1 187 ? -6.463 -4.305 7.676 1.00 96.00 187 VAL A CA 1
ATOM 1359 C C . VAL A 1 187 ? -6.213 -2.997 6.930 1.00 96.00 187 VAL A C 1
ATOM 1361 O O . VAL A 1 187 ? -6.114 -2.994 5.707 1.00 96.00 187 VAL A O 1
ATOM 1364 N N . LEU A 1 188 ? -6.076 -1.882 7.648 1.00 95.69 188 LEU A N 1
ATOM 1365 C CA . LEU A 1 188 ? -5.522 -0.645 7.092 1.00 95.69 188 LEU A CA 1
ATOM 1366 C C . LEU A 1 188 ? -4.020 -0.606 7.381 1.00 95.69 188 LEU A C 1
ATOM 1368 O O . LEU A 1 188 ? -3.595 -0.381 8.515 1.00 95.69 188 LEU A O 1
ATOM 1372 N N . ALA A 1 189 ? -3.219 -0.850 6.349 1.00 96.75 189 ALA A N 1
ATOM 1373 C CA . ALA A 1 189 ? -1.772 -0.744 6.410 1.00 96.75 189 ALA 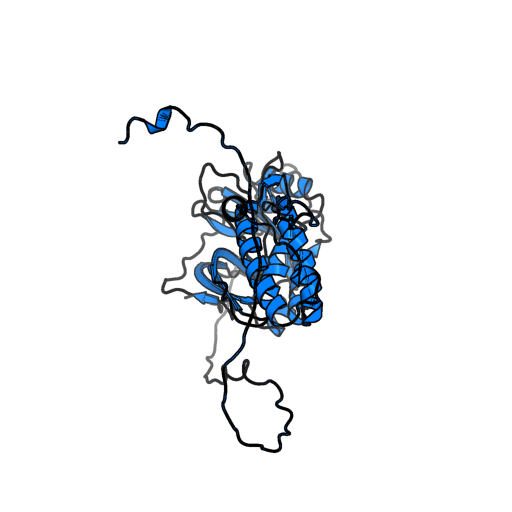A CA 1
ATOM 1374 C C . ALA A 1 189 ? -1.321 0.697 6.141 1.00 96.75 189 ALA A C 1
ATOM 1376 O O . ALA A 1 189 ? -1.720 1.301 5.148 1.00 96.75 189 ALA A O 1
ATOM 1377 N N . TYR A 1 190 ? -0.458 1.228 6.999 1.00 95.12 190 TYR A N 1
ATOM 1378 C CA . TYR A 1 190 ? 0.151 2.548 6.879 1.00 95.12 190 TYR A CA 1
ATOM 1379 C C . TYR A 1 190 ? 1.669 2.370 6.743 1.00 95.12 190 TYR A C 1
ATOM 1381 O O . TYR A 1 190 ? 2.336 2.126 7.751 1.00 95.12 190 TYR A O 1
ATOM 1389 N N . PRO A 1 191 ? 2.226 2.464 5.519 1.00 93.56 191 PRO A N 1
ATOM 1390 C CA . PRO A 1 191 ? 3.668 2.589 5.309 1.00 93.56 191 PRO A CA 1
ATOM 1391 C C . PRO A 1 191 ? 4.164 3.787 6.120 1.00 93.56 191 PRO A C 1
ATOM 1393 O O . PRO A 1 191 ? 3.781 4.908 5.811 1.00 93.56 191 PRO A O 1
ATOM 1396 N N . LEU A 1 192 ? 4.938 3.594 7.185 1.00 88.81 192 LEU A N 1
ATOM 1397 C CA . LEU A 1 192 ? 5.395 4.701 8.032 1.00 88.81 192 LEU A CA 1
ATOM 1398 C C . LEU A 1 192 ? 6.834 4.458 8.460 1.00 88.81 192 LEU A C 1
ATOM 1400 O O . LEU A 1 192 ? 7.177 3.377 8.938 1.00 88.81 192 LEU A O 1
ATOM 1404 N N . PHE A 1 193 ? 7.663 5.494 8.360 1.00 81.31 193 PHE A N 1
ATOM 1405 C CA . PHE A 1 193 ? 8.993 5.467 8.956 1.00 81.31 193 PHE A CA 1
ATOM 1406 C C . PHE A 1 193 ? 8.897 5.308 10.484 1.00 81.31 193 PHE A C 1
ATOM 1408 O O . PHE A 1 193 ? 7.919 5.766 11.094 1.00 81.31 193 PHE A O 1
ATOM 1415 N N . PRO A 1 194 ? 9.898 4.701 11.149 1.00 71.44 194 PRO A N 1
ATOM 1416 C CA . PRO A 1 194 ? 10.069 4.838 12.594 1.00 71.44 194 PRO A CA 1
ATOM 1417 C C . PRO A 1 194 ? 10.025 6.320 12.984 1.00 71.44 194 PRO A C 1
ATOM 1419 O O . PRO A 1 194 ? 10.514 7.161 12.236 1.00 71.44 194 PRO A O 1
ATOM 1422 N N . SER A 1 195 ? 9.417 6.646 14.126 1.00 62.53 195 SER A N 1
ATOM 1423 C CA . SER A 1 195 ? 9.237 8.038 14.560 1.00 62.53 195 SER A CA 1
ATOM 1424 C C . SER A 1 195 ? 10.589 8.709 14.836 1.00 62.53 195 SER A C 1
ATOM 1426 O O . SER A 1 195 ? 11.115 8.605 15.944 1.00 62.53 195 SER A O 1
ATOM 1428 N N . SER A 1 196 ? 11.151 9.404 13.847 1.00 53.22 196 SER A N 1
ATOM 1429 C CA . SER A 1 196 ? 12.260 10.337 14.036 1.00 53.22 196 SER A CA 1
ATOM 1430 C C . SER A 1 196 ? 11.703 11.712 14.409 1.00 53.22 196 SER A C 1
ATOM 1432 O O . SER A 1 196 ? 10.708 12.161 13.846 1.00 53.22 196 SER A O 1
ATOM 1434 N N . ALA A 1 197 ? 12.330 12.383 15.376 1.00 50.22 197 ALA A N 1
ATOM 1435 C CA . ALA A 1 197 ? 11.837 13.664 15.892 1.00 50.22 197 ALA A CA 1
ATOM 1436 C C . ALA A 1 197 ? 11.934 14.825 14.877 1.00 50.22 197 ALA A C 1
ATOM 1438 O O . ALA A 1 197 ? 11.256 15.833 15.047 1.00 50.22 197 ALA A O 1
ATOM 1439 N N . ASP A 1 198 ? 12.748 14.661 13.826 1.00 50.22 198 ASP A N 1
ATOM 1440 C CA . ASP A 1 198 ? 13.176 15.729 12.912 1.00 50.22 198 ASP A CA 1
ATOM 1441 C C . ASP A 1 198 ? 12.893 15.423 11.419 1.00 50.22 198 ASP A C 1
ATOM 1443 O O . ASP A 1 198 ? 13.455 16.063 10.530 1.00 50.22 198 ASP A O 1
ATOM 1447 N N . GLY A 1 199 ? 12.072 14.408 11.113 1.00 50.97 199 GLY A N 1
ATOM 1448 C CA . GLY A 1 199 ? 11.784 13.973 9.736 1.00 50.97 199 GLY A CA 1
ATOM 1449 C C . GLY A 1 199 ? 10.486 14.549 9.143 1.00 50.97 199 GLY A C 1
ATOM 1450 O O . GLY A 1 199 ? 9.529 14.785 9.883 1.00 50.97 199 GLY A O 1
ATOM 1451 N N . PRO A 1 200 ? 10.387 14.732 7.808 1.00 52.47 200 PRO A N 1
ATOM 1452 C CA . PRO A 1 200 ? 9.109 15.019 7.162 1.00 52.47 200 PRO A CA 1
ATOM 1453 C C . PRO A 1 200 ? 8.153 13.833 7.354 1.00 52.47 200 PRO A C 1
ATOM 1455 O O . PRO A 1 200 ? 8.477 12.698 7.016 1.00 52.47 200 PRO A O 1
ATOM 1458 N N . LEU A 1 201 ? 6.959 14.108 7.879 1.00 67.00 201 LEU A N 1
ATOM 1459 C CA . LEU A 1 201 ? 6.003 13.094 8.354 1.00 67.00 201 LEU A CA 1
ATOM 1460 C C . LEU A 1 201 ? 5.347 12.250 7.231 1.00 67.00 201 LEU A C 1
ATOM 1462 O O . LEU A 1 201 ? 4.633 11.287 7.499 1.00 67.00 201 LEU A O 1
ATOM 1466 N N . GLY A 1 202 ? 5.549 12.615 5.960 1.00 82.50 202 GLY A N 1
ATOM 1467 C CA . GLY A 1 202 ? 4.950 11.925 4.815 1.00 82.50 202 GLY A CA 1
ATOM 1468 C C . GLY A 1 202 ? 5.619 10.587 4.482 1.00 82.50 202 GLY A C 1
ATOM 1469 O O . GLY A 1 202 ? 6.820 10.410 4.666 1.00 82.50 202 GLY A O 1
ATOM 1470 N N . ASN A 1 203 ? 4.858 9.652 3.907 1.00 90.00 203 ASN A N 1
ATOM 1471 C CA . ASN A 1 203 ? 5.356 8.317 3.548 1.00 90.00 203 ASN A CA 1
ATOM 1472 C C . ASN A 1 203 ? 5.693 8.121 2.062 1.00 90.00 203 ASN A C 1
ATOM 1474 O O . ASN A 1 203 ? 6.083 7.024 1.664 1.00 90.00 203 ASN A O 1
ATOM 1478 N N . GLY A 1 204 ? 5.597 9.178 1.250 1.00 89.94 204 GLY A N 1
ATOM 1479 C CA . GLY A 1 204 ? 5.747 9.094 -0.205 1.00 89.94 204 GLY A CA 1
ATOM 1480 C C . GLY A 1 204 ? 7.053 8.452 -0.689 1.00 89.94 204 GLY A C 1
ATOM 1481 O O . GLY A 1 204 ? 7.020 7.680 -1.640 1.00 89.94 204 GLY A O 1
ATOM 1482 N N . ALA A 1 205 ? 8.182 8.690 -0.011 1.00 88.25 205 ALA A N 1
ATOM 1483 C CA . ALA A 1 205 ? 9.466 8.078 -0.370 1.00 88.25 205 ALA A CA 1
ATOM 1484 C C . ALA A 1 205 ? 9.497 6.555 -0.124 1.00 88.25 205 ALA A C 1
ATOM 1486 O O . ALA A 1 205 ? 9.971 5.802 -0.972 1.00 88.25 205 ALA A O 1
ATOM 1487 N N . LEU A 1 206 ? 8.940 6.091 1.002 1.00 90.12 206 LEU A N 1
ATOM 1488 C CA . LEU A 1 206 ? 8.828 4.661 1.323 1.00 90.12 206 LEU A CA 1
ATOM 1489 C C . LEU A 1 206 ? 7.874 3.951 0.354 1.00 90.12 206 LEU A C 1
ATOM 1491 O O . LEU A 1 206 ? 8.148 2.849 -0.115 1.00 90.12 206 LEU A O 1
ATOM 1495 N N . VAL A 1 207 ? 6.763 4.609 0.018 1.00 92.88 207 VAL A N 1
ATOM 1496 C CA . VAL A 1 207 ? 5.792 4.096 -0.955 1.00 92.88 207 VAL A CA 1
ATOM 1497 C C . VAL A 1 207 ? 6.393 4.042 -2.357 1.00 92.88 207 VAL A C 1
ATOM 1499 O O . VAL A 1 207 ? 6.174 3.056 -3.051 1.00 92.88 207 VAL A O 1
ATOM 1502 N N . ALA A 1 208 ? 7.164 5.052 -2.768 1.00 93.12 208 ALA A N 1
ATOM 1503 C CA . ALA A 1 208 ? 7.865 5.045 -4.048 1.00 93.12 208 ALA A CA 1
ATOM 1504 C C . ALA A 1 208 ? 8.823 3.845 -4.148 1.00 93.12 208 ALA A C 1
ATOM 1506 O O . ALA A 1 208 ? 8.721 3.070 -5.095 1.00 93.12 208 ALA A O 1
ATOM 1507 N N . GLN A 1 209 ? 9.658 3.617 -3.127 1.00 91.94 209 GLN A N 1
ATOM 1508 C CA . GLN A 1 209 ? 10.550 2.453 -3.069 1.00 91.94 209 GLN A CA 1
ATOM 1509 C C . GLN A 1 209 ? 9.785 1.124 -3.231 1.00 91.94 209 GLN A C 1
ATOM 1511 O O . GLN A 1 209 ? 10.162 0.280 -4.041 1.00 91.94 209 GLN A O 1
ATOM 1516 N N . TRP A 1 210 ? 8.689 0.938 -2.489 1.00 93.56 210 TRP A N 1
ATOM 1517 C CA . TRP A 1 210 ? 7.900 -0.297 -2.556 1.00 93.56 210 TRP A CA 1
ATOM 1518 C C . TRP A 1 210 ? 7.111 -0.455 -3.857 1.00 93.56 210 TRP A C 1
ATOM 1520 O O . TRP A 1 210 ? 6.911 -1.582 -4.308 1.00 93.56 210 TRP A O 1
ATOM 1530 N N . LEU A 1 211 ? 6.658 0.642 -4.471 1.00 95.75 211 LEU A N 1
ATOM 1531 C CA . LEU A 1 211 ? 6.022 0.604 -5.786 1.00 95.75 211 LEU A CA 1
ATOM 1532 C C . LEU A 1 211 ? 7.033 0.248 -6.877 1.00 95.75 211 LEU A C 1
ATOM 1534 O O . LEU A 1 211 ? 6.708 -0.577 -7.718 1.00 95.75 211 LEU A O 1
ATOM 1538 N N . GLU A 1 212 ? 8.242 0.808 -6.864 1.00 95.31 212 GLU A N 1
ATOM 1539 C CA . GLU A 1 212 ? 9.295 0.471 -7.832 1.00 95.31 212 GLU A CA 1
ATOM 1540 C C . GLU A 1 212 ? 9.622 -1.030 -7.813 1.00 95.31 212 GLU A C 1
ATOM 1542 O O . GLU A 1 212 ? 9.549 -1.695 -8.850 1.00 95.31 212 GLU A O 1
ATOM 1547 N N . GLU A 1 213 ? 9.893 -1.585 -6.629 1.00 93.94 213 GLU A N 1
ATOM 1548 C CA . GLU A 1 213 ? 10.192 -3.010 -6.450 1.00 93.94 213 GLU A CA 1
ATOM 1549 C C . GLU A 1 213 ? 9.016 -3.898 -6.897 1.00 93.94 213 GLU A C 1
ATOM 1551 O O . GLU A 1 213 ? 9.189 -4.834 -7.686 1.00 93.94 213 GLU A O 1
ATOM 1556 N N . LEU A 1 214 ? 7.794 -3.558 -6.468 1.00 95.75 214 LEU A N 1
ATOM 1557 C CA . LEU A 1 214 ? 6.572 -4.271 -6.843 1.00 95.75 214 LEU A CA 1
ATOM 1558 C C . LEU A 1 214 ? 6.299 -4.212 -8.348 1.00 95.75 214 LEU A C 1
ATOM 1560 O O . LEU A 1 214 ? 5.881 -5.215 -8.924 1.00 95.75 214 LEU A O 1
ATOM 1564 N N . LEU A 1 215 ? 6.529 -3.071 -8.999 1.00 96.62 215 LEU A N 1
ATOM 1565 C CA . LEU A 1 215 ? 6.285 -2.893 -10.431 1.00 96.62 215 LEU A CA 1
ATOM 1566 C C . LEU A 1 215 ? 7.331 -3.609 -11.280 1.00 96.62 215 LEU A C 1
ATOM 1568 O O . LEU A 1 215 ? 6.964 -4.199 -12.295 1.00 96.62 215 LEU A O 1
ATOM 1572 N N . HIS A 1 216 ? 8.598 -3.637 -10.864 1.00 94.31 216 HIS A N 1
ATOM 1573 C CA . HIS A 1 216 ? 9.617 -4.447 -11.529 1.00 94.31 216 HIS A CA 1
ATOM 1574 C C . HIS A 1 216 ? 9.322 -5.948 -11.421 1.00 94.31 216 HIS A C 1
ATOM 1576 O O . HIS A 1 216 ? 9.328 -6.649 -12.438 1.00 94.31 216 HIS A O 1
ATOM 1582 N N . ASN A 1 217 ? 8.992 -6.425 -10.219 1.00 94.44 217 ASN A N 1
ATOM 1583 C CA . ASN A 1 217 ? 8.606 -7.812 -9.962 1.00 94.44 217 ASN A CA 1
ATOM 1584 C C . ASN A 1 217 ? 7.353 -8.210 -10.774 1.00 94.44 217 ASN A C 1
ATOM 1586 O O . ASN A 1 217 ? 7.354 -9.196 -11.515 1.00 94.44 217 ASN A O 1
ATOM 1590 N N . LEU A 1 218 ? 6.313 -7.372 -10.735 1.00 95.69 218 LEU A N 1
ATOM 1591 C CA . LEU A 1 218 ? 5.078 -7.574 -11.486 1.00 95.69 218 LEU A CA 1
ATOM 1592 C C . LEU A 1 218 ? 5.305 -7.531 -13.004 1.00 95.69 218 LEU A C 1
ATOM 1594 O O . LEU A 1 218 ? 4.737 -8.345 -13.729 1.00 95.69 218 LEU A O 1
ATOM 1598 N N . GLN A 1 219 ? 6.147 -6.624 -13.505 1.00 95.69 219 GLN A N 1
ATOM 1599 C CA . GLN A 1 219 ? 6.480 -6.553 -14.928 1.00 95.69 219 GLN A CA 1
ATOM 1600 C C . GLN A 1 219 ? 7.212 -7.816 -15.398 1.00 95.69 219 GLN A C 1
ATOM 1602 O O . GLN A 1 219 ? 6.928 -8.297 -16.497 1.00 95.69 219 GLN A O 1
ATOM 1607 N N . ALA A 1 220 ? 8.116 -8.377 -14.589 1.00 94.06 220 ALA A N 1
ATOM 1608 C CA . ALA A 1 220 ? 8.776 -9.645 -14.894 1.00 94.06 220 ALA A CA 1
ATOM 1609 C C . ALA A 1 220 ? 7.758 -10.798 -14.980 1.00 94.06 220 ALA A C 1
ATOM 1611 O O . ALA A 1 220 ? 7.720 -11.504 -15.991 1.00 94.06 220 ALA A O 1
ATOM 1612 N N . ALA A 1 221 ? 6.867 -10.919 -13.990 1.00 93.75 221 ALA A N 1
ATOM 1613 C CA . ALA A 1 221 ? 5.809 -11.929 -13.979 1.00 93.75 221 ALA A CA 1
ATOM 1614 C C . ALA A 1 221 ? 4.835 -11.783 -15.167 1.00 93.75 221 ALA A C 1
ATOM 1616 O O . ALA A 1 221 ? 4.482 -12.773 -15.806 1.00 93.75 221 ALA A O 1
ATOM 1617 N N . VAL A 1 222 ? 4.427 -10.555 -15.518 1.00 94.75 222 VAL A N 1
ATOM 1618 C CA . VAL A 1 222 ? 3.579 -10.304 -16.697 1.00 94.75 222 VAL A CA 1
ATOM 1619 C C . VAL A 1 222 ? 4.323 -10.678 -17.982 1.00 94.75 222 VAL A C 1
ATOM 1621 O O . VAL A 1 222 ? 3.764 -11.408 -18.798 1.00 94.75 222 VAL A O 1
ATOM 1624 N N . ARG A 1 223 ? 5.587 -10.258 -18.154 1.00 94.94 223 ARG A N 1
ATOM 1625 C CA . ARG A 1 223 ? 6.417 -10.594 -19.331 1.00 94.94 223 ARG A CA 1
ATOM 1626 C C . ARG A 1 223 ? 6.584 -12.098 -19.538 1.00 94.94 223 ARG A C 1
ATOM 1628 O O . ARG A 1 223 ? 6.623 -12.529 -20.686 1.00 94.94 223 ARG A O 1
ATOM 1635 N N . ALA A 1 224 ? 6.668 -12.880 -18.462 1.00 93.25 224 ALA A N 1
ATOM 1636 C CA . ALA A 1 224 ? 6.805 -14.335 -18.532 1.00 93.25 224 ALA A CA 1
ATOM 1637 C C . ALA A 1 224 ? 5.585 -15.035 -19.168 1.00 93.25 224 ALA A C 1
ATOM 1639 O O . ALA A 1 224 ? 5.725 -16.139 -19.689 1.00 93.25 224 ALA A O 1
ATOM 1640 N N . VAL A 1 225 ? 4.407 -14.395 -19.157 1.00 92.94 225 VAL A N 1
ATOM 1641 C CA . VAL A 1 225 ? 3.154 -14.955 -19.698 1.00 92.94 225 VAL A CA 1
ATOM 1642 C C . VAL A 1 225 ? 2.662 -14.201 -20.940 1.00 92.94 225 VAL A C 1
ATOM 1644 O O . VAL A 1 225 ? 2.170 -14.818 -21.884 1.00 92.94 225 VAL A O 1
ATOM 1647 N N . ARG A 1 226 ? 2.774 -12.866 -20.955 1.00 92.31 226 ARG A N 1
ATOM 1648 C CA . ARG A 1 226 ? 2.255 -11.971 -22.000 1.00 92.31 226 ARG A CA 1
ATOM 1649 C C . ARG A 1 226 ? 3.170 -10.772 -22.238 1.00 92.31 226 ARG A C 1
ATOM 1651 O O . ARG A 1 226 ? 3.166 -9.799 -21.488 1.00 92.31 226 ARG A O 1
ATOM 1658 N N . THR A 1 227 ? 3.904 -10.806 -23.345 1.00 93.00 227 THR A N 1
ATOM 1659 C CA . THR A 1 227 ? 4.760 -9.698 -23.804 1.00 93.00 227 THR A CA 1
ATOM 1660 C C . THR A 1 227 ? 4.020 -8.660 -24.654 1.00 93.00 227 THR A C 1
ATOM 1662 O O . THR A 1 227 ? 4.599 -7.636 -25.003 1.00 93.00 227 THR A O 1
ATOM 1665 N N . ASP A 1 228 ? 2.766 -8.918 -25.031 1.00 93.06 228 ASP A N 1
ATOM 1666 C CA . ASP A 1 228 ? 1.950 -8.069 -25.909 1.00 93.06 228 ASP A CA 1
ATOM 1667 C C . ASP A 1 228 ? 1.261 -6.900 -25.180 1.00 93.06 228 ASP A C 1
ATOM 1669 O O . ASP A 1 228 ? 0.812 -5.949 -25.817 1.00 93.06 228 ASP A O 1
ATOM 1673 N N . LEU A 1 229 ? 1.192 -6.953 -23.848 1.00 93.38 229 LEU A N 1
ATOM 1674 C CA . LEU A 1 229 ? 0.546 -5.931 -23.024 1.00 93.38 229 LEU A CA 1
ATOM 1675 C C . LEU A 1 229 ? 1.412 -4.657 -22.910 1.00 93.38 229 LEU A C 1
ATOM 1677 O O . LEU A 1 229 ? 2.620 -4.776 -22.699 1.00 93.38 229 LEU A O 1
ATOM 1681 N N . PRO A 1 230 ? 0.829 -3.438 -22.936 1.00 93.50 230 PRO A N 1
ATOM 1682 C CA . PRO A 1 230 ? 1.591 -2.187 -22.835 1.00 93.50 230 PRO A CA 1
ATOM 1683 C C . PRO A 1 230 ? 2.504 -2.114 -21.603 1.00 93.50 230 PRO A C 1
ATOM 1685 O O . PRO A 1 230 ? 3.684 -1.791 -21.725 1.00 93.50 230 PRO A O 1
ATOM 1688 N N . PHE A 1 231 ? 2.007 -2.512 -20.426 1.00 95.44 231 PHE A N 1
ATOM 1689 C CA . PHE A 1 231 ? 2.810 -2.572 -19.199 1.00 95.44 231 PHE A CA 1
ATOM 1690 C C . PHE A 1 231 ? 3.988 -3.560 -19.293 1.00 95.44 231 PHE A C 1
ATOM 1692 O O . PHE A 1 231 ? 5.044 -3.308 -18.720 1.00 95.44 231 PHE A O 1
ATOM 1699 N N . ALA A 1 232 ? 3.865 -4.644 -20.066 1.00 94.38 232 ALA A N 1
ATOM 1700 C CA . ALA A 1 232 ? 4.967 -5.578 -20.303 1.00 94.38 232 ALA A CA 1
ATOM 1701 C C . ALA A 1 232 ? 6.091 -4.958 -21.154 1.00 94.38 232 ALA A C 1
ATOM 1703 O O . ALA A 1 232 ? 7.225 -5.430 -21.113 1.00 94.38 232 ALA A O 1
ATOM 1704 N N . GLN A 1 233 ? 5.815 -3.898 -21.915 1.00 92.81 233 GLN A N 1
ATOM 1705 C CA . GLN A 1 233 ? 6.798 -3.214 -22.766 1.00 92.81 233 GLN A CA 1
ATOM 1706 C C . GLN A 1 233 ? 7.261 -1.869 -22.185 1.00 92.81 233 GLN A C 1
ATOM 1708 O O . GLN A 1 233 ? 8.284 -1.342 -22.613 1.00 92.81 233 GLN A O 1
ATOM 1713 N N . ALA A 1 234 ? 6.545 -1.338 -21.190 1.00 93.06 234 ALA A N 1
ATOM 1714 C CA . ALA A 1 234 ? 6.853 -0.071 -20.541 1.00 93.06 234 ALA A CA 1
ATOM 1715 C C . ALA A 1 234 ? 8.244 -0.048 -19.880 1.00 93.06 234 ALA A C 1
ATOM 1717 O O . ALA A 1 234 ? 8.754 -1.059 -19.387 1.00 93.06 234 ALA A O 1
ATOM 1718 N N . LEU A 1 235 ? 8.828 1.147 -19.810 1.00 92.81 235 LEU A N 1
ATOM 1719 C CA . LEU A 1 235 ? 9.982 1.431 -18.966 1.00 92.81 235 LEU A CA 1
ATOM 1720 C C . LEU A 1 235 ? 9.466 1.858 -17.587 1.00 92.81 235 LEU A C 1
ATOM 1722 O O . LEU A 1 235 ? 8.955 2.967 -17.444 1.00 92.81 235 LEU A O 1
ATOM 1726 N N . VAL A 1 236 ? 9.559 0.966 -16.596 1.00 94.50 236 VAL A N 1
ATOM 1727 C CA . VAL A 1 236 ? 9.241 1.292 -15.194 1.00 94.50 236 VAL A CA 1
ATOM 1728 C C . VAL A 1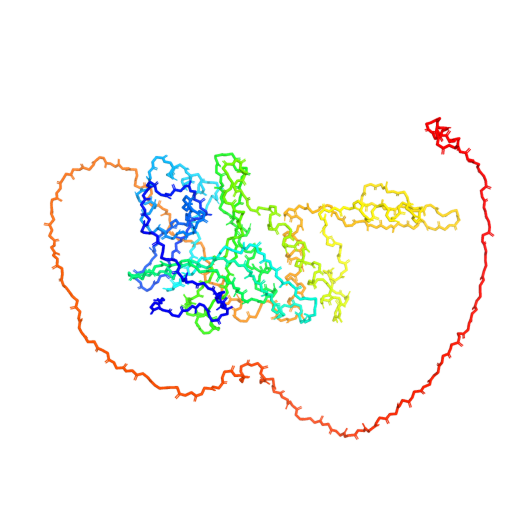 236 ? 10.240 2.357 -14.708 1.00 94.50 236 VAL A C 1
ATOM 1730 O O . VAL A 1 236 ? 11.429 2.211 -15.005 1.00 94.50 236 VAL A O 1
ATOM 1733 N N . PRO A 1 237 ? 9.798 3.436 -14.032 1.00 94.69 237 PRO A N 1
ATOM 1734 C CA . PRO A 1 237 ? 10.700 4.416 -13.425 1.00 94.69 237 PRO A CA 1
ATOM 1735 C C . PRO A 1 237 ? 11.613 3.782 -12.366 1.00 94.69 237 PRO A C 1
ATOM 1737 O O . PRO A 1 237 ? 11.183 2.868 -11.670 1.00 94.69 237 PRO A O 1
ATOM 1740 N N . VAL A 1 238 ? 12.842 4.286 -12.230 1.00 93.56 238 VAL A N 1
ATOM 1741 C CA . VAL A 1 238 ? 13.873 3.741 -11.321 1.00 93.56 238 VAL A CA 1
ATOM 1742 C C . VAL A 1 238 ? 14.418 4.803 -10.365 1.00 93.56 238 VAL A C 1
ATOM 1744 O O . VAL A 1 238 ? 14.601 5.950 -10.776 1.00 93.56 238 VAL A O 1
ATOM 1747 N N . ALA A 1 239 ? 14.728 4.448 -9.116 1.00 89.19 239 ALA A N 1
ATOM 1748 C CA . ALA A 1 239 ? 15.269 5.377 -8.118 1.00 89.19 239 ALA A CA 1
ATOM 1749 C C . ALA A 1 239 ? 16.592 6.021 -8.561 1.00 89.19 239 ALA A C 1
ATOM 1751 O O . ALA A 1 239 ? 16.805 7.213 -8.339 1.00 89.19 239 ALA A O 1
ATOM 1752 N N . ASP A 1 240 ? 17.463 5.250 -9.219 1.00 88.94 240 ASP A N 1
ATOM 1753 C CA . ASP A 1 240 ? 18.720 5.732 -9.792 1.00 88.94 240 ASP A CA 1
ATOM 1754 C C . ASP A 1 240 ? 18.951 5.172 -11.207 1.00 88.94 240 ASP A C 1
ATOM 1756 O O . ASP A 1 240 ? 18.852 3.970 -11.462 1.00 88.94 240 ASP A O 1
ATOM 1760 N N . ARG A 1 241 ? 19.303 6.063 -12.139 1.00 91.56 241 ARG A N 1
ATOM 1761 C CA . ARG A 1 241 ? 19.688 5.721 -13.519 1.00 91.56 241 ARG A CA 1
ATOM 1762 C C . ARG A 1 241 ? 21.194 5.538 -13.681 1.00 91.56 241 ARG A C 1
ATOM 1764 O O . ARG A 1 241 ? 21.607 4.981 -14.698 1.00 91.56 241 ARG A O 1
ATOM 1771 N N . GLY A 1 242 ? 22.013 5.979 -12.724 1.00 92.44 242 GLY A N 1
ATOM 1772 C CA . GLY A 1 242 ? 23.467 6.082 -12.846 1.00 92.44 242 GLY A CA 1
ATOM 1773 C C . GLY A 1 242 ? 24.139 4.784 -13.292 1.00 92.44 242 GLY A C 1
ATOM 1774 O O . GLY A 1 242 ? 24.982 4.799 -14.187 1.00 92.44 242 GLY A O 1
ATOM 1775 N N . ALA A 1 243 ? 23.703 3.634 -12.770 1.00 89.88 243 ALA A N 1
ATOM 1776 C CA . ALA A 1 243 ? 24.201 2.324 -13.202 1.00 89.88 243 ALA A CA 1
ATOM 1777 C C . ALA A 1 243 ? 23.834 1.972 -14.663 1.00 89.88 243 ALA A C 1
ATOM 1779 O O . ALA A 1 243 ? 24.622 1.346 -15.378 1.00 89.88 243 ALA A O 1
ATOM 1780 N N . ILE A 1 244 ? 22.649 2.380 -15.131 1.00 92.50 244 ILE A N 1
ATOM 1781 C CA . ILE A 1 244 ? 22.182 2.171 -16.512 1.00 92.50 244 ILE A CA 1
ATOM 1782 C C . ILE A 1 244 ? 22.953 3.092 -17.464 1.00 92.50 244 ILE A C 1
ATOM 1784 O O . ILE A 1 244 ? 23.438 2.635 -18.502 1.00 92.50 244 ILE A O 1
ATOM 1788 N N . GLU A 1 245 ? 23.103 4.363 -17.089 1.00 94.81 245 GLU A N 1
ATOM 1789 C CA . GLU A 1 245 ? 23.836 5.385 -17.836 1.00 94.81 245 GLU A CA 1
ATOM 1790 C C . GLU A 1 245 ? 25.322 5.032 -17.957 1.00 94.81 245 GLU A C 1
ATOM 1792 O O . GLU A 1 245 ? 25.832 4.939 -19.072 1.00 94.81 245 GLU A O 1
ATOM 1797 N N . ALA A 1 246 ? 26.000 4.714 -16.849 1.00 93.94 246 ALA A N 1
ATOM 1798 C CA . ALA A 1 246 ? 27.406 4.305 -16.848 1.00 93.94 246 ALA A CA 1
ATOM 1799 C C . ALA A 1 246 ? 27.652 3.063 -17.723 1.00 93.94 246 ALA A C 1
ATOM 1801 O O . ALA A 1 246 ? 28.627 3.009 -18.477 1.00 93.94 246 ALA A O 1
ATOM 1802 N N . ARG A 1 247 ? 26.735 2.084 -17.696 1.00 94.69 247 ARG A N 1
ATOM 1803 C CA . ARG A 1 247 ? 26.793 0.902 -18.570 1.00 94.69 247 ARG A CA 1
ATOM 1804 C C . ARG A 1 247 ? 26.652 1.268 -20.050 1.00 94.69 247 ARG A C 1
ATOM 1806 O O . ARG A 1 247 ? 27.352 0.689 -20.876 1.00 94.69 247 ARG A O 1
ATOM 1813 N N . LEU A 1 248 ? 25.763 2.199 -20.399 1.00 93.81 248 LEU A N 1
ATOM 1814 C CA . LEU A 1 248 ? 25.567 2.655 -21.781 1.00 93.81 248 LEU A CA 1
ATOM 1815 C C . LEU A 1 248 ? 26.759 3.492 -22.275 1.00 93.81 248 LEU A C 1
ATOM 1817 O O . LEU A 1 248 ? 27.237 3.265 -23.387 1.00 93.81 248 LEU A O 1
ATOM 1821 N N . VAL A 1 249 ? 27.317 4.365 -21.433 1.00 94.56 249 VAL A N 1
ATOM 1822 C CA . VAL A 1 249 ? 28.560 5.102 -21.722 1.00 94.56 249 VAL A CA 1
ATOM 1823 C C . VAL A 1 249 ? 29.723 4.134 -21.964 1.00 94.56 249 VAL A C 1
ATOM 1825 O O . VAL A 1 249 ? 30.411 4.242 -22.978 1.00 94.56 249 VAL A O 1
ATOM 1828 N N . GLY A 1 250 ? 29.879 3.103 -21.125 1.00 92.69 250 GLY A N 1
ATOM 1829 C CA . GLY A 1 250 ? 30.860 2.028 -21.333 1.00 92.69 250 GLY A CA 1
ATOM 1830 C C . GLY A 1 250 ? 30.647 1.201 -22.613 1.00 92.69 250 GLY A C 1
ATOM 1831 O O . GLY A 1 250 ? 31.583 0.581 -23.113 1.00 92.69 250 GLY A O 1
ATOM 1832 N N . GLN A 1 251 ? 29.439 1.215 -23.188 1.00 92.31 251 GLN A N 1
ATOM 1833 C CA . GLN A 1 251 ? 29.108 0.607 -24.486 1.00 92.31 251 GLN A CA 1
ATOM 1834 C C . GLN A 1 251 ? 29.250 1.582 -25.676 1.00 92.31 251 GLN A C 1
ATOM 1836 O O . GLN A 1 251 ? 28.907 1.228 -26.813 1.00 92.31 251 GLN A O 1
ATOM 1841 N N . GLY A 1 252 ? 29.760 2.793 -25.437 1.00 92.19 252 GLY A N 1
ATOM 1842 C CA . GLY A 1 252 ? 29.994 3.819 -26.453 1.00 92.19 252 GLY A CA 1
ATOM 1843 C C . GLY A 1 252 ? 28.752 4.616 -26.857 1.00 92.19 252 GLY A C 1
ATOM 1844 O O . GLY A 1 252 ? 28.713 5.118 -27.977 1.00 92.19 252 GLY A O 1
ATOM 1845 N N . PHE A 1 253 ? 27.733 4.707 -25.998 1.00 94.88 253 PHE A N 1
ATOM 1846 C CA . PHE A 1 253 ? 26.615 5.638 -26.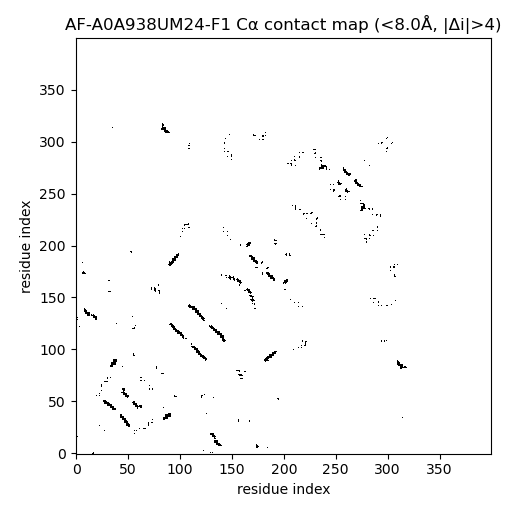184 1.00 94.88 253 PHE A CA 1
ATOM 1847 C C . PHE A 1 253 ? 26.893 6.984 -25.499 1.00 94.88 253 PHE A C 1
ATOM 1849 O O . PHE A 1 253 ? 27.492 7.032 -24.426 1.00 94.88 253 PHE A O 1
ATOM 1856 N N . ALA A 1 254 ? 26.381 8.071 -26.071 1.00 93.19 254 ALA A N 1
ATOM 1857 C CA . ALA A 1 254 ? 26.263 9.366 -25.412 1.00 93.19 254 ALA A CA 1
ATOM 1858 C C . ALA A 1 254 ? 24.846 9.526 -24.837 1.00 93.19 254 ALA A C 1
ATOM 1860 O O . ALA A 1 254 ? 23.862 9.441 -25.574 1.00 93.19 254 ALA A O 1
ATOM 1861 N N . VAL A 1 255 ? 24.734 9.769 -23.529 1.00 91.94 255 VAL A N 1
ATOM 1862 C CA . VAL A 1 255 ? 23.449 10.034 -22.859 1.00 91.94 255 VAL A CA 1
ATOM 1863 C C . VAL A 1 255 ? 23.056 11.502 -23.062 1.00 91.94 255 VAL A C 1
ATOM 1865 O O . VAL A 1 255 ? 23.869 12.406 -22.872 1.00 91.94 255 VAL A O 1
ATOM 1868 N N . ARG A 1 256 ? 21.811 11.742 -23.480 1.00 91.06 256 ARG A N 1
ATOM 1869 C CA . ARG A 1 256 ? 21.206 13.059 -23.724 1.00 91.06 256 ARG A CA 1
ATOM 1870 C C . ARG A 1 256 ? 19.765 13.048 -23.200 1.00 91.06 256 ARG A C 1
ATOM 1872 O O . ARG A 1 256 ? 18.836 12.686 -23.920 1.00 91.06 256 ARG A O 1
ATOM 1879 N N . GLY A 1 257 ? 19.581 13.428 -21.935 1.00 89.00 257 GLY A N 1
ATOM 1880 C CA . GLY A 1 257 ? 18.281 13.330 -21.262 1.00 89.00 257 GLY A CA 1
ATOM 1881 C C . GLY A 1 257 ? 17.809 11.875 -21.178 1.00 89.00 257 GLY A C 1
ATOM 1882 O O . GLY A 1 257 ? 18.563 11.005 -20.757 1.00 89.00 257 GLY A O 1
ATOM 1883 N N . ASP A 1 258 ? 16.587 11.596 -21.630 1.00 91.50 258 ASP A N 1
ATOM 1884 C CA . ASP A 1 258 ? 15.986 10.251 -21.593 1.00 91.50 258 ASP A CA 1
ATOM 1885 C C . ASP A 1 258 ? 16.424 9.318 -22.739 1.00 91.50 258 ASP A C 1
ATOM 1887 O O . ASP A 1 258 ? 15.836 8.251 -22.932 1.00 91.50 258 ASP A O 1
ATOM 1891 N N . GLN A 1 259 ? 17.440 9.693 -23.523 1.00 92.50 259 GLN A N 1
ATOM 1892 C CA . GLN A 1 259 ? 17.939 8.891 -24.642 1.00 92.50 259 GLN A CA 1
ATOM 1893 C C . GLN A 1 259 ? 19.457 8.716 -24.593 1.00 92.50 259 GLN A C 1
ATOM 1895 O O . GLN A 1 259 ? 20.208 9.671 -24.417 1.00 92.50 259 GLN A O 1
ATOM 1900 N N . ALA A 1 260 ? 19.915 7.489 -24.818 1.00 92.50 260 ALA A N 1
ATOM 1901 C CA . ALA A 1 260 ? 21.297 7.158 -25.116 1.00 92.50 260 ALA A CA 1
ATOM 1902 C C . ALA A 1 260 ? 21.422 6.934 -26.625 1.00 92.50 260 ALA A C 1
ATOM 1904 O O . ALA A 1 260 ? 20.740 6.075 -27.184 1.00 92.50 260 ALA A O 1
ATOM 1905 N N . VAL A 1 261 ? 22.285 7.707 -27.281 1.00 91.94 261 VAL A N 1
ATOM 1906 C CA . VAL A 1 261 ? 22.492 7.665 -28.734 1.00 91.94 261 VAL A CA 1
ATOM 1907 C C . VAL A 1 261 ? 23.911 7.200 -29.026 1.00 91.94 261 VAL A C 1
ATOM 1909 O O . VAL A 1 261 ? 24.864 7.699 -28.426 1.00 91.94 261 VAL A O 1
ATOM 1912 N N . ARG A 1 262 ? 24.066 6.244 -29.941 1.00 90.75 262 ARG A N 1
ATOM 1913 C CA . ARG A 1 262 ? 25.370 5.856 -30.487 1.00 90.75 262 ARG A CA 1
ATOM 1914 C C . ARG A 1 262 ? 25.377 6.060 -31.993 1.00 90.75 262 ARG A C 1
ATOM 1916 O O . ARG A 1 262 ? 24.873 5.218 -32.741 1.00 90.75 262 ARG A O 1
ATOM 1923 N N . ASP A 1 263 ? 26.003 7.159 -32.396 1.00 81.88 263 ASP A N 1
ATOM 1924 C CA . ASP A 1 263 ? 26.238 7.515 -33.790 1.00 81.88 263 ASP A CA 1
ATOM 1925 C C . ASP A 1 263 ? 27.018 6.387 -34.479 1.00 81.88 263 ASP A C 1
ATOM 1927 O O . ASP A 1 263 ? 28.118 5.998 -34.066 1.00 81.88 263 ASP A O 1
ATOM 1931 N N . ARG A 1 264 ? 26.444 5.843 -35.552 1.00 77.25 264 ARG A N 1
ATOM 1932 C CA . ARG A 1 264 ? 27.094 4.836 -36.392 1.00 77.25 264 ARG A CA 1
ATOM 1933 C C . ARG A 1 264 ? 27.247 5.395 -37.790 1.00 77.25 264 ARG A C 1
ATOM 1935 O O . ARG A 1 264 ? 26.285 5.460 -38.545 1.00 77.25 264 ARG A O 1
ATOM 1942 N N . LEU A 1 265 ? 28.482 5.740 -38.157 1.00 62.94 265 LEU A N 1
ATOM 1943 C CA . LEU A 1 265 ? 28.824 6.126 -39.525 1.00 62.94 265 LEU A CA 1
ATOM 1944 C C . LEU A 1 265 ? 28.210 5.122 -40.523 1.00 62.94 265 LEU A C 1
ATOM 1946 O O . LEU A 1 265 ? 28.541 3.937 -40.505 1.00 62.94 265 LEU A O 1
ATOM 1950 N N . PHE A 1 266 ? 27.315 5.633 -41.376 1.00 58.22 266 PHE A N 1
ATOM 1951 C CA . PHE A 1 266 ? 26.582 4.919 -42.434 1.00 58.22 266 PHE A CA 1
ATOM 1952 C C . PHE A 1 266 ? 25.442 3.965 -42.007 1.00 58.22 266 PHE A C 1
ATOM 1954 O O . PHE A 1 266 ? 24.953 3.209 -42.846 1.00 58.22 266 PHE A O 1
ATOM 1961 N N . VAL A 1 267 ? 24.953 4.018 -40.761 1.00 59.47 267 VAL A N 1
ATOM 1962 C CA . VAL A 1 267 ? 23.737 3.302 -40.314 1.00 59.47 267 VAL A CA 1
ATOM 1963 C C . VAL A 1 267 ? 22.833 4.258 -39.524 1.00 59.47 267 VAL A C 1
ATOM 1965 O O . VAL A 1 267 ? 23.306 5.246 -38.978 1.00 59.47 267 VAL A O 1
ATOM 1968 N N . ARG A 1 268 ? 21.523 3.982 -39.464 1.00 66.31 268 ARG A N 1
ATOM 1969 C CA . ARG A 1 268 ? 20.594 4.674 -38.552 1.00 66.31 268 ARG A CA 1
ATOM 1970 C C . ARG A 1 268 ? 21.111 4.566 -37.112 1.00 66.31 268 ARG A C 1
ATOM 1972 O O . ARG A 1 268 ? 21.480 3.468 -36.698 1.00 66.31 268 ARG A O 1
ATOM 1979 N N . ASP A 1 269 ? 21.110 5.676 -36.379 1.00 76.31 269 ASP A N 1
ATOM 1980 C CA . ASP A 1 269 ? 21.668 5.736 -35.024 1.00 76.31 269 ASP A CA 1
ATOM 1981 C C . ASP A 1 269 ? 21.002 4.722 -34.085 1.00 76.31 269 ASP A C 1
ATOM 1983 O O . ASP A 1 269 ? 19.776 4.558 -34.090 1.00 76.31 269 ASP A O 1
ATOM 1987 N N . ASP A 1 270 ? 21.809 4.053 -33.256 1.00 85.62 270 ASP A N 1
ATOM 1988 C CA . ASP A 1 270 ? 21.270 3.221 -32.183 1.00 85.62 270 ASP A CA 1
ATOM 1989 C C . ASP A 1 270 ? 20.758 4.166 -31.083 1.00 85.62 270 ASP A C 1
ATOM 1991 O O . ASP A 1 270 ? 21.556 4.750 -30.346 1.00 85.62 270 ASP A O 1
ATOM 1995 N N . VAL A 1 271 ? 19.437 4.311 -30.965 1.00 90.50 271 VAL A N 1
ATOM 1996 C CA . VAL A 1 271 ? 18.790 5.091 -29.899 1.00 90.50 271 VAL A CA 1
ATOM 1997 C C . VAL A 1 271 ? 18.168 4.141 -28.881 1.00 90.50 271 VAL A C 1
ATOM 1999 O O . VAL A 1 271 ? 17.330 3.309 -29.229 1.00 90.50 271 VAL A O 1
ATOM 2002 N N . VAL A 1 272 ? 18.560 4.281 -27.616 1.00 91.81 272 VAL A N 1
ATOM 2003 C CA . VAL A 1 272 ? 18.009 3.544 -26.473 1.00 91.81 272 VAL A CA 1
ATOM 2004 C C . VAL A 1 272 ? 17.333 4.538 -25.536 1.00 91.81 272 VAL A C 1
ATOM 2006 O O . VAL A 1 272 ? 17.987 5.433 -25.006 1.00 91.81 272 VAL A O 1
ATOM 2009 N N . THR A 1 273 ? 16.029 4.391 -25.312 1.00 93.94 273 THR A N 1
ATOM 2010 C CA . THR A 1 273 ? 15.304 5.175 -24.301 1.00 93.94 273 THR A CA 1
ATOM 2011 C C . THR A 1 273 ? 15.627 4.642 -22.904 1.00 93.94 273 THR A C 1
ATOM 2013 O O . THR A 1 273 ? 15.568 3.433 -22.676 1.00 93.94 273 THR A O 1
ATOM 2016 N N . LEU A 1 274 ? 15.968 5.530 -21.970 1.00 92.62 274 LEU A N 1
ATOM 2017 C CA . LEU A 1 274 ? 16.229 5.183 -20.573 1.00 92.62 274 LEU A CA 1
ATOM 2018 C C . LEU A 1 274 ? 14.937 5.284 -19.733 1.00 92.62 274 LEU A C 1
ATOM 2020 O O . LEU A 1 274 ? 14.139 6.193 -19.969 1.00 92.62 274 LEU A O 1
ATOM 2024 N N . PRO A 1 275 ? 14.726 4.421 -18.718 1.00 93.50 275 PRO A N 1
ATOM 2025 C CA . PRO A 1 275 ? 13.611 4.568 -17.771 1.00 93.50 275 PRO A CA 1
ATOM 2026 C C . PRO A 1 275 ? 13.739 5.883 -17.004 1.00 93.50 275 PRO A C 1
ATOM 2028 O O . PRO A 1 275 ? 14.860 6.262 -16.687 1.00 93.50 275 PRO A O 1
ATOM 2031 N N . GLN A 1 276 ? 12.652 6.607 -16.735 1.00 93.06 276 GLN A N 1
ATOM 2032 C CA . GLN A 1 276 ? 12.719 7.881 -15.996 1.00 93.06 276 GLN A CA 1
ATOM 2033 C C . GLN A 1 276 ? 13.208 7.686 -14.552 1.00 93.06 276 GLN A C 1
ATOM 2035 O O . GLN A 1 276 ? 13.082 6.593 -14.003 1.00 93.06 276 GLN A O 1
ATOM 2040 N N . VAL A 1 277 ? 13.721 8.752 -13.924 1.00 92.31 277 VAL A N 1
ATOM 2041 C CA . VAL A 1 277 ? 13.924 8.754 -12.464 1.00 92.31 277 VAL A CA 1
ATOM 2042 C C . VAL A 1 277 ? 12.558 8.626 -11.780 1.00 92.31 277 VAL A C 1
ATOM 2044 O O . VAL A 1 277 ? 11.587 9.271 -12.190 1.00 92.31 277 VAL A O 1
ATOM 2047 N N . ALA A 1 278 ? 12.473 7.779 -10.761 1.00 92.44 278 ALA A N 1
ATOM 2048 C CA . ALA A 1 278 ? 11.257 7.548 -10.003 1.00 92.44 278 ALA A CA 1
ATOM 2049 C C . ALA A 1 278 ? 10.792 8.816 -9.267 1.00 92.44 278 ALA A C 1
ATOM 2051 O O . ALA A 1 278 ? 11.548 9.484 -8.564 1.00 92.44 278 ALA A O 1
ATOM 2052 N N . THR A 1 279 ? 9.505 9.113 -9.412 1.00 92.81 279 THR A N 1
ATOM 2053 C CA . THR A 1 279 ? 8.737 10.029 -8.563 1.00 92.81 279 THR A CA 1
ATOM 2054 C C . THR A 1 279 ? 7.523 9.260 -8.056 1.00 92.81 279 THR A C 1
ATOM 2056 O O . THR A 1 279 ? 7.137 8.250 -8.650 1.00 92.81 279 THR A O 1
ATOM 2059 N N . LEU A 1 280 ? 6.899 9.697 -6.961 1.00 92.62 280 LEU A N 1
ATOM 2060 C CA . LEU A 1 280 ? 5.710 8.997 -6.476 1.00 92.62 280 LEU A CA 1
ATOM 2061 C C . LEU A 1 280 ? 4.597 9.034 -7.537 1.00 92.62 280 LEU A C 1
ATOM 2063 O O . LEU A 1 280 ? 3.950 8.023 -7.787 1.00 92.62 280 LEU A O 1
ATOM 2067 N N . GLU A 1 281 ? 4.419 10.166 -8.214 1.00 93.62 281 GLU A N 1
ATOM 2068 C CA . GLU A 1 281 ? 3.418 10.358 -9.258 1.00 93.62 281 GLU A CA 1
ATOM 2069 C C . GLU A 1 281 ? 3.628 9.406 -10.445 1.00 93.62 281 GLU A C 1
ATOM 2071 O O . GLU A 1 281 ? 2.695 8.689 -10.816 1.00 93.62 281 GLU A O 1
ATOM 2076 N N . ASN A 1 282 ? 4.845 9.329 -11.007 1.00 94.69 282 ASN A N 1
ATOM 2077 C CA . ASN A 1 282 ? 5.094 8.470 -12.173 1.00 94.69 282 ASN A CA 1
ATOM 2078 C C . ASN A 1 282 ? 5.050 6.967 -11.834 1.00 94.69 282 ASN A C 1
ATOM 2080 O O . ASN A 1 282 ? 4.631 6.166 -12.674 1.00 94.69 282 ASN A O 1
ATOM 2084 N N . LEU A 1 283 ? 5.372 6.579 -10.595 1.00 96.94 283 LEU A N 1
ATOM 2085 C CA . LEU A 1 283 ? 5.175 5.214 -10.104 1.00 96.94 283 LEU A CA 1
ATOM 2086 C C . LEU A 1 283 ? 3.693 4.884 -9.882 1.00 96.94 283 LEU A C 1
ATOM 2088 O O . LEU A 1 283 ? 3.260 3.788 -10.236 1.00 96.94 283 LEU A O 1
ATOM 2092 N N . LEU A 1 284 ? 2.885 5.818 -9.367 1.00 95.88 284 LEU A N 1
ATOM 2093 C CA . LEU A 1 284 ? 1.432 5.637 -9.252 1.00 95.88 284 LEU A CA 1
ATOM 2094 C C . LEU A 1 284 ? 0.771 5.501 -10.640 1.00 95.88 284 LEU A C 1
ATOM 2096 O O . LEU A 1 284 ? -0.104 4.653 -10.817 1.00 95.88 284 LEU A O 1
ATOM 2100 N N . ASP A 1 285 ? 1.209 6.262 -11.647 1.00 95.81 285 ASP A N 1
ATOM 2101 C CA . ASP A 1 285 ? 0.732 6.125 -13.036 1.00 95.81 285 ASP A CA 1
ATOM 2102 C C . ASP A 1 285 ? 1.181 4.815 -13.701 1.00 95.81 285 ASP A C 1
ATOM 2104 O O . ASP A 1 285 ? 0.394 4.143 -14.384 1.00 95.81 285 ASP A O 1
ATOM 2108 N N . CYS A 1 286 ? 2.418 4.386 -13.446 1.00 96.69 286 CYS A N 1
ATOM 2109 C CA . CYS A 1 286 ? 2.901 3.072 -13.862 1.00 96.69 286 CYS A CA 1
ATOM 2110 C C . CYS A 1 286 ? 2.086 1.946 -13.192 1.00 96.69 286 CYS A C 1
ATOM 2112 O O . CYS A 1 286 ? 1.682 0.991 -13.855 1.00 96.69 286 CYS A O 1
ATOM 2114 N N . GLY A 1 287 ? 1.735 2.101 -11.911 1.00 97.31 287 GLY A N 1
ATOM 2115 C CA . GLY A 1 287 ? 0.871 1.179 -11.173 1.00 97.31 287 GLY A CA 1
ATOM 2116 C C . GLY A 1 287 ? -0.573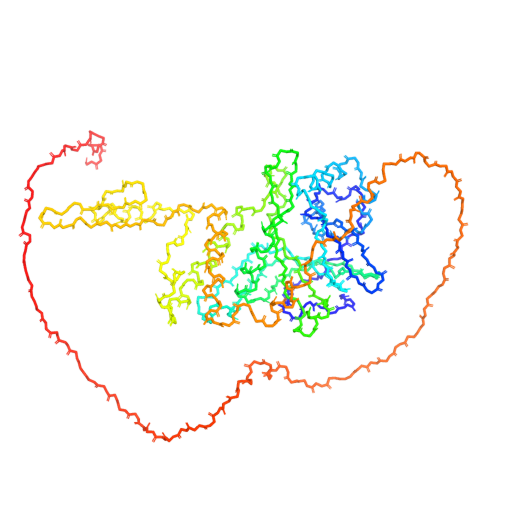 1.131 -11.668 1.00 97.31 287 GLY A C 1
ATOM 2117 O O . GLY A 1 287 ? -1.148 0.044 -11.745 1.00 97.31 287 GLY A O 1
ATOM 2118 N N . ARG A 1 288 ? -1.149 2.263 -12.091 1.00 96.75 288 ARG A N 1
ATOM 2119 C CA . ARG A 1 288 ? -2.441 2.285 -12.800 1.00 96.75 288 ARG A CA 1
ATOM 2120 C C . ARG A 1 288 ? -2.373 1.455 -14.088 1.00 96.75 288 ARG A C 1
ATOM 2122 O O . ARG A 1 288 ? -3.205 0.572 -14.285 1.00 96.75 288 ARG A O 1
ATOM 2129 N N . SER A 1 289 ? -1.324 1.648 -14.889 1.00 95.81 289 SER A N 1
ATOM 2130 C CA . SER A 1 289 ? -1.073 0.865 -16.113 1.00 95.81 289 SER A CA 1
ATOM 2131 C C . SER A 1 289 ? -0.869 -0.634 -15.829 1.00 95.81 289 SER A C 1
ATOM 2133 O O . SER A 1 289 ? -1.283 -1.493 -16.610 1.00 95.81 289 SER A O 1
ATOM 2135 N N . ALA A 1 290 ? -0.256 -0.972 -14.692 1.00 96.88 290 ALA A N 1
ATOM 2136 C CA . ALA A 1 290 ? -0.071 -2.349 -14.249 1.00 96.88 290 ALA A CA 1
ATOM 2137 C C . ALA A 1 290 ? -1.394 -3.014 -13.827 1.00 96.88 290 ALA A C 1
ATOM 2139 O O . ALA A 1 290 ? -1.643 -4.162 -14.195 1.00 96.88 290 ALA A O 1
ATOM 2140 N N . LEU A 1 291 ? -2.282 -2.297 -13.123 1.00 96.31 291 LEU A N 1
ATOM 2141 C CA . LEU A 1 291 ? -3.635 -2.785 -12.819 1.00 96.31 291 LEU A CA 1
ATOM 2142 C C . LEU A 1 291 ? -4.457 -3.041 -14.089 1.00 96.31 291 LEU A C 1
ATOM 2144 O O . LEU A 1 291 ? -5.174 -4.036 -14.153 1.00 96.31 291 LEU A O 1
ATOM 2148 N N . GLU A 1 292 ? -4.346 -2.182 -15.105 1.00 95.88 292 GLU A N 1
ATOM 2149 C CA . GLU A 1 292 ? -5.009 -2.402 -16.396 1.00 95.88 292 GLU A CA 1
ATOM 2150 C C . GLU A 1 292 ? -4.502 -3.675 -17.086 1.00 95.88 292 GLU A C 1
ATOM 2152 O O . GLU A 1 292 ? -5.299 -4.463 -17.597 1.00 95.88 292 GLU A O 1
ATOM 2157 N N . ALA A 1 293 ? -3.193 -3.940 -17.040 1.00 95.25 293 ALA A N 1
ATOM 2158 C CA . ALA A 1 293 ? -2.630 -5.194 -17.536 1.00 95.25 293 ALA A CA 1
ATOM 2159 C C . ALA A 1 293 ? -3.139 -6.417 -16.747 1.00 95.25 293 ALA A C 1
ATOM 2161 O O . ALA A 1 293 ? -3.413 -7.459 -17.347 1.00 95.25 293 ALA A O 1
ATOM 2162 N N . LEU A 1 294 ? -3.333 -6.284 -15.428 1.00 95.88 294 LEU A N 1
ATOM 2163 C CA . LEU A 1 294 ? -3.875 -7.336 -14.562 1.00 95.88 294 LEU A CA 1
ATOM 2164 C C . LEU A 1 294 ? -5.341 -7.712 -14.855 1.00 95.88 294 LEU A C 1
ATOM 2166 O O . LEU A 1 294 ? -5.725 -8.853 -14.580 1.00 95.88 294 LEU A O 1
ATOM 2170 N N . LEU A 1 295 ? -6.123 -6.847 -15.516 1.00 94.00 295 LEU A N 1
ATOM 2171 C CA . LEU A 1 295 ? -7.455 -7.210 -16.034 1.00 94.00 295 LEU A CA 1
ATOM 2172 C C . LEU A 1 295 ? -7.373 -8.388 -17.016 1.00 94.00 295 LEU A C 1
ATOM 2174 O O . LEU A 1 295 ? -8.238 -9.264 -17.012 1.00 94.00 295 LEU A O 1
ATOM 2178 N N . GLY A 1 296 ? -6.294 -8.457 -17.805 1.00 90.31 296 GLY A N 1
ATOM 2179 C CA . GLY A 1 296 ? -6.002 -9.569 -18.714 1.00 90.31 296 GLY A CA 1
ATOM 2180 C C . GLY A 1 296 ? -5.692 -10.901 -18.017 1.00 90.31 296 GLY A C 1
ATOM 2181 O O . GLY A 1 296 ? -5.609 -11.921 -18.698 1.00 90.31 296 GLY A O 1
ATOM 2182 N N . PHE A 1 297 ? -5.550 -10.889 -16.688 1.00 92.06 297 PHE A N 1
ATOM 2183 C CA . PHE A 1 297 ? -5.345 -12.046 -15.810 1.00 92.06 297 PHE A CA 1
ATOM 2184 C C . PHE A 1 297 ? -6.527 -12.251 -14.836 1.00 92.06 297 PHE A C 1
ATOM 2186 O O . PHE A 1 297 ? -6.422 -13.020 -13.886 1.00 92.06 297 PHE A O 1
ATOM 2193 N N . GLY A 1 298 ? -7.660 -11.564 -15.047 1.00 92.44 298 GLY A N 1
ATOM 2194 C CA . GLY A 1 298 ? -8.873 -11.712 -14.230 1.00 92.44 298 GLY A CA 1
ATOM 2195 C C . GLY A 1 298 ? -8.883 -10.934 -12.907 1.00 92.44 298 GLY A C 1
ATOM 2196 O O . GLY A 1 298 ? -9.822 -11.091 -12.125 1.00 92.44 298 GLY A O 1
ATOM 2197 N N . TYR A 1 299 ? -7.886 -10.079 -12.658 1.00 95.38 299 TYR A N 1
ATOM 2198 C CA . TYR A 1 299 ? -7.787 -9.254 -11.452 1.00 95.38 299 TYR A CA 1
ATOM 2199 C C . TYR A 1 299 ? -8.183 -7.785 -11.737 1.00 95.38 299 TYR A C 1
ATOM 2201 O O . TYR A 1 299 ? -7.781 -7.256 -12.769 1.00 95.38 299 TYR A O 1
ATOM 2209 N N . PRO A 1 300 ? -8.929 -7.081 -10.857 1.00 93.19 300 PRO A N 1
ATOM 2210 C CA . PRO A 1 300 ? -9.403 -7.516 -9.547 1.00 93.19 300 PRO A CA 1
ATOM 2211 C C . PRO A 1 300 ? -10.543 -8.537 -9.625 1.00 93.19 300 PRO A C 1
ATOM 2213 O O . PRO A 1 300 ? -11.542 -8.369 -10.337 1.00 93.19 300 PRO A O 1
ATOM 2216 N N . ASP A 1 301 ? -10.409 -9.590 -8.827 1.00 92.44 301 ASP A N 1
ATOM 2217 C CA . ASP A 1 301 ? -11.414 -10.633 -8.670 1.00 92.44 301 ASP A CA 1
ATOM 2218 C C . ASP A 1 301 ? -12.615 -10.144 -7.836 1.00 92.44 301 ASP A C 1
ATOM 2220 O O . ASP A 1 301 ? -12.738 -8.964 -7.491 1.00 92.44 301 ASP A O 1
ATOM 2224 N N . THR A 1 302 ? -13.564 -11.038 -7.555 1.00 90.31 302 THR A N 1
ATOM 2225 C CA . THR A 1 302 ? -14.744 -10.715 -6.737 1.00 90.31 302 THR A CA 1
ATOM 2226 C C . THR A 1 302 ? -14.366 -10.302 -5.315 1.00 90.31 302 THR A C 1
ATOM 2228 O O . THR A 1 302 ? -15.009 -9.409 -4.765 1.00 90.31 302 THR A O 1
ATOM 2231 N N . TRP A 1 303 ? -13.312 -10.892 -4.745 1.00 90.00 303 TRP A N 1
ATOM 2232 C CA . TRP A 1 303 ? -12.831 -10.594 -3.397 1.00 90.00 303 TRP A CA 1
ATOM 2233 C C . TRP A 1 303 ? -12.176 -9.213 -3.306 1.00 90.00 303 TRP A C 1
ATOM 2235 O O . TRP A 1 303 ? -12.600 -8.405 -2.480 1.00 90.00 303 TRP A O 1
ATOM 2245 N N . ALA A 1 304 ? -11.238 -8.885 -4.200 1.00 92.62 304 ALA A N 1
ATOM 2246 C CA . ALA A 1 304 ? -10.615 -7.563 -4.262 1.00 92.62 304 ALA A CA 1
ATOM 2247 C C . ALA A 1 304 ? -11.657 -6.462 -4.534 1.00 92.62 304 ALA A C 1
ATOM 2249 O O . ALA A 1 304 ? -11.655 -5.412 -3.887 1.00 92.62 304 ALA A O 1
ATOM 2250 N N . ARG A 1 305 ? -12.619 -6.709 -5.438 1.00 92.50 305 ARG A N 1
ATOM 2251 C CA . ARG A 1 305 ? -13.739 -5.779 -5.671 1.00 92.50 305 ARG A CA 1
ATOM 2252 C C . ARG A 1 305 ? -14.618 -5.593 -4.435 1.00 92.50 305 ARG A C 1
ATOM 2254 O O . ARG A 1 305 ? -15.011 -4.463 -4.158 1.00 92.50 305 ARG A O 1
ATOM 2261 N N . ALA A 1 306 ? -14.906 -6.656 -3.683 1.00 89.25 306 ALA A N 1
ATOM 2262 C CA . ALA A 1 306 ? -15.660 -6.556 -2.436 1.00 89.25 306 ALA A CA 1
ATOM 2263 C C . ALA A 1 306 ? -14.893 -5.771 -1.358 1.00 89.25 306 ALA A C 1
ATOM 2265 O O . ALA A 1 306 ? -15.473 -4.874 -0.751 1.00 89.25 306 ALA A O 1
ATOM 2266 N N . LEU A 1 307 ? -13.596 -6.050 -1.177 1.00 92.06 307 LEU A N 1
ATOM 2267 C CA . LEU A 1 307 ? -12.714 -5.350 -0.238 1.00 92.06 307 LEU A CA 1
ATOM 2268 C C . LEU A 1 307 ? -12.704 -3.840 -0.503 1.00 92.06 307 LEU A C 1
ATOM 2270 O O . LEU A 1 307 ? -13.044 -3.052 0.376 1.00 92.06 307 LEU A O 1
ATOM 2274 N N . HIS A 1 308 ? -12.372 -3.416 -1.724 1.00 89.81 308 HIS A N 1
ATOM 2275 C CA . HIS A 1 308 ? -12.300 -1.987 -2.042 1.00 89.81 308 HIS A CA 1
ATOM 2276 C C . HIS A 1 308 ? -13.681 -1.324 -2.152 1.00 89.81 308 HIS A C 1
ATOM 2278 O O . HIS A 1 308 ? -13.795 -0.124 -1.913 1.00 89.81 308 HIS A O 1
ATOM 2284 N N . GLY A 1 309 ? -14.746 -2.098 -2.397 1.00 86.62 309 GLY A N 1
ATOM 2285 C CA . GLY A 1 309 ? -16.133 -1.644 -2.271 1.00 86.62 309 GLY A CA 1
ATOM 2286 C C . GLY A 1 309 ? -16.550 -1.267 -0.840 1.00 86.62 309 GLY A C 1
ATOM 2287 O O . GLY A 1 309 ? -17.570 -0.602 -0.667 1.00 86.62 309 GLY A O 1
ATOM 2288 N N . ARG A 1 310 ? -15.767 -1.636 0.188 1.00 85.94 310 ARG A N 1
ATOM 2289 C CA . ARG A 1 310 ? -15.983 -1.208 1.584 1.00 85.94 310 ARG A CA 1
ATOM 2290 C C . ARG A 1 310 ? -15.496 0.217 1.870 1.00 85.94 310 ARG A C 1
ATOM 2292 O O . ARG A 1 310 ? -15.818 0.735 2.940 1.00 85.94 310 ARG A O 1
ATOM 2299 N N . VAL A 1 311 ? -14.769 0.856 0.942 1.00 84.00 311 VAL A N 1
ATOM 2300 C CA . VAL A 1 311 ? -14.297 2.246 1.069 1.00 84.00 311 VAL A CA 1
ATOM 2301 C C . VAL A 1 311 ? -15.175 3.195 0.257 1.00 84.00 311 VAL A C 1
ATOM 2303 O O . VAL A 1 311 ? -15.224 3.129 -0.968 1.00 84.00 311 VAL A O 1
ATOM 2306 N N . GLY A 1 312 ? -15.826 4.132 0.942 1.00 73.44 312 GLY A N 1
ATOM 2307 C CA . GLY A 1 312 ? -16.614 5.206 0.337 1.00 73.44 312 GLY A CA 1
ATOM 2308 C C . GLY A 1 312 ? -16.169 6.596 0.792 1.00 73.44 312 GLY A C 1
ATOM 2309 O O . GLY A 1 312 ? -15.317 6.755 1.667 1.00 73.44 312 GLY A O 1
ATOM 2310 N N . ALA A 1 313 ? -16.786 7.635 0.232 1.00 59.75 313 ALA A N 1
ATOM 2311 C CA . ALA A 1 313 ? -16.820 8.936 0.895 1.00 59.75 313 ALA A CA 1
ATOM 2312 C C . ALA A 1 313 ? -17.894 8.889 1.991 1.00 59.75 313 ALA A C 1
ATOM 2314 O O . ALA A 1 313 ? -19.020 8.476 1.712 1.00 59.75 313 ALA A O 1
ATOM 2315 N N . SER A 1 314 ? -17.581 9.317 3.217 1.00 57.62 314 SER A N 1
ATOM 2316 C CA . SER A 1 314 ? -18.617 9.487 4.239 1.00 57.62 314 SER A CA 1
ATOM 2317 C C . SER A 1 314 ? -19.599 10.571 3.796 1.00 57.62 314 SER A C 1
ATOM 2319 O O . SER A 1 314 ? -19.191 11.674 3.441 1.00 57.62 314 SER A O 1
ATOM 2321 N N . ALA A 1 315 ? -20.901 10.283 3.825 1.00 49.00 315 ALA A N 1
ATOM 2322 C CA . ALA A 1 315 ? -21.927 11.292 3.548 1.00 49.00 315 ALA A CA 1
ATOM 2323 C C . ALA A 1 315 ? -22.029 12.353 4.667 1.00 49.00 315 ALA A C 1
ATOM 2325 O O . ALA A 1 315 ? -22.657 13.396 4.483 1.00 49.00 315 ALA A O 1
ATOM 2326 N N . GLY A 1 316 ? -21.409 12.102 5.826 1.00 48.53 316 GLY A N 1
ATOM 2327 C CA . GLY A 1 316 ? -21.348 13.039 6.941 1.00 48.53 316 GLY A CA 1
ATOM 2328 C C . GLY A 1 316 ? -20.203 14.039 6.796 1.00 48.53 316 GLY A C 1
ATOM 2329 O O . GLY A 1 316 ? -19.032 13.666 6.869 1.00 48.53 316 GLY A O 1
ATOM 2330 N N . ARG A 1 317 ? -20.540 15.330 6.687 1.00 44.44 317 ARG A N 1
ATOM 2331 C CA . ARG A 1 317 ? -19.620 16.405 7.097 1.00 44.44 317 ARG A CA 1
ATOM 2332 C C . ARG A 1 317 ? -19.364 16.268 8.595 1.00 44.44 317 ARG A C 1
ATOM 2334 O O . ARG A 1 317 ? -20.308 15.986 9.335 1.00 44.44 317 ARG A O 1
ATOM 2341 N N . ILE A 1 318 ? -18.133 16.502 9.048 1.00 44.34 318 ILE A N 1
ATOM 2342 C CA . ILE A 1 318 ? -17.857 16.567 10.484 1.00 44.34 318 ILE A CA 1
ATOM 2343 C C . ILE A 1 318 ? -18.660 17.751 11.046 1.00 44.34 318 ILE A C 1
ATOM 2345 O O . ILE A 1 318 ? -18.494 18.876 10.562 1.00 44.34 318 ILE A O 1
ATOM 2349 N N . PRO A 1 319 ? -19.539 17.559 12.048 1.00 37.47 319 PRO A N 1
ATOM 2350 C CA . PRO A 1 319 ? -20.061 18.684 12.795 1.00 37.47 319 PRO A CA 1
ATOM 2351 C C . PRO A 1 319 ? -18.900 19.237 13.619 1.00 37.47 319 PRO A C 1
ATOM 2353 O O . PRO A 1 319 ? -18.626 18.768 14.724 1.00 37.47 319 PRO A O 1
ATOM 2356 N N . VAL A 1 320 ? -18.201 20.238 13.078 1.00 41.50 320 VAL A N 1
ATOM 2357 C CA . VAL A 1 320 ? -17.305 21.078 13.870 1.00 41.50 320 VAL A CA 1
ATOM 2358 C C . VAL A 1 320 ? -18.189 21.830 14.856 1.00 41.50 320 VAL A C 1
ATOM 2360 O O . VAL A 1 320 ? -18.672 22.931 14.591 1.00 41.50 320 VAL A O 1
ATOM 2363 N N . VAL A 1 321 ? -18.419 21.205 16.010 1.00 37.28 321 VAL A N 1
ATOM 2364 C CA . VAL A 1 321 ? -18.955 21.871 17.187 1.00 37.28 321 VAL A CA 1
ATOM 2365 C C . VAL A 1 321 ? -17.876 22.855 17.624 1.00 37.28 321 VAL A C 1
ATOM 2367 O O . VAL A 1 321 ? -16.975 22.541 18.405 1.00 37.28 321 VAL A O 1
ATOM 2370 N N . LEU A 1 322 ? -17.948 24.064 17.064 1.00 35.28 322 LEU A N 1
ATOM 2371 C CA . LEU A 1 322 ? -17.350 25.243 17.666 1.00 35.28 322 LEU A CA 1
ATOM 2372 C C . LEU A 1 322 ? -17.909 25.296 19.084 1.00 35.28 322 LEU A C 1
ATOM 2374 O O . LEU A 1 322 ? -19.110 25.490 19.268 1.00 35.28 322 LEU A O 1
ATOM 2378 N N . ALA A 1 323 ? -17.050 25.004 20.060 1.00 32.72 323 ALA A N 1
ATOM 2379 C CA . ALA A 1 323 ? -17.462 24.799 21.436 1.00 32.72 323 ALA A CA 1
ATOM 2380 C C . ALA A 1 323 ? -18.117 26.078 21.965 1.00 32.72 323 ALA A C 1
ATOM 2382 O O . ALA A 1 323 ? -17.444 27.049 22.312 1.00 32.72 323 ALA A O 1
ATOM 2383 N N . ARG A 1 324 ? -19.451 26.073 22.020 1.00 33.62 324 ARG A N 1
ATOM 2384 C CA . ARG A 1 324 ? -20.202 27.043 22.806 1.00 33.62 324 ARG A CA 1
ATOM 2385 C C . ARG A 1 324 ? -19.878 26.744 24.277 1.00 33.62 324 ARG A C 1
ATOM 2387 O O . ARG A 1 324 ? -19.919 25.566 24.638 1.00 33.62 324 ARG A O 1
ATOM 2394 N N . PRO A 1 325 ? -19.521 27.740 25.107 1.00 32.31 325 PRO A N 1
ATOM 2395 C CA . PRO A 1 325 ? -19.191 27.496 26.509 1.00 32.31 325 PRO A CA 1
ATOM 2396 C C . PRO A 1 325 ? -20.315 26.725 27.208 1.00 32.31 325 PRO A C 1
ATOM 2398 O O . PRO A 1 325 ? -21.484 27.085 27.070 1.00 32.31 325 PRO A O 1
ATOM 2401 N N . ALA A 1 326 ? -19.963 25.640 27.900 1.00 38.88 326 ALA A N 1
ATOM 2402 C CA . ALA A 1 326 ? -20.936 24.726 28.484 1.00 38.88 326 ALA A CA 1
ATOM 2403 C C . ALA A 1 326 ? -21.504 25.260 29.808 1.00 38.88 326 ALA A C 1
ATOM 2405 O O . ALA A 1 326 ? -20.752 25.634 30.710 1.00 38.88 326 ALA A O 1
ATOM 2406 N N . GLU A 1 327 ? -22.828 25.215 29.946 1.00 34.16 327 GLU A N 1
ATOM 2407 C CA . GLU A 1 327 ? -23.511 25.314 31.239 1.00 34.16 327 GLU A CA 1
ATOM 2408 C C . GLU A 1 327 ? -23.620 23.917 31.888 1.00 34.16 327 GLU A C 1
ATOM 2410 O O . GLU A 1 327 ? -23.600 22.892 31.205 1.00 34.16 327 GLU A O 1
ATOM 2415 N N . ARG A 1 328 ? -23.669 23.867 33.227 1.00 38.22 328 ARG A N 1
ATOM 2416 C CA . ARG A 1 328 ? -23.607 22.627 34.031 1.00 38.22 328 ARG A CA 1
ATOM 2417 C C . ARG A 1 328 ? -24.959 21.899 34.124 1.00 38.22 328 ARG A C 1
ATOM 2419 O O . ARG A 1 328 ? -25.985 22.553 34.267 1.00 38.22 328 ARG A O 1
ATOM 2426 N N . GLY A 1 329 ? -24.934 20.563 34.220 1.00 31.75 329 GLY A N 1
ATOM 2427 C CA . GLY A 1 329 ? -26.084 19.738 34.633 1.00 31.75 329 GLY A CA 1
ATOM 2428 C C . GLY A 1 329 ? -25.724 18.257 34.861 1.00 31.75 329 GLY A C 1
ATOM 2429 O O . GLY A 1 329 ? -25.272 17.591 33.943 1.00 31.75 329 GLY A O 1
ATOM 2430 N N . GLU A 1 330 ? -25.894 17.786 36.098 1.00 32.06 330 GLU A N 1
ATOM 2431 C CA . GLU A 1 330 ? -25.398 16.544 36.741 1.00 32.06 330 GLU A CA 1
ATOM 2432 C C . GLU A 1 330 ? -26.033 15.169 36.333 1.00 32.06 330 GLU A C 1
ATOM 2434 O O . GLU A 1 330 ? -26.920 15.141 35.479 1.00 32.06 330 GLU A O 1
ATOM 2439 N N . PRO A 1 331 ? -25.559 14.009 36.881 1.00 50.53 331 PRO A N 1
ATOM 2440 C CA . PRO A 1 331 ? -25.642 12.681 36.236 1.00 50.53 331 PRO A CA 1
ATOM 2441 C C . PRO A 1 331 ? -26.452 11.577 36.975 1.00 50.53 331 PRO A C 1
ATOM 2443 O O . PRO A 1 331 ? -26.834 11.728 38.132 1.00 50.53 331 PRO A O 1
ATOM 2446 N N . ALA A 1 332 ? -26.602 10.406 36.329 1.00 32.84 332 ALA A N 1
ATOM 2447 C CA . ALA A 1 332 ? -26.958 9.081 36.895 1.00 32.84 332 ALA A CA 1
ATOM 2448 C C . ALA A 1 332 ? -26.728 7.978 35.820 1.00 32.84 332 ALA A C 1
ATOM 2450 O O . ALA A 1 332 ? -26.775 8.307 34.639 1.00 32.84 332 ALA A O 1
ATOM 2451 N N . ALA A 1 333 ? -26.538 6.669 36.063 1.00 32.75 333 ALA A N 1
ATOM 2452 C CA . ALA A 1 333 ? -26.086 5.847 37.204 1.00 32.75 333 ALA A CA 1
ATOM 2453 C C . ALA A 1 333 ? -25.638 4.450 36.648 1.00 32.75 333 ALA A C 1
ATOM 2455 O O . ALA A 1 333 ? -25.681 4.240 35.436 1.00 32.75 333 ALA A O 1
ATOM 2456 N N . ALA A 1 334 ? -25.153 3.512 37.478 1.00 33.62 334 ALA A N 1
ATOM 2457 C CA . ALA A 1 334 ? -24.248 2.418 37.055 1.00 33.62 334 ALA A CA 1
ATOM 2458 C C . ALA A 1 334 ? -24.827 0.980 36.882 1.00 33.62 334 ALA A C 1
ATOM 2460 O O . ALA A 1 334 ? -25.822 0.632 37.508 1.00 33.62 334 ALA A O 1
ATOM 2461 N N . ALA A 1 335 ? -24.045 0.142 36.161 1.00 35.62 335 ALA A N 1
ATOM 2462 C CA . ALA A 1 335 ? -23.865 -1.332 36.291 1.00 35.62 335 ALA A CA 1
ATOM 2463 C C . ALA A 1 335 ? -25.033 -2.287 35.869 1.00 35.62 335 ALA A C 1
ATOM 2465 O O . ALA A 1 335 ? -26.164 -1.847 35.726 1.00 35.62 335 ALA A O 1
ATOM 2466 N N . GLU A 1 336 ? -24.863 -3.598 35.580 1.00 31.20 336 GLU A N 1
ATOM 2467 C CA . GLU A 1 336 ? -23.708 -4.532 35.683 1.00 31.20 336 GLU A CA 1
ATOM 2468 C C . GLU A 1 336 ? -23.765 -5.714 34.646 1.00 31.20 336 GLU A C 1
ATOM 2470 O O . GLU A 1 336 ? -24.545 -5.659 33.696 1.00 31.20 336 GLU A O 1
ATOM 2475 N N . ARG A 1 337 ? -22.909 -6.760 34.753 1.00 29.52 337 ARG A N 1
ATOM 2476 C CA . ARG A 1 337 ? -22.585 -7.778 33.697 1.00 29.52 337 ARG A CA 1
ATOM 2477 C C . ARG A 1 337 ? -22.851 -9.279 34.096 1.00 29.52 337 ARG A C 1
ATOM 2479 O O . ARG A 1 337 ? -23.289 -9.515 35.215 1.00 29.52 337 ARG A O 1
ATOM 2486 N N . PRO A 1 338 ? -22.651 -10.298 33.205 1.00 49.12 338 PRO A N 1
ATOM 2487 C CA . PRO A 1 338 ? -23.305 -11.633 33.265 1.00 49.12 338 PRO A CA 1
ATOM 2488 C C . PRO A 1 338 ? -22.392 -12.845 33.630 1.00 49.12 338 PRO A C 1
ATOM 2490 O O . PRO A 1 338 ? -21.189 -12.665 33.817 1.00 49.12 338 PRO A O 1
ATOM 2493 N N . PRO A 1 339 ? -22.918 -14.099 33.619 1.00 36.66 339 PRO A N 1
ATOM 2494 C CA . PRO A 1 339 ? -22.136 -15.356 33.662 1.00 36.66 339 PRO A CA 1
ATOM 2495 C C . PRO A 1 339 ? -22.472 -16.343 32.468 1.00 36.66 339 PRO A C 1
ATOM 2497 O O . PRO A 1 339 ? -23.214 -15.938 31.574 1.00 36.66 339 PRO A O 1
ATOM 2500 N N . PRO A 1 340 ? -21.878 -17.566 32.311 1.00 35.22 340 PRO A N 1
ATOM 2501 C CA . PRO A 1 340 ? -20.809 -17.757 31.306 1.00 35.22 340 PRO A CA 1
ATOM 2502 C C . PRO A 1 340 ? -20.923 -19.127 30.509 1.00 35.22 340 PRO A C 1
ATOM 2504 O O . PRO A 1 340 ? -22.053 -19.493 30.195 1.00 35.22 340 PRO A O 1
ATOM 2507 N N . PRO A 1 341 ? -19.879 -19.892 30.061 1.00 39.84 341 PRO A N 1
ATOM 2508 C CA . PRO A 1 341 ? -19.858 -20.460 28.692 1.00 39.84 341 PRO A CA 1
ATOM 2509 C C . PRO A 1 341 ? -19.746 -22.012 28.593 1.00 39.84 341 PRO A C 1
ATOM 2511 O O . PRO A 1 341 ? -19.654 -22.717 29.599 1.00 39.84 341 PRO A O 1
ATOM 2514 N N . ARG A 1 342 ? -19.671 -22.571 27.367 1.00 31.02 342 ARG A N 1
ATOM 2515 C CA . ARG A 1 342 ? -19.251 -23.972 27.091 1.00 31.02 342 ARG A CA 1
ATOM 2516 C C . ARG A 1 342 ? -18.242 -24.066 25.929 1.00 31.02 342 ARG A C 1
ATOM 2518 O O . ARG A 1 342 ? -18.184 -23.170 25.095 1.00 31.02 342 ARG A O 1
ATOM 2525 N N . LYS A 1 343 ? -17.409 -25.118 25.934 1.00 31.58 343 LYS A N 1
ATOM 2526 C CA . LYS A 1 343 ? -16.192 -25.281 25.101 1.00 31.58 343 LYS A CA 1
ATOM 2527 C C . LYS A 1 343 ? -16.414 -26.118 23.816 1.00 31.58 343 LYS A C 1
ATOM 2529 O O . LYS A 1 343 ? -17.303 -26.967 23.829 1.00 31.58 343 LYS A O 1
ATOM 2534 N N . PRO A 1 344 ? -15.584 -25.936 22.765 1.00 44.03 344 PRO A N 1
ATOM 2535 C CA . PRO A 1 344 ? -15.609 -26.712 21.514 1.00 44.03 344 PRO A CA 1
ATOM 2536 C C . PRO A 1 344 ? -14.610 -27.893 21.495 1.00 44.03 344 PRO A C 1
ATOM 2538 O O . PRO A 1 344 ? -13.753 -27.998 22.374 1.00 44.03 344 PRO A O 1
ATOM 2541 N N . SER A 1 345 ? -14.658 -28.722 20.442 1.00 35.22 345 SER A N 1
ATOM 2542 C CA . SER A 1 345 ? -13.599 -29.678 20.060 1.00 35.22 345 SER A CA 1
ATOM 2543 C C . SER A 1 345 ? -13.227 -29.559 18.570 1.00 35.22 345 SER A C 1
ATOM 2545 O O . SER A 1 345 ? -14.082 -29.239 17.748 1.00 35.22 345 SER A O 1
ATOM 2547 N N . ALA A 1 346 ? -11.956 -29.821 18.241 1.00 44.09 346 ALA A N 1
ATOM 2548 C CA . ALA A 1 346 ? -11.382 -29.860 16.879 1.00 44.09 346 ALA A CA 1
ATOM 2549 C C . ALA A 1 346 ? -11.748 -31.185 16.134 1.00 44.09 346 ALA A C 1
ATOM 2551 O O . ALA A 1 346 ? -12.514 -31.963 16.699 1.00 44.09 346 ALA A O 1
ATOM 2552 N N . ALA A 1 347 ? -11.293 -31.567 14.923 1.00 33.78 347 ALA A N 1
ATOM 2553 C CA . ALA A 1 347 ? -10.247 -31.117 13.970 1.00 33.78 347 ALA A CA 1
ATOM 2554 C C . ALA A 1 347 ? -10.509 -31.742 12.557 1.00 33.78 347 ALA A C 1
ATOM 2556 O O . ALA A 1 347 ? -11.261 -32.711 12.506 1.00 33.78 347 ALA A O 1
ATOM 2557 N N . ALA A 1 348 ? -9.874 -31.391 11.419 1.00 44.75 348 ALA A N 1
ATOM 2558 C CA . ALA A 1 348 ? -9.298 -30.127 10.901 1.00 44.75 348 ALA A CA 1
ATOM 2559 C C . ALA A 1 348 ? -8.744 -30.327 9.451 1.00 44.75 348 ALA A C 1
ATOM 2561 O O . ALA A 1 348 ? -7.746 -31.022 9.289 1.00 44.75 348 ALA A O 1
ATOM 2562 N N . ASP A 1 349 ? -9.311 -29.666 8.428 1.00 44.12 349 ASP A N 1
ATOM 2563 C CA . ASP A 1 349 ? -9.073 -29.929 6.977 1.00 44.12 349 ASP A CA 1
ATOM 2564 C C . ASP A 1 349 ? -8.389 -28.773 6.193 1.00 44.12 349 ASP A C 1
ATOM 2566 O O . ASP A 1 349 ? -8.526 -28.618 4.981 1.00 44.12 349 ASP A O 1
ATOM 2570 N N . TRP A 1 350 ? -7.621 -27.924 6.877 1.00 46.03 350 TRP A N 1
ATOM 2571 C CA . TRP A 1 350 ? -7.149 -26.617 6.376 1.00 46.03 350 TRP A CA 1
ATOM 2572 C C . TRP A 1 350 ? -6.152 -26.625 5.192 1.00 46.03 350 TRP A C 1
ATOM 2574 O O . TRP A 1 350 ? -5.745 -25.556 4.744 1.00 46.03 350 TRP A O 1
ATOM 2584 N N . MET A 1 351 ? -5.751 -27.791 4.674 1.00 41.44 351 MET A N 1
ATOM 2585 C CA . MET A 1 351 ? -4.885 -27.898 3.486 1.00 41.44 351 MET A CA 1
ATOM 2586 C C . MET A 1 351 ? -5.663 -28.041 2.162 1.00 41.44 351 MET A C 1
ATOM 2588 O O . MET A 1 351 ? -5.048 -28.002 1.098 1.00 41.44 351 MET A O 1
ATOM 2592 N N . ALA A 1 352 ? -6.995 -28.185 2.201 1.00 55.56 352 ALA A N 1
ATOM 2593 C CA . ALA A 1 352 ? -7.825 -28.316 0.998 1.00 55.56 352 ALA A CA 1
ATOM 2594 C C . ALA A 1 352 ? -7.978 -26.997 0.209 1.00 55.56 352 ALA A C 1
ATOM 2596 O O . ALA A 1 352 ? -7.979 -27.019 -1.023 1.00 55.56 352 ALA A O 1
ATOM 2597 N N . ASP A 1 353 ? -8.012 -25.852 0.907 1.00 50.09 353 ASP A N 1
ATOM 2598 C CA . ASP A 1 353 ? -8.266 -24.505 0.354 1.00 50.09 353 ASP A CA 1
ATOM 2599 C C . ASP A 1 353 ? -7.265 -24.058 -0.744 1.00 50.09 353 ASP A C 1
ATOM 2601 O O . ASP A 1 353 ? -7.506 -23.069 -1.433 1.00 50.09 353 ASP A O 1
ATOM 2605 N N . PHE A 1 354 ? -6.151 -24.779 -0.926 1.00 54.03 354 PHE A N 1
ATOM 2606 C CA . PHE A 1 354 ? -5.106 -24.492 -1.921 1.00 54.03 354 PHE A CA 1
ATOM 2607 C C . PHE A 1 354 ? -4.981 -25.550 -3.037 1.00 54.03 354 PHE A C 1
ATOM 2609 O O . PHE A 1 354 ? -4.113 -25.416 -3.899 1.00 54.03 354 PHE A O 1
ATOM 2616 N N . ALA A 1 355 ? -5.802 -26.609 -3.032 1.00 44.25 355 ALA A N 1
ATOM 2617 C CA . ALA A 1 355 ? -5.630 -27.767 -3.919 1.00 44.25 355 ALA A CA 1
ATOM 2618 C C . ALA A 1 355 ? -6.755 -27.975 -4.955 1.00 44.25 355 ALA A C 1
ATOM 2620 O O . ALA A 1 355 ? -6.535 -28.663 -5.956 1.00 44.25 355 ALA A O 1
ATOM 2621 N N . GLU A 1 356 ? -7.943 -27.395 -4.759 1.00 38.28 356 GLU A N 1
ATOM 2622 C CA . GLU A 1 356 ? -9.105 -27.642 -5.629 1.00 38.28 356 GLU A CA 1
ATOM 2623 C C . GLU A 1 356 ? -9.225 -26.658 -6.804 1.00 38.28 356 GLU A C 1
ATOM 2625 O O . GLU A 1 356 ? -10.127 -25.826 -6.885 1.00 38.28 356 GLU A O 1
ATOM 2630 N N . LEU A 1 357 ? -8.348 -26.834 -7.795 1.00 45.06 357 LEU A N 1
ATOM 2631 C CA . LEU A 1 357 ? -8.703 -26.535 -9.185 1.00 45.06 357 LEU A CA 1
ATOM 2632 C C . LEU A 1 357 ? -9.382 -27.774 -9.794 1.00 45.06 357 LEU A C 1
ATOM 2634 O O . LEU A 1 357 ? -8.808 -28.866 -9.715 1.00 45.06 357 LEU A O 1
ATOM 2638 N N . PRO A 1 358 ? -10.550 -27.650 -10.457 1.00 41.81 358 PRO A N 1
ATOM 2639 C CA . PRO A 1 358 ? -11.156 -28.767 -11.171 1.00 41.81 358 PRO A CA 1
ATOM 2640 C C . PRO A 1 358 ? -10.228 -29.287 -12.276 1.00 41.81 358 PRO A C 1
ATOM 2642 O O . PRO A 1 358 ? -10.133 -28.715 -13.364 1.00 41.81 358 PRO A O 1
ATOM 2645 N N . ARG A 1 359 ? -9.558 -30.419 -12.024 1.00 36.28 359 ARG A N 1
ATOM 2646 C CA . ARG A 1 359 ? -8.929 -31.212 -13.084 1.00 36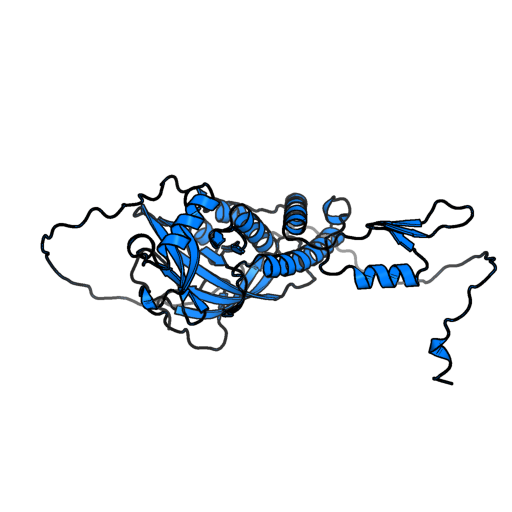.28 359 ARG A CA 1
ATOM 2647 C C . ARG A 1 359 ? -10.028 -31.802 -13.959 1.00 36.28 359 ARG A C 1
ATOM 2649 O O . ARG A 1 359 ? -10.549 -32.876 -13.668 1.00 36.28 359 ARG A O 1
ATOM 2656 N N . ALA A 1 360 ? -10.341 -31.117 -15.055 1.00 36.56 360 ALA A N 1
ATOM 2657 C CA . ALA A 1 360 ? -10.989 -31.758 -16.186 1.00 36.56 360 ALA A CA 1
ATOM 2658 C C . ALA A 1 360 ? -10.085 -32.907 -16.658 1.00 36.56 360 ALA A C 1
ATOM 2660 O O . ALA A 1 360 ? -8.934 -32.696 -17.049 1.00 36.56 360 ALA A O 1
ATOM 2661 N N . ALA A 1 361 ? -10.592 -34.132 -16.556 1.00 37.53 361 ALA A N 1
ATOM 2662 C CA . ALA A 1 361 ? -9.942 -35.285 -17.142 1.00 37.53 361 ALA A CA 1
ATOM 2663 C C . ALA A 1 361 ? -10.047 -35.185 -18.668 1.00 37.53 361 ALA A C 1
ATOM 2665 O O . ALA A 1 361 ? -11.148 -35.068 -19.191 1.00 37.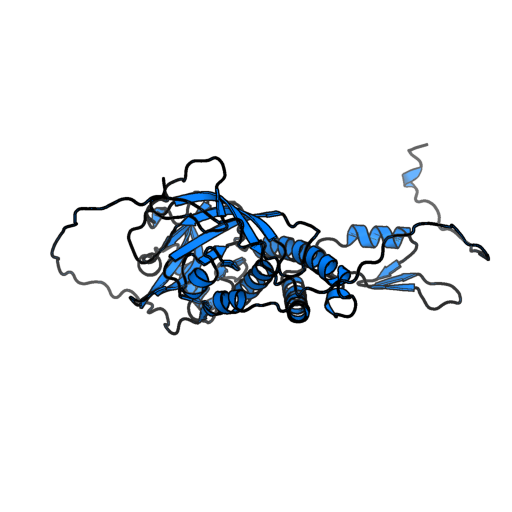53 361 ALA A O 1
ATOM 2666 N N . ASP A 1 362 ? -8.910 -35.233 -19.358 1.00 35.19 362 ASP A N 1
ATOM 2667 C CA . ASP A 1 362 ? -8.668 -36.261 -20.374 1.00 35.19 362 ASP A CA 1
ATOM 2668 C C . ASP A 1 362 ? -7.226 -36.190 -20.883 1.00 35.19 362 ASP A C 1
ATOM 2670 O O . ASP A 1 362 ? -6.744 -35.159 -21.350 1.00 35.19 362 ASP A O 1
ATOM 2674 N N . ALA A 1 363 ? -6.522 -37.319 -20.797 1.00 37.06 363 ALA A N 1
ATOM 2675 C CA . ALA A 1 363 ? -5.185 -37.478 -21.354 1.00 37.06 363 ALA A CA 1
ATOM 2676 C C . ALA A 1 363 ? -4.998 -38.905 -21.893 1.00 37.06 363 ALA A C 1
ATOM 2678 O O . ALA A 1 363 ? -4.883 -39.849 -21.104 1.00 37.06 363 ALA A O 1
ATOM 2679 N N . PRO A 1 364 ? -4.890 -39.099 -23.219 1.00 36.34 364 PRO A N 1
ATOM 2680 C CA . PRO A 1 364 ? -4.267 -40.290 -23.767 1.00 36.34 364 PRO A CA 1
ATOM 2681 C C . PRO A 1 364 ? -2.738 -40.158 -23.684 1.00 36.34 364 PRO A C 1
ATOM 2683 O O . PRO A 1 364 ? -2.133 -39.184 -24.129 1.00 36.34 364 PRO A O 1
ATOM 2686 N N . LYS A 1 365 ? -2.111 -41.173 -23.088 1.00 36.25 365 LYS A N 1
ATOM 2687 C CA . LYS A 1 365 ? -0.662 -41.286 -22.862 1.00 36.25 365 LYS A CA 1
ATOM 2688 C C . LYS A 1 365 ? 0.131 -41.294 -24.176 1.00 36.25 365 LYS A C 1
ATOM 2690 O O . LYS A 1 365 ? -0.139 -42.141 -25.022 1.00 36.25 365 LYS A O 1
ATOM 2695 N N . ILE A 1 366 ? 1.219 -40.522 -24.255 1.00 33.34 366 ILE A N 1
ATOM 2696 C CA . ILE A 1 366 ? 2.396 -40.865 -25.076 1.00 33.34 366 ILE A CA 1
ATOM 2697 C C . ILE A 1 366 ? 3.665 -40.645 -24.235 1.00 33.34 366 ILE A C 1
ATOM 2699 O O . ILE A 1 366 ? 3.795 -39.645 -23.535 1.00 33.34 366 ILE A O 1
ATOM 2703 N N . ALA A 1 367 ? 4.565 -41.632 -24.258 1.00 35.06 367 ALA A N 1
ATOM 2704 C CA . ALA A 1 367 ? 5.789 -41.694 -23.455 1.00 35.06 367 ALA A CA 1
ATOM 2705 C C . ALA A 1 367 ? 6.991 -41.004 -24.160 1.00 35.06 367 ALA A C 1
ATOM 2707 O O . ALA A 1 367 ? 6.910 -40.715 -25.356 1.00 35.06 367 ALA A O 1
ATOM 2708 N N . PRO A 1 368 ? 8.095 -40.699 -23.449 1.00 35.56 368 PRO A N 1
ATOM 2709 C CA . PRO A 1 368 ? 9.031 -39.650 -23.856 1.00 35.56 368 PRO A CA 1
ATOM 2710 C C . PRO A 1 368 ? 10.140 -40.124 -24.805 1.00 35.56 368 PRO A C 1
ATOM 2712 O O . PRO A 1 368 ? 10.557 -41.282 -24.778 1.00 35.56 368 PRO A O 1
ATOM 2715 N N . ARG A 1 369 ? 10.715 -39.181 -25.567 1.00 28.14 369 ARG A N 1
ATOM 2716 C CA . ARG A 1 369 ? 12.005 -39.371 -26.245 1.00 28.14 369 ARG A CA 1
ATOM 2717 C C . ARG A 1 369 ? 12.817 -38.073 -26.294 1.00 28.14 369 ARG A C 1
ATOM 2719 O O . ARG A 1 369 ? 12.397 -37.091 -26.890 1.00 28.14 369 ARG A O 1
ATOM 2726 N N . ALA A 1 370 ? 13.997 -38.117 -25.689 1.00 31.23 370 ALA A N 1
ATOM 2727 C CA . ALA A 1 370 ? 15.059 -37.110 -25.752 1.00 31.23 370 ALA A CA 1
ATOM 2728 C C . ALA A 1 370 ? 16.313 -37.752 -26.411 1.00 31.23 370 ALA A C 1
ATOM 2730 O O . ALA A 1 370 ? 16.255 -38.933 -26.766 1.00 31.23 370 ALA A O 1
ATOM 2731 N N . PRO A 1 371 ? 17.478 -37.082 -26.482 1.00 51.97 371 PRO A N 1
ATOM 2732 C CA . PRO A 1 371 ? 17.739 -35.781 -27.117 1.00 51.97 371 PRO A CA 1
ATOM 2733 C C . PRO A 1 371 ? 18.933 -35.840 -28.109 1.00 51.97 371 PRO A C 1
ATOM 2735 O O . PRO A 1 371 ? 19.781 -36.720 -27.993 1.00 51.97 371 PRO A O 1
ATOM 2738 N N . ALA A 1 372 ? 19.039 -34.879 -29.040 1.00 29.55 372 ALA A N 1
ATOM 2739 C CA . ALA A 1 372 ? 20.211 -34.568 -29.897 1.00 29.55 372 ALA A CA 1
ATOM 2740 C C . ALA A 1 372 ? 19.837 -33.387 -30.838 1.00 29.55 372 ALA A C 1
ATOM 2742 O O . ALA A 1 372 ? 18.663 -33.275 -31.176 1.00 29.55 372 ALA A O 1
ATOM 2743 N N . THR A 1 373 ? 20.697 -32.476 -31.323 1.00 29.98 373 THR A N 1
ATOM 2744 C CA . THR A 1 373 ? 22.148 -32.224 -31.142 1.00 29.98 373 THR A CA 1
ATOM 2745 C C . THR A 1 373 ? 22.483 -30.755 -31.500 1.00 29.98 373 THR A C 1
ATOM 2747 O O . THR A 1 373 ? 21.633 -30.021 -31.993 1.00 29.98 373 THR A O 1
ATOM 2750 N N . THR A 1 374 ? 23.729 -30.347 -31.237 1.00 33.78 374 THR A N 1
ATOM 2751 C CA . THR A 1 374 ? 24.300 -28.979 -31.273 1.00 33.78 374 THR A CA 1
ATOM 2752 C C . THR A 1 374 ? 24.718 -28.492 -32.713 1.00 33.78 374 THR A C 1
ATOM 2754 O O . THR A 1 374 ? 24.259 -29.112 -33.668 1.00 33.78 374 THR A O 1
ATOM 2757 N N . PRO A 1 375 ? 25.472 -27.378 -32.966 1.00 43.91 375 PRO A N 1
ATOM 2758 C CA . PRO A 1 375 ? 25.067 -26.306 -33.913 1.00 43.91 375 PRO A CA 1
ATOM 2759 C C . PRO A 1 375 ? 26.132 -26.025 -35.029 1.00 43.91 375 PRO A C 1
ATOM 2761 O O . PRO A 1 375 ? 26.790 -26.968 -35.461 1.00 43.91 375 PRO A O 1
ATOM 2764 N N . PRO A 1 376 ? 26.490 -24.763 -35.396 1.00 57.22 376 PRO A N 1
ATOM 2765 C CA . PRO A 1 376 ? 25.723 -23.683 -36.038 1.00 57.22 376 PRO A CA 1
ATOM 2766 C C . PRO A 1 376 ? 25.998 -23.627 -37.575 1.00 57.22 376 PRO A C 1
ATOM 2768 O O . PRO A 1 376 ? 25.281 -24.370 -38.240 1.00 57.22 376 PRO A O 1
ATOM 2771 N N . PRO A 1 377 ? 26.994 -22.929 -38.213 1.00 50.44 377 PRO A N 1
ATOM 2772 C CA . PRO A 1 377 ? 27.859 -21.759 -37.897 1.00 50.44 377 PRO A CA 1
ATOM 2773 C C . PRO A 1 377 ? 27.770 -20.564 -38.910 1.00 50.44 377 PRO A C 1
ATOM 2775 O O . PRO A 1 377 ? 27.108 -20.659 -39.933 1.00 50.44 377 PRO A O 1
ATOM 2778 N N . ALA A 1 378 ? 28.603 -19.519 -38.688 1.00 36.91 378 ALA A N 1
ATOM 2779 C CA . ALA A 1 378 ? 29.239 -18.629 -39.702 1.00 36.91 378 ALA A CA 1
ATOM 2780 C C . ALA A 1 378 ? 28.402 -17.505 -40.395 1.00 36.91 378 ALA A C 1
ATOM 2782 O O . ALA A 1 378 ? 27.248 -17.707 -40.728 1.00 36.91 378 ALA A O 1
ATOM 2783 N N . ARG A 1 379 ? 28.938 -16.304 -40.723 1.00 36.31 379 ARG A N 1
ATOM 2784 C CA . ARG A 1 379 ? 30.307 -15.716 -40.607 1.00 36.31 379 ARG A CA 1
ATOM 2785 C C . ARG A 1 379 ? 30.295 -14.191 -40.923 1.00 36.31 379 ARG A C 1
ATOM 2787 O O . ARG A 1 379 ? 29.693 -13.863 -41.929 1.00 36.31 379 ARG A O 1
ATOM 2794 N N . ARG A 1 380 ? 31.140 -13.384 -40.226 1.00 33.03 380 ARG A N 1
ATOM 2795 C CA . ARG A 1 380 ? 31.998 -12.249 -40.739 1.00 33.03 380 ARG A CA 1
ATOM 2796 C C . ARG A 1 380 ? 31.293 -11.060 -41.481 1.00 33.03 380 ARG A C 1
ATOM 2798 O O . ARG A 1 380 ? 30.171 -11.220 -41.908 1.00 33.03 380 ARG A O 1
ATOM 2805 N N . THR A 1 381 ? 31.796 -9.834 -41.729 1.00 31.55 381 THR A N 1
ATOM 2806 C CA . THR A 1 381 ? 32.963 -8.943 -41.407 1.00 31.55 381 THR A CA 1
ATOM 2807 C C . THR A 1 381 ? 32.600 -7.512 -41.918 1.00 31.55 381 THR A C 1
ATOM 2809 O O . THR A 1 381 ? 31.702 -7.424 -42.744 1.00 31.55 381 THR A O 1
ATOM 2812 N N . SER A 1 382 ? 33.214 -6.363 -41.577 1.00 32.50 382 SER A N 1
ATOM 2813 C CA . SER A 1 382 ? 34.311 -5.992 -40.650 1.00 32.50 382 SER A CA 1
ATOM 2814 C C . SER A 1 382 ? 34.387 -4.464 -40.405 1.00 32.50 382 SER A C 1
ATOM 2816 O O . SER A 1 382 ? 34.106 -3.676 -41.299 1.00 32.50 382 SER A O 1
ATOM 2818 N N . ARG A 1 383 ? 34.913 -4.082 -39.229 1.00 40.56 383 ARG A N 1
ATOM 2819 C CA . ARG A 1 383 ? 35.677 -2.844 -38.893 1.00 40.56 383 ARG A CA 1
ATOM 2820 C C . ARG A 1 383 ? 36.633 -2.413 -40.041 1.00 40.56 383 ARG A C 1
ATOM 2822 O O . ARG A 1 383 ? 37.210 -3.332 -40.625 1.00 40.56 383 ARG A O 1
ATOM 2829 N N . PRO A 1 384 ? 36.843 -1.110 -40.374 1.00 41.75 384 PRO A N 1
ATOM 2830 C CA . PRO A 1 384 ? 37.546 -0.102 -39.531 1.00 41.75 384 PRO A CA 1
ATOM 2831 C C . PRO A 1 384 ? 37.018 1.357 -39.640 1.00 41.75 384 PRO A C 1
ATOM 2833 O O . PRO A 1 384 ? 36.114 1.608 -40.421 1.00 41.75 384 PRO A O 1
ATOM 2836 N N . ALA A 1 385 ? 37.557 2.409 -39.001 1.00 43.62 385 ALA A N 1
ATOM 2837 C CA . ALA A 1 385 ? 38.313 2.711 -37.758 1.00 43.62 385 ALA A CA 1
ATOM 2838 C C . ALA A 1 385 ? 38.791 4.204 -37.875 1.00 43.62 385 ALA A C 1
ATOM 2840 O O . ALA A 1 385 ? 38.756 4.733 -38.987 1.00 43.62 385 ALA A O 1
ATOM 2841 N N . PRO A 1 386 ? 39.187 4.908 -36.789 1.00 60.94 386 PRO A N 1
ATOM 2842 C CA . PRO A 1 386 ? 39.269 6.383 -36.739 1.00 60.94 386 PRO A CA 1
ATOM 2843 C C . PRO A 1 386 ? 40.676 6.948 -37.047 1.00 60.94 386 PRO A C 1
ATOM 2845 O O . PRO A 1 386 ? 41.598 6.173 -37.311 1.00 60.94 386 PRO A O 1
ATOM 2848 N N . PRO A 1 387 ? 40.863 8.285 -37.014 1.00 49.31 387 PRO A N 1
ATOM 2849 C CA . PRO A 1 387 ? 41.520 8.925 -35.846 1.00 49.31 387 PRO A CA 1
ATOM 2850 C C . PRO A 1 387 ? 40.898 10.314 -35.495 1.00 49.31 387 PRO A C 1
ATOM 2852 O O . PRO A 1 387 ? 39.965 10.739 -36.167 1.00 49.31 387 PRO A O 1
ATOM 2855 N N . ALA A 1 388 ? 41.299 11.076 -34.466 1.00 47.91 388 ALA A N 1
ATOM 2856 C CA . ALA A 1 388 ? 42.498 11.054 -33.609 1.00 47.91 388 ALA A CA 1
ATOM 2857 C C . ALA A 1 388 ? 42.170 11.479 -32.144 1.00 47.91 388 ALA A C 1
ATOM 2859 O O . ALA A 1 388 ? 41.078 11.999 -31.911 1.00 47.91 388 ALA A O 1
ATOM 2860 N N . PRO A 1 389 ? 43.063 11.245 -31.156 1.00 49.28 389 PRO A N 1
ATOM 2861 C CA . PRO A 1 389 ? 42.757 11.399 -29.728 1.00 49.28 389 PRO A CA 1
ATOM 2862 C C . PRO A 1 389 ? 43.043 12.805 -29.168 1.00 49.28 389 PRO A C 1
ATOM 2864 O O . PRO A 1 389 ? 43.9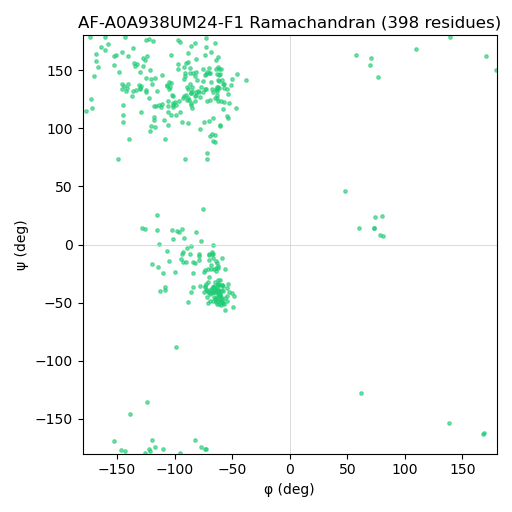14 13.512 -29.670 1.00 49.28 389 PRO A O 1
ATOM 2867 N N . ALA A 1 390 ? 42.358 13.158 -28.076 1.00 49.03 390 ALA A N 1
ATOM 2868 C CA . ALA A 1 390 ? 42.731 14.268 -27.196 1.00 49.03 390 ALA A CA 1
ATOM 2869 C C . ALA A 1 390 ? 43.636 13.770 -26.052 1.00 49.03 390 ALA A C 1
ATOM 2871 O O . ALA A 1 390 ? 43.584 12.598 -25.677 1.00 49.03 390 ALA A O 1
ATOM 2872 N N . GLU A 1 391 ? 44.482 14.659 -25.536 1.00 51.81 391 GLU A N 1
ATOM 2873 C CA . GLU A 1 391 ? 45.569 14.354 -24.598 1.00 51.81 391 GLU A CA 1
ATOM 2874 C C . GLU A 1 391 ? 45.081 13.966 -23.190 1.00 51.81 391 GLU A C 1
ATOM 2876 O O . GLU A 1 391 ? 44.028 14.411 -22.728 1.00 51.81 391 GLU A O 1
ATOM 2881 N N . ASN A 1 392 ? 45.878 13.155 -22.484 1.00 54.72 392 ASN A N 1
ATOM 2882 C CA . ASN A 1 392 ? 45.619 12.820 -21.083 1.00 54.72 392 ASN A CA 1
ATOM 2883 C C . ASN A 1 392 ? 45.792 14.065 -20.189 1.00 54.72 392 ASN A C 1
ATOM 2885 O O . ASN A 1 392 ? 46.807 14.755 -20.311 1.00 54.72 392 ASN A O 1
ATOM 2889 N N . PRO A 1 393 ? 44.859 14.339 -19.258 1.00 61.59 393 PRO A N 1
ATOM 2890 C CA . PRO A 1 393 ? 44.977 15.457 -18.331 1.00 61.59 393 PRO A CA 1
ATOM 2891 C C . PRO A 1 393 ? 46.099 15.240 -17.300 1.00 61.59 393 PRO A C 1
ATOM 2893 O O . PRO A 1 393 ? 46.365 14.124 -16.858 1.00 61.59 393 PRO A O 1
ATOM 2896 N N . ASP A 1 394 ? 46.727 16.345 -16.893 1.00 55.19 394 ASP A N 1
ATOM 2897 C CA . ASP A 1 394 ? 48.054 16.390 -16.249 1.00 55.19 394 ASP A CA 1
ATOM 2898 C C . ASP A 1 394 ? 48.173 15.676 -14.883 1.00 55.19 394 ASP A C 1
ATOM 2900 O O . ASP A 1 394 ? 49.275 15.388 -14.426 1.00 55.19 394 ASP A O 1
ATOM 2904 N N . TRP A 1 395 ? 47.049 15.358 -14.234 1.00 69.62 395 TRP A N 1
ATOM 2905 C CA . TRP A 1 395 ? 46.990 14.819 -12.867 1.00 69.62 395 TRP A CA 1
ATOM 2906 C C . TRP A 1 395 ? 47.314 13.319 -12.741 1.00 69.62 395 TRP A C 1
ATOM 2908 O O . TRP A 1 395 ? 47.428 12.818 -11.627 1.00 69.62 395 TRP A O 1
ATOM 2918 N N . MET A 1 396 ? 47.463 12.587 -13.851 1.00 58.12 396 MET A N 1
ATOM 2919 C CA . MET A 1 396 ? 47.832 11.159 -13.826 1.00 58.12 396 MET A CA 1
ATOM 2920 C C . MET A 1 396 ? 49.347 10.893 -13.759 1.00 58.12 396 MET A C 1
ATOM 2922 O O . MET A 1 396 ? 49.746 9.734 -13.713 1.00 58.12 396 MET A O 1
ATOM 2926 N N . LYS A 1 397 ? 50.201 11.926 -13.752 1.00 62.69 397 LYS A N 1
ATOM 2927 C CA . LYS A 1 397 ? 51.669 11.763 -13.801 1.00 62.69 397 LYS A CA 1
ATOM 2928 C C . LYS A 1 397 ? 52.329 11.384 -12.469 1.00 62.69 397 LYS A C 1
ATOM 2930 O O . LYS A 1 397 ? 53.479 10.966 -12.481 1.00 62.69 397 LYS A O 1
ATOM 2935 N N . ASP A 1 398 ? 51.612 11.488 -11.351 1.00 61.31 398 ASP A N 1
ATOM 2936 C CA . ASP A 1 398 ? 52.163 11.280 -9.999 1.00 61.31 398 ASP A CA 1
ATOM 2937 C C . ASP A 1 398 ? 52.003 9.831 -9.473 1.00 61.31 398 ASP A C 1
ATOM 2939 O O . ASP A 1 398 ? 52.169 9.581 -8.279 1.00 61.31 398 ASP A O 1
ATOM 2943 N N . PHE A 1 399 ? 51.651 8.874 -10.344 1.00 60.25 399 PHE A N 1
ATOM 2944 C CA . PHE A 1 399 ? 51.335 7.480 -9.980 1.00 60.25 399 PHE A CA 1
ATOM 2945 C C . PHE A 1 399 ? 52.108 6.404 -10.782 1.00 60.25 399 PHE A C 1
ATOM 2947 O O . PHE A 1 399 ? 51.727 5.232 -10.720 1.00 60.25 399 PHE A O 1
ATOM 2954 N N . GLU A 1 400 ? 53.180 6.772 -11.499 1.00 44.84 400 GLU A N 1
ATOM 2955 C CA . GLU A 1 400 ? 54.121 5.841 -12.170 1.00 44.84 400 GLU A CA 1
ATOM 2956 C C . GLU A 1 400 ? 55.502 5.792 -11.486 1.00 44.84 400 GLU A C 1
ATOM 2958 O O . GLU A 1 400 ? 56.005 6.864 -11.077 1.00 44.84 400 GLU A O 1
#

Foldseek 3Di:
DFPDDWQPQWDFDPDDWAFDDDDDQVFFDAFFFWEFEQDPVGTQIWTFTAGPQRDTDTGSCCCVVPDPRRPVLVVLQCVVLVFFGKYFHAQWEKEWAFPDKADDLDDALFADKIKGWTKIWDGDHPDPGGITITTTIGIFTLNQQLVQQLVQVVGFGAGDNVSQATWGWGWTHRYDLVCLLNRYYIYIYTHFDRDDPPDRGHNLVVSLVVLLVSLVSSLSNLCVPDCPAPLVVDQRAAQDCVVVQVVLVVVQWDDDPQWTWHDDVPDDIDIDGHHHNTGSVSSSVSSVSSQVSCVVVVPPDPSSCSNCVSIDGPPDDPPPPPDDPDDDDDDDDDDDDDDDDDDDDDDDDVVVVPPDDDPDDDDDDDDDDDDDDDDDDDDDDDDDDDDDDDDDDPVVPVPD

Solvent-accessible surface area (backbone atoms only — not comparable to full-atom values): 24122 Å² total; per-residue (Å²): 131,78,96,65,85,73,40,76,47,49,48,72,46,103,66,80,71,41,74,53,77,81,93,46,74,96,49,60,72,45,82,57,40,56,40,23,38,30,49,100,90,46,77,46,57,22,31,32,30,28,33,87,87,60,44,74,46,82,31,58,58,48,71,82,63,39,49,92,74,52,39,61,48,58,53,42,25,43,60,72,56,72,50,52,42,44,20,36,45,34,57,26,38,29,43,29,38,41,76,49,73,50,73,64,74,72,59,54,50,46,71,25,66,28,40,34,32,30,40,42,23,32,61,42,53,99,58,100,57,85,32,26,39,37,53,29,34,39,51,46,31,45,42,51,53,53,52,12,40,51,60,21,55,76,66,40,33,43,39,65,98,83,61,85,15,38,31,41,30,22,62,42,77,18,35,55,65,68,38,30,61,71,15,29,37,34,28,44,30,34,62,54,76,80,79,58,98,86,59,78,86,32,24,52,68,62,52,34,56,53,46,40,54,51,49,54,44,36,34,52,29,36,39,77,78,41,62,83,42,69,51,42,67,52,68,68,46,32,88,70,53,63,71,61,50,53,54,38,44,76,71,63,28,50,77,58,87,60,34,31,39,28,85,39,95,97,50,83,59,51,71,44,76,52,52,48,70,53,45,52,67,61,46,49,55,51,48,53,44,43,51,58,52,34,47,83,74,59,38,78,42,73,54,58,48,40,49,58,66,33,55,45,73,35,89,56,71,80,82,78,72,74,79,69,85,82,81,89,84,88,90,86,86,83,89,88,89,89,87,88,90,86,86,90,82,89,86,86,74,86,74,52,90,81,63,81,69,89,78,77,86,84,81,87,88,79,83,90,87,86,91,86,82,88,88,91,84,90,79,90,87,79,90,88,83,88,87,84,87,82,81,85,69,82,82,70,70,87,80,120

Sequence (400 aa):
MPTGPLPRYFVADAGEPRALPQPQAATLCEAVDVVTLGDARGPATCAVVRDLAGRLLLCPEAVAQADATLKPLLVHAEIARGAPPRFVQASSLWLFVPGAAELPEDGEPAAAPIQLLGTLHGPFGPGPTAAFAIEGRLTVRRGDWLLGLLRGHDRPFALGRTGEGHIGHALLPGGDPAQTVDGKDLVLAYPLFPSSADGPLGNGALVAQWLEELLHNLQAAVRAVRTDLPFAQALVPVADRGAIEARLVGQGFAVRGDQAVRDRLFVRDDVVTLPQVATLENLLDCGRSALEALLGFGYPDTWARALHGRVGASAGRIPVVLARPAERGEPAAAAERPPPPRKPSAAADWMADFAELPRAADAPKIAPRAPATTPPPARRTSRPAPPAPAENPDWMKDFE